Protein AF-A0A8M8VG34-F1 (afdb_monomer_lite)

pLDDT: mean 75.48, std 18.81, range [22.83, 94.88]

InterPro domains:
  IPR022244 Protein of unknown function DUF3769 [PF12600] (361-457)
  IPR044160 Protein TRIGALACTOSYLDIACYLGLYCEROL 4-like [PTHR34954] (37-496)

Secondary structure (DSSP, 8-state):
-----SSHHHHHHHHHHHHHHHHHHH------TTGGG-TTHHHH----SS--EE-SSSTT-EEEEPPPSSS--TT----PPPHHHHHHHHHHHSS-SSEEEESSSEEEEEEEEPPPPTTTTTTEEEEEEEEEEHHHHHHHHHHHHTT--S---HHHHHHHHHT-GGGEEEEEEEEEEEETTEEEEEEEEEESS-SS-EEEEEEEEE-SSEEEEEEEEESEEEE-TTS-EEEESEEEEEEEEEPPPSSEEEEEEEEEEEES--EESS--TTPPPPGGGSSEEEEEEEEEEEEEEEEEE--PPPPTT---SSSGGGS-EEEEEEEEEEEEEEEEEHHHHHTTSS----SEEEE-SSEEEEEEEEEEEEEEEEE--S-SSBS--EEEEEEEEES-HHHHHHHHHHHHHHHHTTPPPPHHHHHHHPPEEEEEEEEEEETTEEEEEEEEEEE-TTSSSSEEEEEEEEEEEEEEGGGSSEEEEEEEETTTTEEEEEEE----

Foldseek 3Di:
DDDDPDPPPVVVVVLLVVVCVVCCLVDPDDDDDPPPPQQCPVVPPPVVAFEWDAFPPFLQRTATAQHDPFFDDHDPDDPFDTSLVFQVCCVPNVVCQWFWWDFPFIKTKHKDWDDDDPVCVSFKTKIKMKMFGPRQLVVVLVVVVVVDPDDDDPVVVSVVSVPDQQRMKMKIKMWGRPDPFKIKIWMWIDHPPDPDIKIKIWIWGDDPFKIKIKIKIAQHWYAYLLGWIKTFGIKIKIKIWTDDDPWFKIKIKMKMFTDDAIDTPDPDPDDDGDLSRDGWIKIKIKMKTKDKDFPDKDPDDDDPPFFALALSLQIWTKMKMKMKMKMKMKIFASSQVCVPPDDDQQFDWDDDPGMIITMFMKMKMKIKGWAARNRDFAFRIKIKMKMWILRGVSLLVVLVVQCVVCVVVVHDRDPSSVLSNWTKMKIKIWTGGGRQKIKIKIWIWGADPPDPDRIDTGFIKIKIWGRDVSLNGKIWIWIATPSSRITGIGIDDDDD

Organism: Sesamum indicum (NCBI:txid4182)

Radius of gyration: 25.12 Å; chains: 1; bounding box: 57×64×82 Å

Sequence (496 aa):
MKKIEENCPVFFFWVTVKLKSFVIREFRTNQSTNQIMKKLRWVMDGGFWDVDVSTPVTLDGVARPVPGEVLPLGLTRGPRLSRPKQIDFFQRFMAMPFVPSFSNSLSLQRVLSLPLPSFARETWFSTLLGQFDVQKFVTSLRRNGLRQESDASSLQSIWRHLSDPNLYALNFSSEWLLTPEDTMLLSLEAHADDKTPRKKAVLHHKFPHHNLTLEATSPALFVDHLGNYWDVPFTWALDLASVASDSGTSCHFCINHTVGSPKQCEEHPMSSEPPSLLPGLCAKCAVSVKKNFDIWRSEAPKIKMVQPYDIFLSNPHISASATLGTVVTASLGDKSLRAHTKDESFGFRAKGANSAILADLFATASLSFQHGHFQKRFLDLTRFYTRLDIPLGLKFLVGASQVAFDLYNSKAPSIEAVQAICPTASLLIQQQIAGPFSFRVDAGVSLNLKKEWYFNVNDPVVAVEYALQVLGSAKALAWYSPKQREFMIELRFVET

Structure (mmCIF, N/CA/C/O backbone):
data_AF-A0A8M8VG34-F1
#
_entry.id   AF-A0A8M8VG34-F1
#
loop_
_atom_site.group_PDB
_atom_site.id
_atom_site.type_symbol
_atom_site.label_atom_id
_atom_site.label_alt_id
_atom_site.label_comp_id
_atom_site.label_asym_id
_atom_site.label_entity_id
_atom_site.label_seq_id
_atom_site.pdbx_PDB_ins_code
_atom_site.Cartn_x
_atom_site.Cartn_y
_atom_site.Cartn_z
_atom_site.occupancy
_atom_site.B_iso_or_equiv
_atom_site.auth_seq_id
_atom_site.auth_comp_id
_atom_site.auth_asym_id
_atom_site.auth_atom_id
_atom_site.pdbx_PDB_model_num
ATOM 1 N N . MET A 1 1 ? -31.210 -21.329 -37.609 1.00 37.00 1 MET A N 1
ATOM 2 C CA . MET A 1 1 ? -30.405 -20.630 -36.579 1.00 37.00 1 MET A CA 1
ATOM 3 C C . MET A 1 1 ? -30.401 -21.427 -35.269 1.00 37.00 1 MET A C 1
ATOM 5 O O . MET A 1 1 ? -30.944 -20.996 -34.265 1.00 37.00 1 MET A O 1
ATOM 9 N N . LYS A 1 2 ? -29.819 -22.630 -35.291 1.00 31.58 2 LYS A N 1
ATOM 10 C CA . LYS A 1 2 ? -29.594 -23.505 -34.128 1.00 31.58 2 LYS A CA 1
ATOM 11 C C . LYS A 1 2 ? -28.143 -23.996 -34.212 1.00 31.58 2 LYS A C 1
ATOM 13 O O . LYS A 1 2 ? -27.694 -24.244 -35.327 1.00 31.58 2 LYS A O 1
ATOM 18 N N . LYS A 1 3 ? -27.501 -24.171 -33.048 1.00 27.22 3 LYS A N 1
ATOM 19 C CA . LYS A 1 3 ? -26.112 -24.611 -32.776 1.00 27.22 3 LYS A CA 1
ATOM 20 C C . LYS A 1 3 ? -25.010 -23.545 -32.845 1.00 27.22 3 LYS A C 1
ATOM 22 O O . LYS A 1 3 ? -24.296 -23.490 -33.834 1.00 27.22 3 LYS A O 1
ATOM 27 N N . ILE A 1 4 ? -24.815 -22.817 -31.737 1.00 28.75 4 ILE A N 1
ATOM 28 C CA . ILE A 1 4 ? -23.491 -22.519 -31.142 1.00 28.75 4 ILE A CA 1
ATOM 29 C C . ILE A 1 4 ? -23.679 -22.432 -29.609 1.00 28.75 4 ILE A C 1
ATOM 31 O O . ILE A 1 4 ? -23.613 -21.366 -29.016 1.00 28.75 4 ILE A O 1
ATOM 35 N N . GLU A 1 5 ? -23.977 -23.552 -28.957 1.00 30.19 5 GLU A N 1
ATOM 36 C CA . GLU A 1 5 ? -23.947 -23.690 -27.490 1.00 30.19 5 GLU A CA 1
ATOM 37 C C . GLU A 1 5 ? -23.391 -25.081 -27.193 1.00 30.19 5 GLU A C 1
ATOM 39 O O . GLU A 1 5 ? -24.157 -26.015 -27.021 1.00 30.19 5 GLU A O 1
ATOM 44 N N . GLU A 1 6 ? -22.065 -25.264 -27.242 1.00 29.78 6 GLU A N 1
ATOM 45 C CA . GLU A 1 6 ? -21.462 -26.523 -26.755 1.00 29.78 6 GLU A CA 1
ATOM 46 C C . GLU A 1 6 ? -19.951 -26.482 -26.436 1.00 29.78 6 GLU A C 1
ATOM 48 O O . GLU A 1 6 ? -19.367 -27.524 -26.178 1.00 29.78 6 GLU A O 1
ATOM 53 N N . ASN A 1 7 ? -19.297 -25.310 -26.351 1.00 27.92 7 ASN A N 1
ATOM 54 C CA . ASN A 1 7 ? -17.849 -25.236 -26.041 1.00 27.92 7 ASN A CA 1
ATOM 55 C C . ASN A 1 7 ? -17.467 -24.454 -24.764 1.00 27.92 7 ASN A C 1
ATOM 57 O O . ASN A 1 7 ? -16.287 -24.222 -24.511 1.00 27.92 7 ASN A O 1
ATOM 61 N N . CYS A 1 8 ? -18.424 -24.085 -23.905 1.00 30.84 8 CYS A N 1
ATOM 62 C CA . CYS A 1 8 ? -18.129 -23.363 -22.657 1.00 30.84 8 CYS A CA 1
ATOM 63 C C . CYS A 1 8 ? -17.626 -24.204 -21.450 1.00 30.84 8 CYS A C 1
ATOM 65 O O . CYS A 1 8 ? -16.902 -23.639 -20.626 1.00 30.84 8 CYS A O 1
ATOM 67 N N . PRO A 1 9 ? -17.906 -25.519 -21.289 1.00 28.25 9 PRO A N 1
ATOM 68 C CA . PRO A 1 9 ? -17.523 -26.211 -20.051 1.00 28.25 9 PRO A CA 1
ATOM 69 C C . PRO A 1 9 ? -16.022 -26.529 -19.966 1.00 28.25 9 PRO A C 1
ATOM 71 O O . PRO A 1 9 ? -15.472 -26.571 -18.869 1.00 28.25 9 PRO A O 1
ATOM 74 N N . VAL A 1 10 ? -15.324 -26.687 -21.097 1.00 30.83 10 VAL A N 1
ATOM 75 C CA . VAL A 1 10 ? -13.894 -27.053 -21.110 1.00 30.83 10 VAL A CA 1
ATOM 76 C C . VAL A 1 10 ? -13.003 -25.872 -20.715 1.00 30.83 10 VAL A C 1
ATOM 78 O O . VAL A 1 10 ? -12.038 -26.060 -19.976 1.00 30.83 10 VAL A O 1
ATOM 81 N N . PHE A 1 11 ? -13.351 -24.651 -21.138 1.00 30.66 11 PHE A N 1
ATOM 82 C CA . PHE A 1 11 ? -12.607 -23.440 -20.781 1.00 30.66 11 PHE A CA 1
ATOM 83 C C . PHE A 1 11 ? -12.755 -23.116 -19.290 1.00 30.66 11 PHE A C 1
ATOM 85 O O . PHE A 1 11 ? -11.757 -22.891 -18.607 1.00 30.66 11 PHE A O 1
ATOM 92 N N . PHE A 1 12 ? -13.980 -23.195 -18.755 1.00 28.50 12 PHE A N 1
ATOM 93 C CA . PHE A 1 12 ? -14.222 -23.042 -17.319 1.00 28.50 12 PHE A CA 1
ATOM 94 C C . PHE A 1 12 ? -13.506 -24.124 -16.506 1.00 28.50 12 PHE A C 1
ATOM 96 O O . PHE A 1 12 ? -12.826 -23.791 -15.542 1.00 28.50 12 PHE A O 1
ATOM 103 N N . PHE A 1 13 ? -13.557 -25.393 -16.925 1.00 29.44 13 PHE A N 1
ATOM 104 C CA . PHE A 1 13 ? -12.879 -26.480 -16.216 1.00 29.44 13 PHE A CA 1
ATOM 105 C C . PHE A 1 13 ? -11.351 -26.312 -16.212 1.00 29.44 13 PHE A C 1
ATOM 107 O O . PHE A 1 13 ? -10.721 -26.452 -15.164 1.00 29.44 13 PHE A O 1
ATOM 114 N N . TRP A 1 14 ? -10.740 -25.933 -17.341 1.00 31.16 14 TRP A N 1
ATOM 115 C CA . TRP A 1 14 ? -9.295 -25.680 -17.418 1.00 31.16 14 TRP A CA 1
ATOM 116 C C . TRP A 1 14 ? -8.854 -24.469 -16.596 1.00 31.16 14 TRP A C 1
ATOM 118 O O . TRP A 1 14 ? -7.826 -24.536 -15.916 1.00 31.16 14 TRP A O 1
ATOM 128 N N . VAL A 1 15 ? -9.632 -23.381 -16.619 1.00 36.28 15 VAL A N 1
ATOM 129 C CA . VAL A 1 15 ? -9.385 -22.209 -15.772 1.00 36.28 15 VAL A CA 1
ATOM 130 C C . VAL A 1 15 ? -9.500 -22.606 -14.305 1.00 36.28 15 VAL A C 1
ATOM 132 O O . VAL A 1 15 ? -8.579 -22.317 -13.553 1.00 36.28 15 VAL A O 1
ATOM 135 N N . THR A 1 16 ? -10.535 -23.350 -13.897 1.00 36.69 16 THR A N 1
ATOM 136 C CA . THR A 1 16 ? -10.713 -23.815 -12.511 1.00 36.69 16 THR A CA 1
ATOM 137 C C . THR A 1 16 ? -9.609 -24.774 -12.056 1.00 36.69 16 THR A C 1
ATOM 139 O O . THR A 1 16 ? -9.161 -24.666 -10.917 1.00 36.69 16 THR A O 1
ATOM 142 N N . VAL A 1 17 ? -9.125 -25.682 -12.911 1.00 39.16 17 VAL A N 1
ATOM 143 C CA . VAL A 1 17 ? -8.029 -26.613 -12.575 1.00 39.16 17 VAL A CA 1
ATOM 144 C C . VAL A 1 17 ? -6.692 -25.876 -12.447 1.00 39.16 17 VAL A C 1
ATOM 146 O O . VAL A 1 17 ? -5.969 -26.101 -11.475 1.00 39.16 17 VAL A O 1
ATOM 149 N N . LYS A 1 18 ? -6.375 -24.944 -13.358 1.00 41.50 18 LYS A N 1
ATOM 150 C CA . LYS A 1 18 ? -5.171 -24.103 -13.233 1.00 41.50 18 LYS A CA 1
ATOM 151 C C . LYS A 1 18 ? -5.256 -23.138 -12.048 1.00 41.50 18 LYS A C 1
ATOM 153 O O . LYS A 1 18 ? -4.245 -22.952 -11.377 1.00 41.50 18 LYS A O 1
ATOM 158 N N . LEU A 1 19 ? -6.432 -22.576 -11.753 1.00 42.28 19 LEU A N 1
ATOM 159 C CA . LEU A 1 19 ? -6.649 -21.742 -10.566 1.00 42.28 19 LEU A CA 1
ATOM 160 C C . LEU A 1 19 ? -6.496 -22.560 -9.286 1.00 42.28 19 LEU A C 1
ATOM 162 O O . LEU A 1 19 ? -5.808 -22.120 -8.378 1.00 42.28 19 LEU A O 1
ATOM 166 N N . LYS A 1 20 ? -7.078 -23.767 -9.222 1.00 34.44 20 LYS A N 1
ATOM 167 C CA . LYS A 1 20 ? -6.882 -24.682 -8.092 1.00 34.44 20 LYS A CA 1
ATOM 168 C C . LYS A 1 20 ? -5.411 -25.022 -7.920 1.00 34.44 20 LYS A C 1
ATOM 170 O O . LYS A 1 20 ? -4.938 -24.971 -6.802 1.00 34.44 20 LYS A O 1
ATOM 175 N N . SER A 1 21 ? -4.673 -25.313 -8.989 1.00 36.56 21 SER A N 1
ATOM 176 C CA . SER A 1 21 ? -3.233 -25.578 -8.891 1.00 36.56 21 SER A CA 1
ATOM 177 C C . SER A 1 21 ? -2.440 -24.350 -8.425 1.00 36.56 21 SER A C 1
ATOM 179 O O . SER A 1 21 ? -1.545 -24.510 -7.603 1.00 36.56 21 SER A O 1
ATOM 181 N N . PHE A 1 22 ? -2.788 -23.138 -8.873 1.00 41.91 22 PHE A N 1
ATOM 182 C CA . PHE A 1 22 ? -2.176 -21.888 -8.401 1.00 41.91 22 PHE A CA 1
ATOM 183 C C . PHE A 1 22 ? -2.480 -21.624 -6.915 1.00 41.91 22 PHE A C 1
ATOM 185 O O . PHE A 1 22 ? -1.569 -21.366 -6.138 1.00 41.91 22 PHE A O 1
ATOM 192 N N . VAL A 1 23 ? -3.740 -21.779 -6.496 1.00 40.59 23 VAL A N 1
ATOM 193 C CA . VAL A 1 23 ? -4.187 -21.590 -5.105 1.00 40.59 23 VAL A CA 1
ATOM 194 C C . VAL A 1 23 ? -3.638 -22.677 -4.177 1.00 40.59 23 VAL A C 1
ATOM 196 O O . VAL A 1 23 ? -3.171 -22.361 -3.094 1.00 40.59 23 VAL A O 1
ATOM 199 N N . ILE A 1 24 ? -3.633 -23.948 -4.593 1.00 38.06 24 ILE A N 1
ATOM 200 C CA . ILE A 1 24 ? -3.073 -25.072 -3.819 1.00 38.06 24 ILE A CA 1
ATOM 201 C C . ILE A 1 24 ? -1.553 -24.929 -3.668 1.00 38.06 24 ILE A C 1
ATOM 203 O O . ILE A 1 24 ? -1.013 -25.305 -2.630 1.00 38.06 24 ILE A O 1
ATOM 207 N N . ARG A 1 25 ? -0.867 -24.375 -4.678 1.00 40.44 25 ARG A N 1
ATOM 208 C CA . ARG A 1 25 ? 0.577 -24.113 -4.628 1.00 40.44 25 ARG A CA 1
ATOM 209 C C . ARG A 1 25 ? 0.938 -22.960 -3.684 1.00 40.44 25 ARG A C 1
ATOM 211 O O . ARG A 1 25 ? 2.017 -23.003 -3.115 1.00 40.44 25 ARG A O 1
ATOM 218 N N . GLU A 1 26 ? 0.052 -21.980 -3.495 1.00 44.56 26 GLU A N 1
ATOM 219 C CA . GLU A 1 26 ? 0.304 -20.798 -2.647 1.00 44.56 26 GLU A CA 1
ATOM 220 C C . GLU A 1 26 ? -0.332 -20.881 -1.237 1.00 44.56 26 GLU A C 1
ATOM 222 O O . GLU A 1 26 ? 0.142 -20.224 -0.317 1.00 44.56 26 GLU A O 1
ATOM 227 N N . PHE A 1 27 ? -1.372 -21.702 -1.016 1.00 37.44 27 PHE A N 1
ATOM 228 C CA . PHE A 1 27 ? -2.17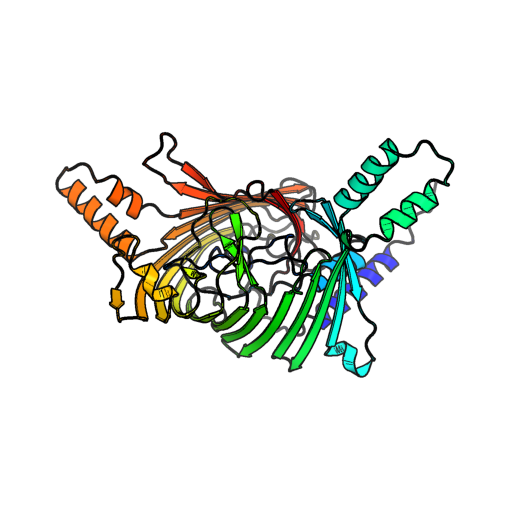7 -21.695 0.223 1.00 37.44 27 PHE A CA 1
ATOM 229 C C . PHE A 1 27 ? -2.413 -23.085 0.841 1.00 37.44 27 PHE A C 1
ATOM 231 O O . PHE A 1 27 ? -3.533 -23.438 1.220 1.00 37.44 27 PHE A O 1
ATOM 238 N N . ARG A 1 28 ? -1.367 -23.906 0.987 1.00 28.09 28 ARG A N 1
ATOM 239 C CA . ARG A 1 28 ? -1.464 -25.147 1.776 1.00 28.09 28 ARG A CA 1
ATOM 240 C C . ARG A 1 28 ? -1.427 -24.839 3.280 1.00 28.09 28 ARG A C 1
ATOM 242 O O . ARG A 1 28 ? -0.417 -25.064 3.933 1.00 28.09 28 ARG A O 1
ATOM 249 N N . THR A 1 29 ? -2.539 -24.373 3.845 1.00 30.69 29 THR A N 1
ATOM 250 C CA . THR A 1 29 ? -2.773 -24.369 5.299 1.00 30.69 29 THR A CA 1
ATOM 251 C C . THR A 1 29 ? -4.097 -25.071 5.613 1.00 30.69 29 THR A C 1
ATOM 253 O O . THR A 1 29 ? -5.130 -24.833 4.991 1.00 30.69 29 THR A O 1
ATOM 256 N N . ASN A 1 30 ? -4.032 -26.045 6.524 1.00 26.91 30 ASN A N 1
ATOM 257 C CA . ASN A 1 30 ? -5.097 -27.007 6.807 1.00 26.91 30 ASN A CA 1
ATOM 258 C C . ASN A 1 30 ? -6.391 -26.338 7.297 1.00 26.91 30 ASN A C 1
ATOM 260 O O . ASN A 1 30 ? -6.393 -25.588 8.272 1.00 26.91 30 ASN A O 1
ATOM 264 N N . GLN A 1 31 ? -7.505 -26.691 6.653 1.00 24.44 31 GLN A N 1
ATOM 265 C CA . GLN A 1 31 ? -8.857 -26.337 7.073 1.00 24.44 31 GLN A CA 1
ATOM 266 C C . GLN A 1 31 ? -9.255 -27.144 8.317 1.00 24.44 31 GLN A C 1
ATOM 268 O O . GLN A 1 31 ? -9.340 -28.370 8.264 1.00 24.44 31 GLN A O 1
ATOM 273 N N . SER A 1 32 ? -9.570 -26.456 9.417 1.00 24.44 32 SER A N 1
ATOM 274 C CA . SER A 1 32 ? -10.449 -26.985 10.462 1.00 24.44 32 SER A CA 1
ATOM 275 C C . SER A 1 32 ? -11.626 -26.030 10.670 1.00 24.44 32 SER A C 1
ATOM 277 O O . SER A 1 32 ? -11.515 -24.803 10.612 1.00 24.44 32 SER A O 1
ATOM 279 N N . THR A 1 33 ? -12.796 -26.627 10.844 1.00 24.73 33 THR A N 1
ATOM 280 C CA . THR A 1 33 ? -14.155 -26.105 10.645 1.00 24.73 33 THR A CA 1
ATOM 281 C C . THR A 1 33 ? -14.623 -25.010 11.619 1.00 24.73 33 THR A C 1
ATOM 283 O O . THR A 1 33 ? -15.804 -24.685 11.635 1.00 24.73 33 THR A O 1
ATOM 286 N N . ASN A 1 34 ? -13.721 -24.363 12.365 1.00 23.58 34 ASN A N 1
ATOM 287 C CA . ASN A 1 34 ? -14.040 -23.267 13.298 1.00 23.58 34 ASN A CA 1
ATOM 288 C C . ASN A 1 34 ? -13.573 -21.866 12.833 1.00 23.58 34 ASN A C 1
ATOM 290 O O . ASN A 1 34 ? -13.677 -20.893 13.576 1.00 23.58 34 ASN A O 1
ATOM 294 N N . GLN A 1 35 ? -13.090 -21.715 11.595 1.00 26.44 35 GLN A N 1
ATOM 295 C CA . GLN A 1 35 ? -12.480 -20.467 11.091 1.00 26.44 35 GLN A CA 1
ATOM 296 C C . GLN A 1 35 ? -13.445 -19.410 10.511 1.00 26.44 35 GLN A C 1
ATOM 298 O O . GLN A 1 35 ? -13.000 -18.395 9.980 1.00 26.44 35 GLN A O 1
ATOM 303 N N . ILE A 1 36 ? -14.769 -19.564 10.634 1.00 25.91 36 ILE A N 1
ATOM 304 C CA . ILE A 1 36 ? -15.722 -18.580 10.073 1.00 25.91 36 ILE A CA 1
ATOM 305 C C . ILE A 1 36 ? -15.641 -17.202 10.776 1.00 25.91 36 ILE A C 1
ATOM 307 O O . ILE A 1 36 ? -16.089 -16.209 10.205 1.00 25.91 36 ILE A O 1
ATOM 311 N N . MET A 1 37 ? -14.997 -17.104 11.947 1.00 22.83 37 MET A N 1
ATOM 312 C CA . MET A 1 37 ? -14.924 -15.871 12.747 1.00 22.83 37 MET A CA 1
ATOM 313 C C . MET A 1 37 ? -13.705 -14.958 12.506 1.00 22.83 37 MET A C 1
ATOM 315 O O . MET A 1 37 ? -13.675 -13.883 13.084 1.00 22.83 37 MET A O 1
ATOM 319 N N . LYS A 1 38 ? -12.752 -15.287 11.621 1.00 29.08 38 LYS A N 1
ATOM 320 C CA . LYS A 1 38 ? -11.544 -14.451 11.376 1.00 29.08 38 LYS A CA 1
ATOM 321 C C . LYS A 1 38 ? -11.690 -13.414 10.240 1.00 29.08 38 LYS A C 1
ATOM 323 O O . LYS A 1 38 ? -10.725 -13.017 9.595 1.00 29.08 38 LYS A O 1
ATOM 328 N N . LYS A 1 39 ? -12.922 -13.014 9.907 1.00 35.09 39 LYS A N 1
ATOM 329 C CA . LYS A 1 39 ? -13.296 -12.539 8.555 1.00 35.09 39 LYS A CA 1
ATOM 330 C C . LYS A 1 39 ? -13.186 -11.035 8.250 1.00 35.09 39 LYS A C 1
ATOM 332 O O . LYS A 1 39 ? -13.766 -10.606 7.258 1.00 35.09 39 LYS A O 1
ATOM 337 N N . LEU A 1 40 ? -12.455 -10.215 9.009 1.00 29.56 40 LEU A N 1
ATOM 338 C CA . LEU A 1 40 ? -12.455 -8.752 8.773 1.00 29.56 40 LEU A CA 1
ATOM 339 C C . LEU A 1 40 ? -11.090 -8.078 8.586 1.00 29.56 40 LEU A C 1
ATOM 341 O O . LEU A 1 40 ? -11.048 -6.859 8.413 1.00 29.56 40 LEU A O 1
ATOM 345 N N . ARG A 1 41 ? -9.987 -8.836 8.510 1.00 33.28 41 ARG A N 1
ATOM 346 C CA . ARG A 1 41 ? -8.628 -8.269 8.385 1.00 33.28 41 ARG A CA 1
ATOM 347 C C . ARG A 1 41 ? -8.482 -7.280 7.208 1.00 33.28 41 ARG A C 1
ATOM 349 O O . ARG A 1 41 ? -7.926 -6.205 7.374 1.00 33.28 41 ARG A O 1
ATOM 356 N N . TRP A 1 42 ? -9.121 -7.535 6.065 1.00 31.25 42 TRP A N 1
ATOM 357 C CA . TRP A 1 42 ? -8.959 -6.715 4.847 1.00 31.25 42 TRP A CA 1
ATOM 358 C C . TRP A 1 42 ? -9.947 -5.557 4.695 1.00 31.25 42 TRP A C 1
ATOM 360 O O . TRP A 1 42 ? -9.851 -4.758 3.762 1.00 31.25 42 TRP A O 1
ATOM 370 N N . VAL A 1 43 ? -10.900 -5.442 5.619 1.00 33.66 43 VAL A N 1
ATOM 371 C CA . VAL A 1 43 ? -11.810 -4.292 5.690 1.00 33.66 43 VAL A CA 1
ATOM 372 C C . VAL A 1 43 ? -11.193 -3.170 6.544 1.00 33.66 43 VAL A C 1
ATOM 374 O O . VAL A 1 43 ? -11.625 -2.025 6.448 1.00 33.66 43 VAL A O 1
ATOM 377 N N . MET A 1 44 ? -10.142 -3.461 7.318 1.00 32.09 44 MET A N 1
ATOM 378 C CA . MET A 1 44 ? -9.551 -2.520 8.278 1.00 32.09 44 MET A CA 1
ATOM 379 C C . MET A 1 44 ? -8.167 -1.991 7.888 1.00 32.09 44 MET A C 1
ATOM 381 O O . MET A 1 44 ? -7.756 -0.951 8.398 1.00 32.09 44 MET A O 1
ATOM 385 N N . ASP A 1 45 ? -7.465 -2.641 6.961 1.00 32.84 45 ASP A N 1
ATOM 386 C CA . ASP A 1 45 ? -6.092 -2.262 6.616 1.00 32.84 45 ASP A CA 1
ATOM 387 C C . ASP A 1 45 ? -6.042 -1.217 5.492 1.00 32.84 45 ASP A C 1
ATOM 389 O O . ASP A 1 45 ? -5.375 -1.366 4.471 1.00 32.84 45 ASP A O 1
ATOM 393 N N . GLY A 1 46 ? -6.690 -0.076 5.738 1.00 31.91 46 GLY A N 1
ATOM 394 C CA . GLY A 1 46 ? -6.139 1.214 5.311 1.00 31.91 46 GLY A CA 1
ATOM 395 C C . GLY A 1 46 ? -4.948 1.567 6.208 1.00 31.91 46 GLY A C 1
ATOM 396 O O . GLY A 1 46 ? -4.994 2.569 6.921 1.00 31.91 46 GLY A O 1
ATOM 397 N N . GLY A 1 47 ? -3.960 0.666 6.293 1.00 34.81 47 GLY A N 1
ATOM 398 C CA . GLY A 1 47 ? -2.803 0.724 7.184 1.00 34.81 47 GLY A CA 1
ATOM 399 C C . GLY A 1 47 ? -1.841 1.811 6.731 1.00 34.81 47 GLY A C 1
ATOM 400 O O . GLY A 1 47 ? -0.957 1.557 5.927 1.00 34.81 47 GLY A O 1
ATOM 401 N N . PHE A 1 48 ? -2.056 3.032 7.210 1.00 36.12 48 PHE A N 1
ATOM 402 C CA . PHE A 1 48 ? -1.389 4.231 6.711 1.00 36.12 48 PHE A CA 1
ATOM 403 C C . PHE A 1 48 ? 0.091 4.373 7.110 1.00 36.12 48 PHE A C 1
ATOM 405 O O . PHE A 1 48 ? 0.699 5.374 6.753 1.00 36.12 48 PHE A O 1
ATOM 412 N N . TRP A 1 49 ? 0.703 3.432 7.836 1.00 46.72 49 TRP A N 1
ATOM 413 C CA . TRP A 1 49 ? 1.992 3.700 8.487 1.00 46.72 49 TRP A CA 1
ATOM 414 C C . TRP A 1 49 ? 3.008 2.573 8.229 1.00 46.72 49 TRP A C 1
ATOM 416 O O . TRP A 1 49 ? 2.730 1.406 8.481 1.00 46.72 49 TRP A O 1
ATOM 426 N N . ASP A 1 50 ? 4.122 2.967 7.594 1.00 48.09 50 ASP A N 1
ATOM 427 C CA . ASP A 1 50 ? 5.260 2.193 7.064 1.00 48.09 50 ASP A CA 1
ATOM 428 C C . ASP A 1 50 ? 4.956 0.880 6.295 1.00 48.09 50 ASP A C 1
ATOM 430 O O . ASP A 1 50 ? 5.762 -0.060 6.278 1.00 48.09 50 ASP A O 1
ATOM 434 N N . VAL A 1 51 ? 3.818 0.830 5.595 1.00 58.69 51 VAL A N 1
ATOM 435 C CA . VAL A 1 51 ? 3.575 -0.151 4.527 1.00 58.69 51 VAL A CA 1
ATOM 436 C C . VAL A 1 51 ? 4.104 0.419 3.213 1.00 58.69 51 VAL A C 1
ATOM 438 O O . VAL A 1 51 ? 3.866 1.578 2.880 1.00 58.69 51 VAL A O 1
ATOM 441 N N . ASP A 1 52 ? 4.826 -0.415 2.472 1.00 67.31 52 ASP A N 1
ATOM 442 C CA . ASP A 1 52 ? 5.308 -0.159 1.118 1.00 67.31 52 ASP A CA 1
ATOM 443 C C . ASP A 1 52 ? 4.224 0.486 0.227 1.00 67.31 52 ASP A C 1
ATOM 445 O O . ASP A 1 52 ? 3.185 -0.116 -0.065 1.00 67.31 52 ASP A O 1
ATOM 449 N N . VAL A 1 53 ? 4.483 1.716 -0.222 1.00 73.56 53 VAL A N 1
ATOM 450 C CA . VAL A 1 53 ? 3.637 2.462 -1.153 1.00 73.56 53 VAL A CA 1
ATOM 451 C C . VAL A 1 53 ? 3.781 1.843 -2.532 1.00 73.56 53 VAL A C 1
ATOM 453 O O . VAL A 1 53 ? 4.877 1.652 -3.056 1.00 73.56 53 VAL A O 1
ATOM 456 N N . SER A 1 54 ? 2.652 1.518 -3.139 1.00 78.75 54 SER A N 1
ATOM 457 C CA . SER A 1 54 ? 2.614 1.103 -4.530 1.00 78.75 54 SER A CA 1
ATOM 458 C C . SER A 1 54 ? 3.048 2.226 -5.461 1.00 78.75 54 SER A C 1
ATOM 460 O O . SER A 1 54 ? 2.437 3.287 -5.443 1.00 78.75 54 SER A O 1
ATOM 462 N N . THR A 1 55 ? 4.022 1.966 -6.326 1.00 83.94 55 THR A N 1
ATOM 463 C CA . THR A 1 55 ? 4.440 2.925 -7.356 1.00 83.94 55 THR A CA 1
ATOM 464 C C . THR A 1 55 ? 4.882 2.195 -8.623 1.00 83.94 55 THR A C 1
ATOM 466 O O . THR A 1 55 ? 5.497 1.138 -8.518 1.00 83.94 55 THR A O 1
ATOM 469 N N . PRO A 1 56 ? 4.605 2.714 -9.829 1.00 87.38 56 PRO A N 1
ATOM 470 C CA . PRO A 1 56 ? 5.142 2.189 -11.076 1.00 87.38 56 PRO A CA 1
ATOM 471 C C . PRO A 1 56 ? 6.560 2.699 -11.394 1.00 87.38 56 PRO A C 1
ATOM 473 O O . PRO A 1 56 ? 7.079 2.366 -12.458 1.00 87.38 56 PRO A O 1
ATOM 476 N N . VAL A 1 57 ? 7.178 3.509 -10.519 1.00 86.31 57 VAL A N 1
ATOM 477 C CA . VAL A 1 57 ? 8.546 4.034 -10.704 1.00 86.31 57 VAL A CA 1
ATOM 478 C C . VAL A 1 57 ? 9.592 2.915 -10.700 1.00 86.31 57 VAL A C 1
ATOM 480 O O . VAL A 1 57 ? 10.537 2.972 -11.481 1.00 86.31 57 VAL A O 1
ATOM 483 N N . THR A 1 58 ? 9.411 1.882 -9.873 1.00 88.00 58 THR A N 1
ATOM 484 C CA . THR A 1 58 ? 10.255 0.674 -9.868 1.00 88.00 58 THR A CA 1
ATOM 485 C C . THR A 1 58 ? 9.542 -0.497 -10.528 1.00 88.00 58 THR A C 1
ATOM 487 O O . THR A 1 58 ? 8.316 -0.629 -10.466 1.00 88.00 58 THR A O 1
ATOM 490 N N . LEU A 1 59 ? 10.308 -1.422 -11.106 1.00 87.94 59 LEU A N 1
ATOM 491 C CA . LEU A 1 59 ? 9.774 -2.670 -11.651 1.00 87.94 59 LEU A CA 1
ATOM 492 C C . LEU A 1 59 ? 9.204 -3.598 -10.579 1.00 87.94 59 LEU A C 1
ATOM 494 O O . LEU A 1 59 ? 8.355 -4.429 -10.899 1.00 87.94 59 LEU A O 1
ATOM 498 N N . ASP A 1 60 ? 9.648 -3.485 -9.325 1.00 85.06 60 ASP A N 1
ATOM 499 C CA . ASP A 1 60 ? 9.038 -4.206 -8.198 1.00 85.06 60 ASP A CA 1
ATOM 500 C C . ASP A 1 60 ? 7.692 -3.594 -7.759 1.00 85.06 60 ASP A C 1
ATOM 502 O O . ASP A 1 60 ? 6.943 -4.203 -6.996 1.00 85.06 60 ASP A O 1
ATOM 506 N N . GLY A 1 61 ? 7.326 -2.421 -8.284 1.00 84.25 61 GLY A N 1
ATOM 507 C CA . GLY A 1 61 ? 6.013 -1.819 -8.071 1.00 84.25 61 GLY A CA 1
ATOM 508 C C . GLY A 1 61 ? 5.835 -1.169 -6.692 1.00 84.25 61 GLY A C 1
ATOM 509 O O . GLY A 1 61 ? 4.699 -1.065 -6.210 1.00 84.25 61 GLY A O 1
ATOM 510 N N . VAL A 1 62 ? 6.939 -0.832 -6.015 1.00 83.25 62 VAL A N 1
ATOM 511 C CA . VAL A 1 62 ? 6.981 -0.514 -4.580 1.00 83.25 62 VAL A CA 1
ATOM 512 C C . VAL A 1 62 ? 8.027 0.566 -4.257 1.00 83.25 62 VAL A C 1
ATOM 514 O O . VAL A 1 62 ? 9.153 0.520 -4.754 1.00 83.25 62 VAL A O 1
ATOM 517 N N . ALA A 1 63 ? 7.663 1.490 -3.364 1.00 82.19 63 ALA A N 1
ATOM 518 C CA . ALA A 1 63 ? 8.528 2.459 -2.696 1.00 82.19 63 ALA A CA 1
ATOM 519 C C . ALA A 1 63 ? 8.235 2.484 -1.193 1.00 82.19 63 ALA A C 1
ATOM 521 O O . ALA A 1 63 ? 7.103 2.271 -0.763 1.00 82.19 63 ALA A O 1
ATOM 522 N N . ARG A 1 64 ? 9.241 2.788 -0.376 1.00 80.69 64 ARG A N 1
ATOM 523 C CA . ARG A 1 64 ? 9.053 2.922 1.071 1.00 80.69 64 ARG A CA 1
ATOM 524 C C . ARG A 1 64 ? 8.590 4.333 1.424 1.00 80.69 64 ARG A C 1
ATOM 526 O O . ARG A 1 64 ? 9.177 5.291 0.932 1.00 80.69 64 ARG A O 1
ATOM 533 N N . PRO A 1 65 ? 7.597 4.529 2.295 1.00 76.19 65 PRO A N 1
ATOM 534 C CA . PRO A 1 65 ? 7.337 5.867 2.806 1.00 76.19 65 PRO A CA 1
ATOM 535 C C . PRO A 1 65 ? 8.538 6.347 3.635 1.00 76.19 65 PRO A C 1
ATOM 537 O O . PRO A 1 65 ? 9.196 5.564 4.326 1.00 76.19 65 PRO A O 1
ATOM 540 N N . VAL A 1 66 ? 8.852 7.639 3.559 1.00 75.62 66 VAL A N 1
ATOM 541 C CA . VAL A 1 66 ? 9.851 8.255 4.438 1.00 75.62 66 VAL A CA 1
ATOM 542 C C . VAL A 1 66 ? 9.378 8.114 5.889 1.00 75.62 66 VAL A C 1
ATOM 544 O O . VAL A 1 66 ? 8.296 8.614 6.208 1.00 75.62 66 VAL A O 1
ATOM 547 N N . PRO A 1 67 ? 10.167 7.489 6.786 1.00 66.75 67 PRO A N 1
ATOM 548 C CA . PRO A 1 67 ? 9.742 7.294 8.165 1.00 66.75 67 PRO A CA 1
ATOM 549 C C . PRO A 1 67 ? 9.440 8.637 8.839 1.00 66.75 67 PRO A C 1
ATOM 551 O O . PRO A 1 67 ? 10.293 9.532 8.854 1.00 66.75 67 PRO A O 1
ATOM 554 N N . GLY A 1 68 ? 8.239 8.773 9.404 1.00 60.22 68 GLY A N 1
ATOM 555 C CA . GLY A 1 68 ? 7.860 9.917 10.237 1.00 60.22 68 GLY A CA 1
ATOM 556 C C . GLY A 1 68 ? 8.535 9.885 11.615 1.00 60.22 68 GLY A C 1
ATOM 557 O O . GLY A 1 68 ? 9.037 8.841 12.045 1.00 60.22 68 GLY A O 1
ATOM 558 N N . GLU A 1 69 ? 8.527 11.024 12.322 1.00 46.62 69 GLU A N 1
ATOM 559 C CA . GLU A 1 69 ? 9.220 11.176 13.614 1.00 46.62 69 GLU A CA 1
ATOM 560 C C . GLU A 1 69 ? 8.658 10.266 14.719 1.00 46.62 69 GLU A C 1
ATOM 562 O O . GLU A 1 69 ? 9.432 9.818 15.562 1.00 46.62 69 GLU A O 1
ATOM 567 N N . VAL A 1 70 ? 7.350 9.966 14.732 1.00 45.69 70 VAL A N 1
ATOM 568 C CA . VAL A 1 70 ? 6.717 9.298 15.893 1.00 45.69 70 VAL A CA 1
ATOM 569 C C . VAL A 1 70 ? 5.539 8.358 15.551 1.00 45.69 70 VAL A C 1
ATOM 571 O O . VAL A 1 70 ? 4.906 7.793 16.430 1.00 45.69 70 VAL A O 1
ATOM 574 N N . LEU A 1 71 ? 5.239 8.110 14.277 1.00 48.75 71 LEU A N 1
ATOM 575 C CA . LEU A 1 71 ? 4.136 7.212 13.890 1.00 48.75 71 LEU A CA 1
ATOM 576 C C . LEU A 1 71 ? 4.588 5.747 13.735 1.00 48.75 71 LEU A C 1
ATOM 578 O O . LEU A 1 71 ? 5.743 5.514 13.357 1.00 48.75 71 LEU A O 1
ATOM 582 N N . PRO A 1 72 ? 3.726 4.756 14.053 1.00 43.66 72 PRO A N 1
ATOM 583 C CA . PRO A 1 72 ? 4.164 3.398 14.337 1.00 43.66 72 PRO A CA 1
ATOM 584 C C . PRO A 1 72 ? 4.532 2.617 13.069 1.00 43.66 72 PRO A C 1
ATOM 586 O O . PRO A 1 72 ? 3.691 2.304 12.237 1.00 43.66 72 PRO A O 1
ATOM 589 N N . LEU A 1 73 ? 5.824 2.295 13.043 1.00 43.06 73 LEU A N 1
ATOM 590 C CA . LEU A 1 73 ? 6.486 1.047 12.666 1.00 43.06 73 LEU A CA 1
ATOM 591 C C . LEU A 1 73 ? 6.366 0.454 11.257 1.00 43.06 73 LEU A C 1
ATOM 593 O O . LEU A 1 73 ? 5.388 -0.180 10.877 1.00 43.06 73 LEU A O 1
ATOM 597 N N . GLY A 1 74 ? 7.530 0.514 10.608 1.00 39.97 74 GLY A N 1
ATOM 598 C CA . GLY A 1 74 ? 8.065 -0.331 9.546 1.00 39.97 74 GLY A CA 1
ATOM 599 C C . GLY A 1 74 ? 7.455 -1.707 9.385 1.00 39.97 74 GLY A C 1
ATOM 600 O O . GLY A 1 74 ? 7.510 -2.499 10.306 1.00 39.97 74 GLY A O 1
ATOM 601 N N . LEU A 1 75 ? 7.097 -2.044 8.145 1.00 41.81 75 LEU A N 1
ATOM 602 C CA . LEU A 1 75 ? 7.310 -3.374 7.560 1.00 41.81 75 LEU A CA 1
ATOM 603 C C . LEU A 1 75 ? 6.413 -4.532 8.012 1.00 41.81 75 LEU A C 1
ATOM 605 O O . LEU A 1 75 ? 6.684 -5.661 7.591 1.00 41.81 75 LEU A O 1
ATOM 609 N N . THR A 1 76 ? 5.286 -4.313 8.702 1.00 37.97 76 THR A N 1
ATOM 610 C CA . THR A 1 76 ? 4.282 -5.392 8.761 1.00 37.97 76 THR A CA 1
ATOM 611 C C . THR A 1 76 ? 3.544 -5.479 7.430 1.00 37.97 76 THR A C 1
ATOM 613 O O . THR A 1 76 ? 2.443 -4.965 7.235 1.00 37.97 76 THR A O 1
ATOM 616 N N . ARG A 1 77 ? 4.206 -6.121 6.468 1.00 50.56 77 ARG A N 1
ATOM 617 C CA . ARG A 1 77 ? 3.681 -6.411 5.144 1.00 50.56 77 ARG A CA 1
ATOM 618 C C . ARG A 1 77 ? 2.472 -7.324 5.307 1.00 50.56 77 ARG A C 1
ATOM 620 O O . ARG A 1 77 ? 2.615 -8.488 5.678 1.00 50.56 77 ARG A O 1
ATOM 627 N N . GLY A 1 78 ? 1.284 -6.827 4.970 1.00 44.03 78 GLY A N 1
ATOM 628 C CA . GLY A 1 78 ? 0.242 -7.736 4.501 1.00 44.03 78 GLY A CA 1
ATOM 629 C C . GLY A 1 78 ? 0.823 -8.569 3.346 1.00 44.03 78 GLY A C 1
ATOM 630 O O . GLY A 1 78 ? 1.670 -8.048 2.611 1.00 44.03 78 GLY A O 1
ATOM 631 N N . PRO A 1 79 ? 0.442 -9.847 3.178 1.00 49.44 79 PRO A N 1
ATOM 632 C CA . PRO A 1 79 ? 0.980 -10.702 2.124 1.00 49.44 79 PRO A CA 1
ATOM 633 C C . PRO A 1 79 ? 0.574 -10.154 0.749 1.00 49.44 79 PRO A C 1
ATOM 635 O O . PRO A 1 79 ? -0.454 -10.507 0.174 1.00 49.44 79 PRO A O 1
ATOM 638 N N . ARG A 1 80 ? 1.378 -9.232 0.222 1.00 62.78 80 ARG A N 1
ATOM 639 C CA . ARG A 1 80 ? 1.285 -8.727 -1.139 1.00 62.78 80 ARG A CA 1
ATOM 640 C C . ARG A 1 80 ? 2.129 -9.648 -2.003 1.00 62.78 80 ARG A C 1
ATOM 642 O O . ARG A 1 80 ? 3.309 -9.845 -1.728 1.00 62.78 80 ARG A O 1
ATOM 649 N N . LEU A 1 81 ? 1.531 -10.210 -3.050 1.00 75.50 81 LEU A N 1
ATOM 650 C CA . LEU A 1 81 ? 2.308 -10.955 -4.036 1.00 75.50 81 LEU A CA 1
ATOM 651 C C . LEU A 1 81 ? 3.382 -10.050 -4.640 1.00 75.50 81 LEU A C 1
ATOM 653 O O . LEU A 1 81 ? 3.121 -8.873 -4.901 1.00 75.50 81 LEU A O 1
ATOM 657 N N . SER A 1 82 ? 4.554 -10.609 -4.929 1.00 82.69 82 SER A N 1
ATOM 658 C CA . SER A 1 82 ? 5.590 -9.899 -5.679 1.00 82.69 82 SER A CA 1
ATOM 659 C C . SER A 1 82 ? 5.049 -9.422 -7.031 1.00 82.69 82 SER A C 1
ATOM 661 O O . SER A 1 82 ? 4.166 -10.052 -7.630 1.00 82.69 82 SER A O 1
ATOM 663 N N . ARG A 1 83 ? 5.560 -8.295 -7.537 1.00 87.62 83 ARG A N 1
ATOM 664 C CA . ARG A 1 83 ? 5.093 -7.726 -8.809 1.00 87.62 83 ARG A CA 1
ATOM 665 C C . ARG A 1 83 ? 5.163 -8.718 -9.979 1.00 87.62 83 ARG A C 1
ATOM 667 O O . ARG A 1 83 ? 4.174 -8.807 -10.713 1.00 87.62 83 ARG A O 1
ATOM 674 N N . PRO A 1 84 ? 6.222 -9.540 -10.126 1.00 89.31 84 PRO A N 1
ATOM 675 C CA . PRO A 1 84 ? 6.250 -10.578 -11.150 1.00 89.31 84 PRO A CA 1
ATOM 676 C C . PRO A 1 84 ? 5.130 -11.618 -11.006 1.00 89.31 84 PRO A C 1
ATOM 678 O O . PRO A 1 84 ? 4.512 -11.982 -12.006 1.00 89.31 84 PRO A O 1
ATOM 681 N N . LYS A 1 85 ? 4.797 -12.054 -9.781 1.00 87.94 85 LYS A N 1
ATOM 682 C CA . LYS A 1 85 ? 3.673 -12.978 -9.539 1.00 87.94 85 LYS A CA 1
ATOM 683 C C . LYS A 1 85 ? 2.323 -12.351 -9.896 1.00 87.94 85 LYS A C 1
ATOM 685 O O . LYS A 1 85 ? 1.478 -13.020 -10.489 1.00 87.94 85 LYS A O 1
ATOM 690 N N . GLN A 1 86 ? 2.122 -11.067 -9.586 1.00 89.12 86 GLN A N 1
ATOM 691 C CA . GLN A 1 86 ? 0.900 -10.352 -9.976 1.00 89.12 86 GLN A CA 1
ATOM 692 C C . GLN A 1 86 ? 0.740 -10.309 -11.505 1.00 89.12 86 GLN A C 1
ATOM 694 O O . GLN A 1 86 ? -0.339 -10.590 -12.023 1.00 89.12 86 GLN A O 1
ATOM 699 N N . ILE A 1 87 ? 1.809 -9.992 -12.242 1.00 91.12 87 ILE A N 1
ATOM 700 C CA . ILE A 1 87 ? 1.771 -9.907 -13.711 1.00 91.12 87 ILE A CA 1
ATOM 701 C C . ILE A 1 87 ? 1.600 -11.290 -14.346 1.00 91.12 87 ILE A C 1
ATOM 703 O O . ILE A 1 87 ? 0.784 -11.431 -15.255 1.00 91.12 87 ILE A O 1
ATOM 707 N N . ASP A 1 88 ? 2.297 -12.317 -13.851 1.00 89.88 88 ASP A N 1
ATOM 708 C CA . ASP A 1 88 ? 2.111 -13.698 -14.318 1.00 89.88 88 ASP A CA 1
ATOM 709 C C . ASP A 1 88 ? 0.647 -14.140 -14.161 1.00 89.88 88 ASP A C 1
ATOM 711 O O . ASP A 1 88 ? 0.069 -14.746 -15.069 1.00 89.88 88 ASP A O 1
ATOM 715 N N . PHE A 1 89 ? -0.001 -13.748 -13.058 1.00 89.00 89 PHE A N 1
ATOM 716 C CA . PHE A 1 89 ? -1.427 -13.987 -12.869 1.00 89.00 89 PHE A CA 1
ATOM 717 C C . PHE A 1 89 ? -2.281 -13.283 -13.934 1.00 89.00 89 PHE A C 1
ATOM 719 O O . PHE A 1 89 ? -3.127 -13.922 -14.564 1.00 89.00 89 PHE A O 1
ATOM 726 N N . PHE A 1 90 ? -2.056 -11.990 -14.181 1.00 91.00 90 PHE A N 1
ATOM 727 C CA . PHE A 1 90 ? -2.802 -11.240 -15.197 1.00 91.00 90 PHE A CA 1
ATOM 728 C C . PHE A 1 90 ? -2.672 -11.853 -16.598 1.00 91.00 90 PHE A C 1
ATOM 730 O O . PHE A 1 90 ? -3.661 -11.990 -17.323 1.00 91.00 90 PHE A O 1
ATOM 737 N N . GLN A 1 91 ? -1.468 -12.291 -16.954 1.00 90.88 91 GLN A N 1
ATOM 738 C CA . GLN A 1 91 ? -1.189 -12.897 -18.251 1.00 90.88 91 GLN A CA 1
ATOM 739 C C . GLN A 1 91 ? -1.863 -14.256 -18.422 1.00 90.88 91 GLN A C 1
ATOM 741 O O . GLN A 1 91 ? -2.399 -14.550 -19.490 1.00 90.88 91 GLN A O 1
ATOM 746 N N . ARG A 1 92 ? -1.848 -15.090 -17.377 1.00 87.81 92 ARG A N 1
ATOM 747 C CA . ARG A 1 92 ? -2.377 -16.459 -17.441 1.00 87.81 92 ARG A CA 1
ATOM 748 C C . ARG A 1 92 ? -3.882 -16.541 -17.238 1.00 87.81 92 ARG A C 1
ATOM 750 O O . ARG A 1 92 ? -4.503 -17.435 -17.809 1.00 87.81 92 ARG A O 1
ATOM 757 N N . PHE A 1 93 ? -4.450 -15.660 -16.417 1.00 86.00 93 PHE A N 1
ATOM 758 C CA . PHE A 1 93 ? -5.822 -15.802 -15.923 1.00 86.00 93 PHE A CA 1
ATOM 759 C C . PHE A 1 93 ? -6.754 -14.653 -16.302 1.00 86.00 93 PHE A C 1
ATOM 761 O O . PHE A 1 93 ? -7.964 -14.856 -16.308 1.00 86.00 93 PHE A O 1
ATOM 768 N N . MET A 1 94 ? -6.224 -13.479 -16.661 1.00 86.06 94 MET A N 1
ATOM 769 C CA . MET A 1 94 ? -7.031 -12.302 -17.024 1.00 86.06 94 MET A CA 1
ATOM 770 C C . MET A 1 94 ? -6.923 -11.937 -18.510 1.00 86.06 94 MET A C 1
ATOM 772 O O . MET A 1 94 ? -7.358 -10.860 -18.904 1.00 86.06 94 MET A O 1
ATOM 776 N N . ALA A 1 95 ? -6.332 -12.815 -19.334 1.00 86.31 95 ALA A N 1
ATOM 777 C CA . ALA A 1 95 ? -6.093 -12.588 -20.764 1.00 86.31 95 ALA A CA 1
ATOM 778 C C . ALA A 1 95 ? -5.421 -11.231 -21.064 1.00 86.31 95 ALA A C 1
ATOM 780 O O . ALA A 1 95 ? -5.647 -10.632 -22.114 1.00 86.31 95 ALA A O 1
ATOM 781 N N . MET A 1 96 ? -4.584 -10.753 -20.137 1.00 89.56 96 MET A N 1
ATOM 782 C CA . MET A 1 96 ? -3.900 -9.468 -20.222 1.00 89.56 96 MET A CA 1
ATOM 783 C C . MET A 1 96 ? -2.402 -9.718 -20.451 1.00 89.56 96 MET A C 1
ATOM 785 O O . MET A 1 96 ? -1.634 -9.769 -19.491 1.00 89.56 96 MET A O 1
ATOM 789 N N . PRO A 1 97 ? -1.964 -9.936 -21.711 1.00 89.06 97 PRO A N 1
ATOM 790 C CA . PRO A 1 97 ? -0.578 -10.301 -22.021 1.00 89.06 97 PRO A CA 1
ATOM 791 C C . PRO A 1 97 ? 0.428 -9.200 -21.658 1.00 89.06 97 PRO A C 1
ATOM 793 O O . PRO A 1 97 ? 1.594 -9.498 -21.389 1.00 89.06 97 PRO A O 1
ATOM 796 N N . PHE A 1 98 ? -0.035 -7.950 -21.640 1.00 92.69 98 PHE A N 1
ATOM 797 C CA . PHE A 1 98 ? 0.723 -6.772 -21.248 1.00 92.69 98 PHE A CA 1
ATOM 798 C C . PHE A 1 98 ? -0.062 -5.995 -20.197 1.00 92.69 98 PHE A C 1
ATOM 800 O O . PHE A 1 98 ? -1.237 -5.693 -20.400 1.00 92.69 98 PHE A O 1
ATOM 807 N N . VAL A 1 99 ? 0.594 -5.675 -19.086 1.00 93.62 99 VAL A N 1
ATOM 808 C CA . VAL A 1 99 ? 0.013 -4.910 -17.981 1.00 93.62 99 VAL A CA 1
ATOM 809 C C . VAL A 1 99 ? 0.479 -3.460 -18.107 1.00 93.62 99 VAL A C 1
ATOM 811 O O . VAL A 1 99 ? 1.684 -3.224 -18.025 1.00 93.62 99 VAL A O 1
ATOM 814 N N . PRO A 1 100 ? -0.417 -2.485 -18.327 1.00 93.62 100 PRO A N 1
ATOM 815 C CA . PRO A 1 100 ? -0.019 -1.087 -18.407 1.00 93.62 100 PRO A CA 1
ATOM 816 C C . PRO A 1 100 ? 0.371 -0.519 -17.036 1.00 93.62 100 PRO A C 1
ATOM 818 O O . PRO A 1 100 ? -0.212 -0.864 -16.004 1.00 93.62 100 PRO A O 1
ATOM 821 N N . SER A 1 101 ? 1.335 0.395 -17.056 1.00 90.75 101 SER A N 1
ATOM 822 C CA . SER A 1 101 ? 1.783 1.207 -15.923 1.00 90.75 101 SER A CA 1
ATOM 823 C C . SER A 1 101 ? 2.187 2.599 -16.409 1.00 90.75 101 SER A C 1
ATOM 825 O O . SER A 1 101 ? 2.624 2.761 -17.549 1.00 90.75 101 SER A O 1
ATOM 827 N N . PHE A 1 102 ? 2.046 3.611 -15.560 1.00 89.75 102 PHE A N 1
ATOM 828 C CA . PHE A 1 102 ? 2.362 4.997 -15.899 1.00 89.75 102 PHE A CA 1
ATOM 829 C C . PHE A 1 102 ? 2.946 5.716 -14.686 1.00 89.75 102 PHE A C 1
ATOM 831 O O . PHE A 1 102 ? 2.323 5.711 -13.632 1.00 89.75 102 PHE A O 1
ATOM 838 N N . SER A 1 103 ? 4.110 6.335 -14.842 1.00 82.12 103 SER A N 1
ATOM 839 C CA . SER A 1 103 ? 4.707 7.251 -13.857 1.00 82.12 103 SER A CA 1
ATOM 840 C C . SER A 1 103 ? 4.942 8.608 -14.514 1.00 82.12 103 SER A C 1
ATOM 842 O O . SER A 1 103 ? 4.169 9.537 -14.338 1.00 82.12 103 SER A O 1
ATOM 844 N N . ASN A 1 104 ? 5.938 8.669 -15.394 1.00 82.62 104 ASN A N 1
ATOM 845 C CA . ASN A 1 104 ? 6.217 9.813 -16.266 1.00 82.62 104 ASN A CA 1
ATOM 846 C C . ASN A 1 104 ? 5.928 9.490 -17.741 1.00 82.62 104 ASN A C 1
ATOM 848 O O . ASN A 1 104 ? 5.683 10.382 -18.557 1.00 82.62 104 ASN A O 1
ATOM 852 N N . SER A 1 105 ? 5.930 8.199 -18.076 1.00 86.06 105 SER A N 1
ATOM 853 C CA . SER A 1 105 ? 5.655 7.671 -19.404 1.00 86.06 105 SER A CA 1
ATOM 854 C C . SER A 1 105 ? 4.752 6.441 -19.347 1.00 86.06 105 SER A C 1
ATOM 856 O O . SER A 1 105 ? 4.755 5.673 -18.380 1.00 86.06 105 SER A O 1
ATOM 858 N N . LEU A 1 106 ? 3.957 6.242 -20.403 1.00 91.31 106 LEU A N 1
ATOM 859 C CA . LEU A 1 106 ? 3.160 5.025 -20.551 1.00 91.31 106 LEU A CA 1
ATOM 860 C C . LEU A 1 106 ? 4.065 3.838 -20.884 1.00 91.31 106 LEU A C 1
ATOM 862 O O . LEU A 1 106 ? 4.743 3.826 -21.913 1.00 91.31 106 LEU A O 1
ATOM 866 N N . SER A 1 107 ? 3.995 2.805 -20.053 1.00 92.19 107 SER A N 1
ATOM 867 C CA . SER A 1 107 ? 4.791 1.592 -20.187 1.00 92.19 107 SER A CA 1
ATOM 868 C C . SER A 1 107 ? 3.938 0.326 -20.122 1.00 92.19 107 SER A C 1
ATOM 870 O O . SER A 1 107 ? 2.859 0.301 -19.529 1.00 92.19 107 SER A O 1
ATOM 872 N N . LEU A 1 108 ? 4.423 -0.734 -20.764 1.00 93.81 108 LEU A N 1
ATOM 873 C CA . LEU A 1 108 ? 3.793 -2.050 -20.803 1.00 93.81 108 LEU A CA 1
ATOM 874 C C . LEU A 1 108 ? 4.714 -3.082 -20.165 1.00 93.81 108 LEU A C 1
ATOM 876 O O . LEU A 1 108 ? 5.848 -3.261 -20.600 1.00 93.81 108 LEU A O 1
ATOM 880 N N . GLN A 1 109 ? 4.210 -3.783 -19.157 1.00 94.12 109 GLN A N 1
ATOM 881 C CA . GLN A 1 109 ? 4.941 -4.801 -18.417 1.00 94.12 109 GLN A CA 1
ATOM 882 C C . GLN A 1 109 ? 4.539 -6.212 -18.853 1.00 94.12 109 GLN A C 1
ATOM 884 O O . GLN A 1 109 ? 3.364 -6.498 -19.104 1.00 94.12 109 GLN A O 1
ATOM 889 N N . ARG A 1 110 ? 5.519 -7.114 -18.918 1.00 93.56 110 ARG A N 1
ATOM 890 C CA . ARG A 1 110 ? 5.339 -8.522 -19.279 1.00 93.56 110 ARG A CA 1
ATOM 891 C C . ARG A 1 110 ? 6.315 -9.409 -18.520 1.00 93.56 110 ARG A C 1
ATOM 893 O O . ARG A 1 110 ? 7.513 -9.162 -18.528 1.00 93.56 110 ARG A O 1
ATOM 900 N N . VAL A 1 111 ? 5.804 -10.485 -17.927 1.00 93.50 111 VAL A N 1
ATOM 901 C CA . VAL A 1 111 ? 6.621 -11.514 -17.276 1.00 93.50 111 VAL A CA 1
ATOM 902 C C . VAL A 1 111 ? 6.867 -12.697 -18.205 1.00 93.50 111 VAL A C 1
ATOM 904 O O . VAL A 1 111 ? 6.024 -13.076 -19.019 1.00 93.50 111 VAL A O 1
ATOM 907 N N . LEU A 1 112 ? 8.052 -13.280 -18.065 1.00 90.12 112 LEU A N 1
ATOM 908 C CA . LEU A 1 112 ? 8.433 -14.586 -18.571 1.00 90.12 112 LEU A CA 1
ATOM 909 C C . LEU A 1 112 ? 8.838 -15.446 -17.374 1.00 90.12 112 LEU A C 1
ATOM 911 O O . LEU A 1 112 ? 9.809 -15.147 -16.680 1.00 90.12 112 LEU A O 1
ATOM 915 N N . SER A 1 113 ? 8.091 -16.515 -17.108 1.00 85.56 113 SER A N 1
ATOM 916 C CA . SER A 1 113 ? 8.513 -17.513 -16.122 1.00 85.56 113 SER A CA 1
ATOM 917 C C . SER A 1 113 ? 9.580 -18.412 -16.729 1.00 85.56 113 SER A C 1
ATOM 919 O O . SER A 1 113 ? 9.372 -18.981 -17.802 1.00 85.56 113 SER A O 1
ATOM 921 N N . LEU A 1 114 ? 10.708 -18.556 -16.040 1.00 84.94 114 LEU A N 1
ATOM 922 C CA . LEU A 1 114 ? 11.801 -19.389 -16.520 1.00 84.94 114 LEU A CA 1
ATOM 923 C C . LEU A 1 114 ? 11.499 -20.870 -16.239 1.00 84.94 114 LEU A C 1
ATOM 925 O O . LEU A 1 114 ? 10.987 -21.204 -15.165 1.00 84.94 114 LEU A O 1
ATOM 929 N N . PRO A 1 115 ? 11.771 -21.775 -17.196 1.00 77.19 115 PRO A N 1
ATOM 930 C CA . PRO A 1 115 ? 11.531 -23.195 -17.004 1.00 77.19 115 PRO A CA 1
ATOM 931 C C . PRO A 1 115 ? 12.520 -23.748 -15.975 1.00 77.19 115 PRO A C 1
ATOM 933 O O . PRO A 1 115 ? 13.730 -23.722 -16.183 1.00 77.19 115 PRO A O 1
ATOM 936 N N . LEU A 1 116 ? 11.990 -24.269 -14.869 1.00 77.12 116 LEU A N 1
ATOM 937 C CA . LEU A 1 116 ? 12.777 -24.916 -13.822 1.00 77.12 116 LEU A CA 1
ATOM 938 C C . LEU A 1 116 ? 12.675 -26.448 -13.911 1.00 77.12 116 LEU A C 1
ATOM 940 O O . LEU A 1 116 ? 11.610 -26.967 -14.293 1.00 77.12 116 LEU A O 1
ATOM 944 N N . PRO A 1 117 ? 13.749 -27.178 -13.539 1.00 76.00 117 PRO A N 1
ATOM 945 C CA . PRO A 1 117 ? 13.732 -28.634 -13.444 1.00 76.00 117 PRO A CA 1
ATOM 946 C C . PRO A 1 117 ? 12.589 -29.130 -12.555 1.00 76.00 117 PRO A C 1
ATOM 948 O O . PRO A 1 117 ? 12.239 -28.492 -11.562 1.00 76.00 117 PRO A O 1
ATOM 951 N N . SER A 1 118 ? 12.019 -30.291 -12.885 1.00 70.31 118 SER A N 1
ATOM 952 C CA . SER A 1 118 ? 10.832 -30.831 -12.204 1.00 70.31 118 SER A CA 1
ATOM 953 C C . SER A 1 118 ? 11.000 -30.954 -10.685 1.00 70.31 118 SER A C 1
ATOM 955 O O . SER A 1 118 ? 10.045 -30.698 -9.962 1.00 70.31 118 SER A O 1
ATOM 957 N N . PHE A 1 119 ? 12.208 -31.268 -10.202 1.00 71.56 119 PHE A N 1
ATOM 958 C CA . PHE A 1 119 ? 12.509 -31.412 -8.771 1.00 71.56 119 PHE A CA 1
ATOM 959 C C . PHE A 1 119 ? 12.556 -30.081 -8.000 1.00 71.56 119 PHE A C 1
ATOM 961 O O . PHE A 1 119 ? 12.364 -30.076 -6.792 1.00 71.56 119 PHE A O 1
ATOM 968 N N . ALA A 1 120 ? 12.807 -28.957 -8.678 1.00 71.12 120 ALA A N 1
ATOM 969 C CA . ALA A 1 120 ? 12.918 -27.633 -8.058 1.00 71.12 120 ALA A CA 1
ATOM 970 C C . ALA A 1 120 ? 11.660 -26.777 -8.265 1.00 71.12 120 ALA A C 1
ATOM 972 O O . ALA A 1 120 ? 11.549 -25.679 -7.730 1.00 71.12 120 ALA A O 1
ATOM 973 N N . ARG A 1 121 ? 10.691 -27.259 -9.052 1.00 69.25 121 ARG A N 1
ATOM 974 C CA . ARG A 1 121 ? 9.505 -26.484 -9.434 1.00 69.25 121 ARG A CA 1
ATOM 975 C C . ARG A 1 121 ? 8.609 -26.140 -8.244 1.00 69.25 121 ARG A C 1
ATOM 977 O O . ARG A 1 121 ? 7.891 -25.149 -8.302 1.00 69.25 121 ARG A O 1
ATOM 984 N N . GLU A 1 122 ? 8.610 -26.943 -7.189 1.00 71.06 122 GLU A N 1
ATOM 985 C CA . GLU A 1 122 ? 7.753 -26.708 -6.021 1.00 71.06 122 GLU A CA 1
ATOM 986 C C . GLU A 1 122 ? 8.371 -25.727 -5.018 1.00 71.06 122 GLU A C 1
ATOM 988 O O . GLU A 1 122 ? 7.632 -25.013 -4.350 1.00 71.06 122 GLU A O 1
ATOM 993 N N . THR A 1 123 ? 9.702 -25.631 -4.969 1.00 80.25 123 THR A N 1
ATOM 994 C CA . THR A 1 123 ? 10.445 -24.832 -3.980 1.00 80.25 123 THR A CA 1
ATOM 995 C C . THR A 1 123 ? 11.105 -23.588 -4.561 1.00 80.25 123 THR A C 1
ATOM 997 O O . THR A 1 123 ? 11.504 -22.705 -3.812 1.00 80.25 123 THR A O 1
ATOM 1000 N N . TRP A 1 124 ? 11.218 -23.482 -5.883 1.00 85.12 124 TRP A N 1
ATOM 1001 C CA . TRP A 1 124 ? 11.860 -22.357 -6.549 1.00 85.12 124 TRP A CA 1
ATOM 1002 C C . TRP A 1 124 ? 10.949 -21.785 -7.636 1.00 85.12 124 TRP A C 1
ATOM 1004 O O . TRP A 1 124 ? 10.361 -22.503 -8.451 1.00 85.12 124 TRP A O 1
ATOM 1014 N N . PHE A 1 125 ? 10.822 -20.462 -7.644 1.00 84.94 125 PHE A N 1
ATOM 1015 C CA . PHE A 1 125 ? 10.121 -19.701 -8.663 1.00 84.94 125 PHE A CA 1
ATOM 1016 C C . PHE A 1 125 ? 11.043 -18.613 -9.209 1.00 84.94 125 PHE A C 1
ATOM 1018 O O . PHE A 1 125 ? 11.540 -17.781 -8.457 1.00 84.94 125 PHE A O 1
ATOM 1025 N N . SER A 1 126 ? 11.280 -18.615 -10.521 1.00 90.69 126 SER A N 1
ATOM 1026 C CA . SER A 1 126 ? 12.131 -17.622 -11.174 1.00 90.69 126 SER A CA 1
ATOM 1027 C C . SER A 1 126 ? 11.422 -16.983 -12.361 1.00 90.69 126 SER A C 1
ATOM 1029 O O . SER A 1 126 ? 10.779 -17.657 -13.175 1.00 90.69 126 SER A O 1
ATOM 1031 N N . THR A 1 127 ? 11.529 -15.663 -12.448 1.00 92.25 127 THR A N 1
ATOM 1032 C CA . THR A 1 127 ? 10.834 -14.837 -13.432 1.00 92.25 127 THR A CA 1
ATOM 1033 C C . THR A 1 127 ? 11.725 -13.728 -13.954 1.00 92.25 127 THR A C 1
ATOM 1035 O O . THR A 1 127 ? 12.468 -13.111 -13.193 1.00 92.25 127 THR A O 1
ATOM 1038 N N . LEU A 1 128 ? 11.572 -13.429 -15.239 1.00 94.06 128 LEU A N 1
ATOM 1039 C CA . LEU A 1 128 ? 12.098 -12.236 -15.877 1.00 94.06 128 LEU A CA 1
ATOM 1040 C C . LEU A 1 128 ? 10.926 -11.315 -16.226 1.00 94.06 128 LEU A C 1
ATOM 1042 O O . LEU A 1 128 ? 10.086 -11.653 -17.059 1.00 94.06 128 LEU A O 1
ATOM 1046 N N . LEU A 1 129 ? 10.853 -10.167 -15.569 1.00 93.69 129 LEU A N 1
ATOM 1047 C CA . LEU A 1 129 ? 9.906 -9.099 -15.851 1.00 93.69 129 LEU A CA 1
ATOM 1048 C C . LEU A 1 129 ? 10.562 -8.095 -16.801 1.00 93.69 129 LEU A C 1
ATOM 1050 O O . LEU A 1 129 ? 11.604 -7.538 -16.480 1.00 93.69 129 LEU A O 1
ATOM 1054 N N . GLY A 1 130 ? 9.949 -7.860 -17.956 1.00 93.25 130 GLY A N 1
ATOM 1055 C CA . GLY A 1 130 ? 10.316 -6.784 -18.868 1.00 93.25 130 GLY A CA 1
ATOM 1056 C C . GLY A 1 130 ? 9.274 -5.672 -18.870 1.00 93.25 130 GLY A C 1
ATOM 1057 O O . GLY A 1 130 ? 8.074 -5.935 -18.787 1.00 93.25 130 GLY A O 1
ATOM 1058 N N . GLN A 1 131 ? 9.734 -4.436 -19.002 1.00 93.69 131 GLN A N 1
ATOM 1059 C CA . GLN A 1 131 ? 8.911 -3.253 -19.225 1.00 93.69 131 GLN A CA 1
ATOM 1060 C C . GLN A 1 131 ? 9.346 -2.580 -20.521 1.00 93.69 131 GLN A C 1
ATOM 1062 O O . GLN A 1 131 ? 10.539 -2.462 -20.788 1.00 93.69 131 GLN A O 1
ATOM 1067 N N . PHE A 1 132 ? 8.369 -2.147 -21.310 1.00 93.12 132 PHE A N 1
ATOM 1068 C CA . PHE A 1 132 ? 8.567 -1.424 -22.558 1.00 93.12 132 PHE A CA 1
ATOM 1069 C C . PHE A 1 132 ? 7.921 -0.042 -22.478 1.00 93.12 132 PHE A C 1
ATOM 1071 O O . PHE A 1 132 ? 6.719 0.056 -22.220 1.00 93.12 132 PHE A O 1
ATOM 1078 N N . ASP A 1 133 ? 8.694 1.017 -22.706 1.00 91.94 133 ASP A N 1
ATOM 1079 C CA . ASP A 1 133 ? 8.205 2.397 -22.715 1.00 91.94 133 ASP A CA 1
ATOM 1080 C C . ASP A 1 133 ? 7.605 2.765 -24.083 1.00 91.94 133 ASP A C 1
ATOM 1082 O O . ASP A 1 133 ? 8.302 3.074 -25.057 1.00 91.94 133 ASP A O 1
ATOM 1086 N N . VAL A 1 134 ? 6.272 2.746 -24.151 1.00 91.69 134 VAL A N 1
ATOM 1087 C CA . VAL A 1 134 ? 5.511 3.030 -25.373 1.00 91.69 134 VAL A CA 1
ATOM 1088 C C . VAL A 1 134 ? 5.647 4.499 -25.763 1.00 91.69 134 VAL A C 1
ATOM 1090 O O . VAL A 1 134 ? 5.713 4.825 -26.949 1.00 91.69 134 VAL A O 1
ATOM 1093 N N . GLN A 1 135 ? 5.703 5.404 -24.788 1.00 89.94 135 GLN A N 1
ATOM 1094 C CA . GLN A 1 135 ? 5.769 6.835 -25.057 1.00 89.94 135 GLN A CA 1
ATOM 1095 C C . GLN A 1 135 ? 7.145 7.245 -25.589 1.00 89.94 135 GLN A C 1
ATOM 1097 O O . GLN A 1 135 ? 7.211 7.979 -26.581 1.00 89.94 135 GLN A O 1
ATOM 1102 N N . LYS A 1 136 ? 8.241 6.737 -25.011 1.00 88.75 136 LYS A N 1
ATOM 1103 C CA . LYS A 1 136 ? 9.598 6.927 -25.556 1.00 88.75 136 LYS A CA 1
ATOM 1104 C C . LYS A 1 136 ? 9.705 6.355 -26.971 1.00 88.75 136 LYS A C 1
ATOM 1106 O O . LYS A 1 136 ? 10.244 7.012 -27.859 1.00 88.75 136 LYS A O 1
ATOM 1111 N N . PHE A 1 137 ? 9.102 5.195 -27.230 1.00 90.50 137 PHE A N 1
ATOM 1112 C CA . PHE A 1 137 ? 9.071 4.621 -28.575 1.00 90.50 137 PHE A CA 1
ATOM 1113 C C . PHE A 1 137 ? 8.320 5.512 -29.582 1.00 90.50 137 PHE A C 1
ATOM 1115 O O . PHE A 1 137 ? 8.861 5.856 -30.634 1.00 90.50 137 PHE A O 1
ATOM 1122 N N . VAL A 1 138 ? 7.101 5.957 -29.251 1.00 89.38 138 VAL A N 1
ATOM 1123 C CA . VAL A 1 138 ? 6.287 6.815 -30.134 1.00 89.38 138 VAL A CA 1
ATOM 1124 C C . VAL A 1 138 ? 6.949 8.176 -30.369 1.00 89.38 138 VAL A C 1
ATOM 1126 O O . VAL A 1 138 ? 6.920 8.694 -31.487 1.00 89.38 138 VAL A O 1
ATOM 1129 N N . THR A 1 139 ? 7.564 8.764 -29.343 1.00 87.56 139 THR A N 1
ATOM 1130 C CA . THR A 1 139 ? 8.293 10.038 -29.469 1.00 87.56 139 THR A CA 1
ATOM 1131 C C . THR A 1 139 ? 9.552 9.894 -30.324 1.00 87.56 139 THR A C 1
ATOM 1133 O O . THR A 1 139 ? 9.791 10.745 -31.184 1.00 87.56 139 THR A O 1
ATOM 1136 N N . SER A 1 140 ? 10.300 8.796 -30.172 1.00 86.50 140 SER A N 1
ATOM 1137 C CA . SER A 1 140 ? 11.446 8.444 -31.022 1.00 86.50 140 SER A CA 1
ATOM 1138 C C . SER A 1 140 ? 11.032 8.296 -32.493 1.00 86.50 140 SER A C 1
ATOM 1140 O O . SER A 1 140 ? 11.660 8.883 -33.379 1.00 86.50 140 SER A O 1
ATOM 1142 N N . LEU A 1 141 ? 9.906 7.620 -32.754 1.00 85.44 141 LEU A N 1
ATOM 1143 C CA . LEU A 1 141 ? 9.354 7.452 -34.101 1.00 85.44 141 LEU A CA 1
ATOM 1144 C C . LEU A 1 141 ? 8.921 8.794 -34.721 1.00 85.44 141 LEU A C 1
ATOM 1146 O O . LEU A 1 141 ? 9.266 9.089 -35.864 1.00 85.44 141 LEU A O 1
ATOM 1150 N N . ARG A 1 142 ? 8.212 9.647 -33.964 1.00 84.12 142 ARG A N 1
ATOM 1151 C CA . ARG A 1 142 ? 7.763 10.973 -34.438 1.00 84.12 142 ARG A CA 1
ATOM 1152 C C . ARG A 1 142 ? 8.927 11.912 -34.753 1.00 84.12 142 ARG A C 1
ATOM 1154 O O . ARG A 1 142 ? 8.883 12.616 -35.758 1.00 84.12 142 ARG A O 1
ATOM 1161 N N . ARG A 1 143 ? 9.969 11.924 -33.916 1.00 79.81 143 ARG A N 1
ATOM 1162 C CA . ARG A 1 143 ? 11.141 12.798 -34.097 1.00 79.81 143 ARG A CA 1
ATOM 1163 C C . ARG A 1 143 ? 11.913 12.474 -35.380 1.00 79.81 143 ARG A C 1
ATOM 1165 O O . ARG A 1 143 ? 12.462 13.385 -35.995 1.00 79.81 143 ARG A O 1
ATOM 1172 N N . ASN A 1 144 ? 11.916 11.206 -35.792 1.00 65.12 144 ASN A N 1
ATOM 1173 C CA . ASN A 1 144 ? 12.565 10.763 -37.025 1.00 65.12 144 ASN A CA 1
ATOM 1174 C C . ASN A 1 144 ? 11.641 10.822 -38.248 1.00 65.12 144 ASN A C 1
ATOM 1176 O O . ASN A 1 144 ? 12.124 11.139 -39.330 1.00 65.12 144 ASN A O 1
ATOM 1180 N N . GLY A 1 145 ? 10.327 10.631 -38.083 1.00 59.00 145 GLY A N 1
ATOM 1181 C CA . GLY A 1 145 ? 9.343 10.859 -39.150 1.00 59.00 145 GLY A CA 1
ATOM 1182 C C . GLY A 1 145 ? 9.319 12.309 -39.651 1.00 59.00 145 GLY A C 1
ATOM 1183 O O . GLY A 1 145 ? 9.056 12.544 -40.821 1.00 59.00 145 GLY A O 1
ATOM 1184 N N . LEU A 1 146 ? 9.685 13.276 -38.799 1.00 53.78 146 LEU A N 1
ATOM 1185 C CA . LEU A 1 146 ? 9.874 14.679 -39.196 1.00 53.78 146 LEU A CA 1
ATOM 1186 C C . LEU A 1 146 ? 11.207 14.950 -39.927 1.00 53.78 146 LEU A C 1
ATOM 1188 O O . LEU A 1 146 ? 11.410 16.050 -40.430 1.00 53.78 146 LEU A O 1
ATOM 1192 N N . ARG A 1 147 ? 12.145 13.993 -39.924 1.00 52.72 147 ARG A N 1
ATOM 1193 C CA . ARG A 1 147 ? 13.508 14.141 -40.469 1.00 52.72 147 ARG A CA 1
ATOM 1194 C C . ARG A 1 147 ? 13.769 13.298 -41.719 1.00 52.72 147 ARG A C 1
ATOM 1196 O O . ARG A 1 147 ? 14.854 13.411 -42.281 1.00 52.72 147 ARG A O 1
ATOM 1203 N N . GLN A 1 148 ? 12.834 12.444 -42.134 1.00 49.84 148 GLN A N 1
ATOM 1204 C CA . GLN A 1 148 ? 13.095 11.414 -43.137 1.00 49.84 148 GLN A CA 1
ATOM 1205 C C . GLN A 1 148 ? 12.051 11.435 -44.266 1.00 49.84 148 GLN A C 1
ATOM 1207 O O . GLN A 1 148 ? 11.071 10.701 -44.230 1.00 49.84 148 GLN A O 1
ATOM 1212 N N . GLU A 1 149 ? 12.307 12.242 -45.300 1.00 48.09 149 GLU A N 1
ATOM 1213 C CA . GLU A 1 149 ? 11.701 12.119 -46.642 1.00 48.09 149 GLU A CA 1
ATOM 1214 C C . GLU A 1 149 ? 12.455 11.076 -47.501 1.00 48.09 149 GLU A C 1
ATOM 1216 O O . GLU A 1 149 ? 12.847 11.355 -48.628 1.00 48.09 149 GLU A O 1
ATOM 1221 N N . SER A 1 150 ? 12.754 9.875 -46.987 1.00 52.12 150 SER A N 1
ATOM 1222 C CA . SER A 1 150 ? 13.552 8.903 -47.761 1.00 52.12 150 SER A CA 1
ATOM 1223 C C . SER A 1 150 ? 13.123 7.443 -47.584 1.00 52.12 150 SER A C 1
ATOM 1225 O O . SER A 1 150 ? 13.139 6.919 -46.470 1.00 52.12 150 SER A O 1
ATOM 1227 N N . ASP A 1 151 ? 12.791 6.849 -48.741 1.00 53.41 151 ASP A N 1
ATOM 1228 C CA . ASP A 1 151 ? 12.561 5.480 -49.264 1.00 53.41 151 ASP A CA 1
ATOM 1229 C C . ASP A 1 151 ? 12.914 4.199 -48.467 1.00 53.41 151 ASP A C 1
ATOM 1231 O O . ASP A 1 151 ? 12.812 3.094 -49.007 1.00 53.41 151 ASP A O 1
ATOM 1235 N N . ALA A 1 152 ? 13.287 4.257 -47.190 1.00 56.09 152 ALA A N 1
ATOM 1236 C CA . ALA A 1 152 ? 13.402 3.046 -46.378 1.00 56.09 152 ALA A CA 1
ATOM 1237 C C . ALA A 1 152 ? 12.005 2.481 -46.060 1.00 56.09 152 ALA A C 1
ATOM 1239 O O . ALA A 1 152 ? 11.116 3.213 -45.621 1.00 56.09 152 ALA A O 1
ATOM 1240 N N . SER A 1 153 ? 11.811 1.164 -46.229 1.00 64.31 153 SER A N 1
ATOM 1241 C CA . SER A 1 153 ? 10.555 0.512 -45.837 1.00 64.31 153 SER A CA 1
ATOM 1242 C C . SER A 1 153 ? 10.232 0.841 -44.374 1.00 64.31 153 SER A C 1
ATOM 1244 O O . SER A 1 153 ? 11.071 0.680 -43.483 1.00 64.31 153 SER A O 1
ATOM 1246 N N . SER A 1 154 ? 9.014 1.319 -44.116 1.00 68.94 154 SER A N 1
ATOM 1247 C CA . SER A 1 154 ? 8.566 1.791 -42.795 1.00 68.94 154 SER A CA 1
ATOM 1248 C C . SER A 1 154 ? 8.770 0.770 -41.667 1.00 68.94 154 SER A C 1
ATOM 1250 O O . SER A 1 154 ? 8.908 1.139 -40.506 1.00 68.94 154 SER A O 1
ATOM 1252 N N . LEU A 1 155 ? 8.841 -0.522 -41.994 1.00 77.88 155 LEU A N 1
ATOM 1253 C CA . LEU A 1 155 ? 9.126 -1.591 -41.039 1.00 77.88 155 LEU A CA 1
ATOM 1254 C C . LEU A 1 155 ? 10.587 -1.609 -40.580 1.00 77.88 155 LEU A C 1
ATOM 1256 O O . LEU A 1 155 ? 10.853 -1.860 -39.407 1.00 77.88 155 LEU A O 1
ATOM 1260 N N . GLN A 1 156 ? 11.541 -1.334 -41.468 1.00 79.38 156 GLN A N 1
ATOM 1261 C CA . GLN A 1 156 ? 12.961 -1.349 -41.118 1.00 79.38 156 GLN A CA 1
ATOM 1262 C C . GLN A 1 156 ? 13.321 -0.189 -40.183 1.00 79.38 156 GLN A C 1
ATOM 1264 O O . GLN A 1 156 ? 14.127 -0.361 -39.266 1.00 79.38 156 GLN A O 1
ATOM 1269 N N . SER A 1 157 ? 12.688 0.975 -40.363 1.00 77.50 157 SER A N 1
ATOM 1270 C CA . SER A 1 157 ? 12.835 2.093 -39.428 1.00 77.50 157 SER A CA 1
ATOM 1271 C C . SER A 1 157 ? 12.248 1.741 -38.056 1.00 77.50 157 SER A C 1
ATOM 1273 O O . SER A 1 157 ? 12.928 1.930 -37.048 1.00 77.50 157 SER A O 1
ATOM 1275 N N . ILE A 1 158 ? 11.059 1.127 -38.005 1.00 83.50 158 ILE A N 1
ATOM 1276 C CA . ILE A 1 158 ? 10.439 0.639 -36.760 1.00 83.50 158 ILE A CA 1
ATOM 1277 C C . ILE A 1 158 ? 11.345 -0.361 -36.026 1.00 83.50 158 ILE A C 1
ATOM 1279 O O . ILE A 1 158 ? 11.572 -0.200 -34.827 1.00 83.50 158 ILE A O 1
ATOM 1283 N N . TRP A 1 159 ? 11.909 -1.354 -36.719 1.00 84.38 159 TRP A N 1
ATOM 1284 C CA . TRP A 1 159 ? 12.830 -2.326 -36.112 1.00 84.38 159 TRP A CA 1
ATOM 1285 C C . TRP A 1 159 ? 14.082 -1.667 -35.529 1.00 84.38 159 TRP A C 1
ATOM 1287 O O . TRP A 1 159 ? 14.521 -2.036 -34.437 1.00 84.38 159 TRP A O 1
ATOM 1297 N N . ARG A 1 160 ? 14.628 -0.651 -36.210 1.00 84.56 160 ARG A N 1
ATOM 1298 C CA . ARG A 1 160 ? 15.773 0.114 -35.700 1.00 84.56 160 ARG A CA 1
ATOM 1299 C C . ARG A 1 160 ? 15.429 0.827 -34.394 1.00 84.56 160 ARG A C 1
ATOM 1301 O O . ARG A 1 160 ? 16.237 0.827 -33.475 1.00 84.56 160 ARG A O 1
ATOM 1308 N N . HIS A 1 161 ? 14.228 1.394 -34.305 1.00 84.38 161 HIS A N 1
ATOM 1309 C CA . HIS A 1 161 ? 13.734 2.048 -33.095 1.00 84.38 161 HIS A CA 1
ATOM 1310 C C . HIS A 1 161 ? 13.471 1.061 -31.955 1.00 84.38 161 HIS A C 1
ATOM 1312 O O . HIS A 1 161 ? 13.849 1.336 -30.823 1.00 84.38 161 HIS A O 1
ATOM 1318 N N . LEU A 1 162 ? 12.887 -0.105 -32.243 1.00 86.56 162 LEU A N 1
ATOM 1319 C CA . LEU A 1 162 ? 12.681 -1.162 -31.247 1.00 86.56 162 LEU A CA 1
ATOM 1320 C C . LEU A 1 162 ? 13.989 -1.759 -30.712 1.00 86.56 162 LEU A C 1
ATOM 1322 O O . LEU A 1 162 ? 13.959 -2.412 -29.675 1.00 86.56 162 LEU A O 1
ATOM 1326 N N . SER A 1 163 ? 15.116 -1.552 -31.393 1.00 85.44 163 SER A N 1
ATOM 1327 C CA . SER A 1 163 ? 16.431 -2.025 -30.944 1.00 85.44 163 SER A CA 1
ATOM 1328 C C . SER A 1 163 ? 17.101 -1.088 -29.932 1.00 85.44 163 SER A C 1
ATOM 1330 O O . SER A 1 163 ? 18.182 -1.405 -29.444 1.00 85.44 163 SER A O 1
ATOM 1332 N N . ASP A 1 164 ? 16.495 0.063 -29.626 1.00 86.25 164 ASP A N 1
ATOM 1333 C CA . ASP A 1 164 ? 17.039 1.006 -28.652 1.00 86.25 164 ASP A CA 1
ATOM 1334 C C . ASP A 1 164 ? 16.917 0.432 -27.225 1.00 86.25 164 ASP A C 1
ATOM 1336 O O . ASP A 1 164 ? 15.795 0.200 -26.755 1.00 86.25 164 ASP A O 1
ATOM 1340 N N . PRO A 1 165 ? 18.038 0.198 -26.512 1.00 85.69 165 PRO A N 1
ATOM 1341 C CA . PRO A 1 165 ? 18.006 -0.344 -25.157 1.00 85.69 165 PRO A CA 1
ATOM 1342 C C . PRO A 1 165 ? 17.284 0.582 -24.171 1.00 85.69 165 PRO A C 1
ATOM 1344 O O . PRO A 1 165 ? 16.708 0.090 -23.205 1.00 85.69 165 PRO A O 1
ATOM 1347 N N . ASN A 1 166 ? 17.230 1.894 -24.435 1.00 86.25 166 ASN A N 1
ATOM 1348 C CA . ASN A 1 166 ? 16.600 2.881 -23.550 1.00 86.25 166 ASN A CA 1
ATOM 1349 C C . ASN A 1 166 ? 15.075 2.734 -23.432 1.00 86.25 166 ASN A C 1
ATOM 1351 O O . ASN A 1 166 ? 14.447 3.379 -22.589 1.00 86.25 166 ASN A O 1
ATOM 1355 N N . LEU A 1 167 ? 14.470 1.900 -24.283 1.00 87.88 167 LEU A N 1
ATOM 1356 C CA . LEU A 1 167 ? 13.045 1.583 -24.246 1.00 87.88 167 LEU A CA 1
ATOM 1357 C C . LEU A 1 167 ? 12.702 0.479 -23.245 1.00 87.88 167 LEU A C 1
ATOM 1359 O O . LEU A 1 167 ? 11.519 0.288 -22.953 1.00 87.88 167 LEU A O 1
ATOM 1363 N N . TYR A 1 168 ? 13.703 -0.252 -22.748 1.00 90.25 168 TYR A N 1
ATOM 1364 C CA . TYR A 1 168 ? 13.495 -1.455 -21.957 1.00 90.25 168 TYR A CA 1
ATOM 1365 C C . TYR A 1 168 ? 14.037 -1.316 -20.538 1.00 90.25 168 TYR A C 1
ATOM 1367 O O . TYR A 1 168 ? 15.124 -0.794 -20.301 1.00 90.25 168 TYR A O 1
ATOM 1375 N N . ALA A 1 169 ? 13.283 -1.873 -19.597 1.00 91.12 169 ALA A N 1
ATOM 1376 C CA . ALA A 1 169 ? 13.747 -2.147 -18.246 1.00 91.12 169 ALA A CA 1
ATOM 1377 C C . ALA A 1 169 ? 13.512 -3.628 -17.934 1.00 91.12 169 ALA A C 1
ATOM 1379 O O . ALA A 1 169 ? 12.503 -4.203 -18.357 1.00 91.12 169 ALA A O 1
ATOM 1380 N N . LEU A 1 170 ? 14.447 -4.256 -17.224 1.00 93.25 170 LEU A N 1
ATOM 1381 C CA . LEU A 1 170 ? 14.412 -5.683 -16.913 1.00 93.25 170 LEU A CA 1
ATOM 1382 C C . LEU A 1 170 ? 14.552 -5.906 -15.408 1.00 93.25 170 LEU A C 1
ATOM 1384 O O . LEU A 1 170 ? 15.419 -5.322 -14.770 1.00 93.25 170 LEU A O 1
ATOM 1388 N N . ASN A 1 171 ? 13.734 -6.792 -14.850 1.00 92.88 171 ASN A N 1
ATOM 1389 C CA . ASN A 1 171 ? 13.832 -7.250 -13.470 1.00 92.88 171 ASN A CA 1
ATOM 1390 C C . ASN A 1 171 ? 13.870 -8.778 -13.438 1.00 92.88 171 ASN A C 1
ATOM 1392 O O . ASN A 1 171 ? 12.921 -9.452 -13.841 1.00 92.88 171 ASN A O 1
ATOM 1396 N N . PHE A 1 172 ? 14.977 -9.328 -12.957 1.00 93.88 172 PHE A N 1
ATOM 1397 C CA . PHE A 1 172 ? 15.104 -10.742 -12.653 1.00 93.88 172 PHE A CA 1
ATOM 1398 C C . PHE A 1 172 ? 14.723 -10.978 -11.194 1.00 93.88 172 PHE A C 1
ATOM 1400 O O . PHE A 1 172 ? 15.345 -10.424 -10.293 1.00 93.88 172 PHE A O 1
ATOM 1407 N N . SER A 1 173 ? 13.736 -11.837 -10.958 1.00 91.00 173 SER A N 1
ATOM 1408 C CA . SER A 1 173 ? 13.281 -12.200 -9.619 1.00 91.00 173 SER A CA 1
ATOM 1409 C C . SER A 1 173 ? 13.343 -13.710 -9.415 1.00 91.00 173 SER A C 1
ATOM 1411 O O . SER A 1 173 ? 12.982 -14.491 -10.297 1.00 91.00 173 SER A O 1
ATOM 1413 N N . SER A 1 174 ? 13.830 -14.116 -8.248 1.00 91.75 174 SER A N 1
ATOM 1414 C CA . SER A 1 174 ? 13.998 -15.499 -7.834 1.00 91.75 174 SER A CA 1
ATOM 1415 C C . SER A 1 174 ? 13.525 -15.664 -6.396 1.00 91.75 174 SER A C 1
ATOM 1417 O O . SER A 1 174 ? 14.121 -15.116 -5.474 1.00 91.75 174 SER A O 1
ATOM 1419 N N . GLU A 1 175 ? 12.485 -16.458 -6.202 1.00 89.81 175 GLU A N 1
ATOM 1420 C CA . GLU A 1 175 ? 11.867 -16.743 -4.914 1.00 89.81 175 GLU A CA 1
ATOM 1421 C C . GLU A 1 175 ? 12.079 -18.214 -4.547 1.00 89.81 175 GLU A C 1
ATOM 1423 O O . GLU A 1 175 ? 11.809 -19.108 -5.350 1.00 89.81 175 GLU A O 1
ATOM 1428 N N . TRP A 1 176 ? 12.585 -18.454 -3.344 1.00 88.50 176 TRP A N 1
ATOM 1429 C CA . TRP A 1 176 ? 12.958 -19.757 -2.813 1.00 88.50 176 TRP A CA 1
ATOM 1430 C C . TRP A 1 176 ? 12.149 -20.032 -1.551 1.00 88.50 176 TRP A C 1
ATOM 1432 O O . TRP A 1 176 ? 12.193 -19.255 -0.601 1.00 88.50 176 TRP A O 1
ATOM 1442 N N . LEU A 1 177 ? 11.444 -21.153 -1.521 1.00 87.31 177 LEU A N 1
ATOM 1443 C CA . LEU A 1 177 ? 10.840 -21.721 -0.326 1.00 87.31 177 LEU A CA 1
ATOM 1444 C C . LEU A 1 177 ? 11.873 -22.665 0.301 1.00 87.31 177 LEU A C 1
ATOM 1446 O O . LEU A 1 177 ? 12.051 -23.791 -0.165 1.00 87.31 177 LEU A O 1
ATOM 1450 N N . LEU A 1 178 ? 12.608 -22.171 1.301 1.00 84.94 178 LEU A N 1
ATOM 1451 C CA . LEU A 1 178 ? 13.684 -22.923 1.961 1.00 84.94 178 LEU A CA 1
ATOM 1452 C C . LEU A 1 178 ? 13.100 -23.978 2.906 1.00 84.94 178 LEU A C 1
ATOM 1454 O O . LEU A 1 178 ? 13.533 -25.129 2.923 1.00 84.94 178 LEU A O 1
ATOM 1458 N N . THR A 1 179 ? 12.079 -23.578 3.660 1.00 83.94 179 THR A N 1
ATOM 1459 C CA . THR A 1 179 ? 11.261 -24.425 4.530 1.00 83.94 179 THR A CA 1
ATOM 1460 C C . THR A 1 179 ? 9.796 -23.995 4.371 1.00 83.94 179 THR A C 1
ATOM 1462 O O . THR A 1 179 ? 9.540 -22.942 3.787 1.00 83.94 179 THR A O 1
ATOM 1465 N N . PRO A 1 180 ? 8.805 -24.754 4.875 1.00 81.69 180 PRO A N 1
ATOM 1466 C CA . PRO A 1 180 ? 7.403 -24.322 4.839 1.00 81.69 180 PRO A CA 1
ATOM 1467 C C . PRO A 1 180 ? 7.144 -22.948 5.482 1.00 81.69 180 PRO A C 1
ATOM 1469 O O . PRO A 1 180 ? 6.171 -22.289 5.124 1.00 81.69 180 PRO A O 1
ATOM 1472 N N . GLU A 1 181 ? 8.022 -22.517 6.392 1.00 85.06 181 GLU A N 1
ATOM 1473 C CA . GLU A 1 181 ? 7.918 -21.244 7.111 1.00 85.06 181 GLU A CA 1
ATOM 1474 C C . GLU A 1 181 ? 8.904 -20.177 6.603 1.00 85.06 181 GLU A C 1
ATOM 1476 O O . GLU A 1 181 ? 8.746 -19.006 6.947 1.00 85.06 181 GLU A O 1
ATOM 1481 N N . ASP A 1 182 ? 9.887 -20.562 5.776 1.00 86.88 182 ASP A N 1
ATOM 1482 C CA . ASP A 1 182 ? 10.961 -19.701 5.271 1.00 86.88 182 ASP A CA 1
ATOM 1483 C C . ASP A 1 182 ? 10.840 -19.432 3.773 1.00 86.88 182 ASP A C 1
ATOM 1485 O O . ASP A 1 182 ? 10.997 -20.335 2.944 1.00 86.88 182 ASP A O 1
ATOM 1489 N N . THR A 1 183 ? 10.686 -18.161 3.408 1.00 87.62 183 THR A N 1
ATOM 1490 C CA . THR A 1 183 ? 10.734 -17.718 2.008 1.00 87.62 183 THR A CA 1
ATOM 1491 C C . THR A 1 183 ? 11.828 -16.685 1.799 1.00 87.62 183 THR A C 1
ATOM 1493 O O . THR A 1 183 ? 11.908 -15.705 2.538 1.00 87.62 183 THR A O 1
ATOM 1496 N N . MET A 1 184 ? 12.631 -16.861 0.756 1.00 90.75 184 MET A N 1
ATOM 1497 C CA . MET A 1 184 ? 13.695 -15.948 0.359 1.00 90.75 184 MET A CA 1
ATOM 1498 C C . MET A 1 184 ? 13.443 -15.424 -1.055 1.00 90.75 184 MET A C 1
ATOM 1500 O O . MET A 1 184 ? 13.410 -16.191 -2.011 1.00 90.75 184 MET A O 1
ATOM 1504 N N . LEU A 1 185 ? 13.305 -14.112 -1.207 1.00 90.50 185 LEU A N 1
ATOM 1505 C CA . LEU A 1 185 ? 13.146 -13.425 -2.484 1.00 90.50 185 LEU A CA 1
ATOM 1506 C C . LEU A 1 185 ? 14.419 -12.644 -2.808 1.00 90.50 185 LEU A C 1
ATOM 1508 O O . LEU A 1 185 ? 14.863 -11.803 -2.030 1.00 90.50 185 LEU A O 1
ATOM 1512 N N . LEU A 1 186 ? 14.971 -12.888 -3.988 1.00 92.62 186 LEU A N 1
ATOM 1513 C CA . LEU A 1 186 ? 16.048 -12.114 -4.587 1.00 92.62 186 LEU A CA 1
ATOM 1514 C C . LEU A 1 186 ? 15.521 -11.433 -5.844 1.00 92.62 186 LEU A C 1
ATOM 1516 O O . LEU A 1 186 ? 14.841 -12.055 -6.655 1.00 92.62 186 LEU A O 1
ATOM 1520 N N . SER A 1 187 ? 15.841 -10.159 -6.016 1.00 91.56 187 SER A N 1
ATOM 1521 C CA . SER A 1 187 ? 15.450 -9.375 -7.184 1.00 91.56 187 SER A CA 1
ATOM 1522 C C . SER A 1 187 ? 16.583 -8.461 -7.631 1.00 91.56 187 SER A C 1
ATOM 1524 O O . SER A 1 187 ? 17.311 -7.899 -6.807 1.00 91.56 187 SER A O 1
ATOM 1526 N N . LEU A 1 188 ? 16.746 -8.368 -8.947 1.00 93.62 188 LEU A N 1
ATOM 1527 C CA . LEU A 1 188 ? 17.742 -7.559 -9.629 1.00 93.62 188 LEU A CA 1
ATOM 1528 C C . LEU A 1 188 ? 17.058 -6.823 -10.778 1.00 93.62 188 LEU A C 1
ATOM 1530 O O . LEU A 1 188 ? 16.710 -7.425 -11.791 1.00 93.62 188 LEU A O 1
ATOM 1534 N N . GLU A 1 189 ? 16.910 -5.521 -10.617 1.00 91.81 189 GLU A N 1
ATOM 1535 C CA . GLU A 1 189 ? 16.312 -4.601 -11.569 1.00 91.81 189 GLU A CA 1
ATOM 1536 C C . GLU A 1 189 ? 17.398 -3.756 -12.244 1.00 91.81 189 GLU A C 1
ATOM 1538 O O . GLU A 1 189 ? 18.302 -3.226 -11.598 1.00 91.81 189 GLU A O 1
ATOM 1543 N N . ALA A 1 190 ? 17.310 -3.641 -13.565 1.00 90.00 190 ALA A N 1
ATOM 1544 C CA . ALA A 1 190 ? 18.199 -2.851 -14.394 1.00 90.00 190 ALA A CA 1
ATOM 1545 C C . ALA A 1 190 ? 17.375 -2.000 -15.366 1.00 90.00 190 ALA A C 1
ATOM 1547 O O . ALA A 1 190 ? 16.558 -2.519 -16.135 1.00 90.00 190 ALA A O 1
ATOM 1548 N N . HIS A 1 191 ? 17.625 -0.694 -15.336 1.00 83.69 191 HIS A N 1
ATOM 1549 C CA . HIS A 1 191 ? 17.122 0.269 -16.306 1.00 83.69 191 HIS A CA 1
ATOM 1550 C C . HIS A 1 191 ? 18.284 0.720 -17.196 1.00 83.69 191 HIS A C 1
ATOM 1552 O O . HIS A 1 191 ? 19.406 0.853 -16.716 1.00 83.69 191 HIS A O 1
ATOM 1558 N N . ALA A 1 192 ? 18.037 0.945 -18.485 1.00 74.12 192 ALA A N 1
ATOM 1559 C CA . ALA A 1 192 ? 19.095 1.330 -19.421 1.00 74.12 192 ALA A CA 1
ATOM 1560 C C . ALA A 1 192 ? 19.734 2.701 -19.109 1.00 74.12 192 ALA A C 1
ATOM 1562 O O . ALA A 1 192 ? 20.916 2.890 -19.381 1.00 74.12 192 ALA A O 1
ATOM 1563 N N . ASP A 1 193 ? 18.971 3.622 -18.509 1.00 68.44 193 ASP A N 1
ATOM 1564 C CA . ASP A 1 193 ? 19.441 4.958 -18.092 1.00 68.44 193 ASP A CA 1
ATOM 1565 C C . ASP A 1 193 ? 20.193 4.932 -16.740 1.00 68.44 193 ASP A C 1
ATOM 1567 O O . ASP A 1 193 ? 21.015 5.801 -16.441 1.00 68.44 193 ASP A O 1
ATOM 1571 N N . ASP A 1 194 ? 19.961 3.901 -15.915 1.00 71.00 194 ASP A N 1
ATOM 1572 C CA . ASP A 1 194 ? 20.500 3.839 -14.557 1.00 71.00 194 ASP A CA 1
ATOM 1573 C C . ASP A 1 194 ? 21.908 3.239 -14.530 1.00 71.00 194 ASP A C 1
ATOM 1575 O O . ASP A 1 194 ? 22.149 2.087 -14.892 1.00 71.00 194 ASP A O 1
ATOM 1579 N N . LYS A 1 195 ? 22.858 4.002 -13.980 1.00 70.00 195 LYS A N 1
ATOM 1580 C CA . LYS A 1 195 ? 24.252 3.556 -13.803 1.00 70.00 195 LYS A CA 1
ATOM 1581 C C . LYS A 1 195 ? 24.403 2.406 -12.804 1.00 70.00 195 LYS A C 1
ATOM 1583 O O . LYS A 1 195 ? 25.419 1.713 -12.826 1.00 70.00 195 LYS A O 1
ATOM 1588 N N . THR A 1 196 ? 23.444 2.223 -11.897 1.00 81.44 196 THR A N 1
ATOM 1589 C CA . THR A 1 196 ? 23.512 1.218 -10.830 1.00 81.44 196 THR A CA 1
ATOM 1590 C C . THR A 1 196 ? 22.237 0.384 -10.793 1.00 81.44 196 THR A C 1
ATOM 1592 O O . THR A 1 196 ? 21.176 0.946 -10.522 1.00 81.44 196 THR A O 1
ATOM 1595 N N . PRO A 1 197 ? 22.316 -0.943 -10.999 1.00 89.19 197 PRO A N 1
ATOM 1596 C CA . PRO A 1 197 ? 21.142 -1.798 -10.924 1.00 89.19 197 PRO A CA 1
ATOM 1597 C C . PRO A 1 197 ? 20.620 -1.886 -9.486 1.00 89.19 197 PRO A C 1
ATOM 1599 O O . PRO A 1 197 ? 21.404 -1.962 -8.532 1.00 89.19 197 PRO A O 1
ATOM 1602 N N . ARG A 1 198 ? 19.295 -1.928 -9.347 1.00 90.62 198 ARG A N 1
ATOM 1603 C CA . ARG A 1 198 ? 18.592 -2.091 -8.075 1.00 90.62 198 ARG A CA 1
ATOM 1604 C C . ARG A 1 198 ? 18.587 -3.551 -7.656 1.00 90.62 198 ARG A C 1
ATOM 1606 O O . ARG A 1 198 ? 18.200 -4.437 -8.407 1.00 90.62 198 ARG A O 1
ATOM 1613 N N . LYS A 1 199 ? 19.029 -3.811 -6.434 1.00 94.00 199 LYS A N 1
ATOM 1614 C CA . LYS A 1 199 ? 19.119 -5.136 -5.819 1.00 94.00 199 LYS A CA 1
ATOM 1615 C C . LYS A 1 199 ? 18.224 -5.151 -4.599 1.00 94.00 199 LYS A C 1
ATOM 1617 O O . LYS A 1 199 ? 18.348 -4.269 -3.750 1.00 94.00 199 LYS A O 1
ATOM 1622 N N . LYS A 1 200 ? 17.375 -6.164 -4.471 1.00 92.44 200 LYS A N 1
ATOM 1623 C CA . LYS A 1 200 ? 16.548 -6.367 -3.281 1.00 92.44 200 LYS A CA 1
ATOM 1624 C C . LYS A 1 200 ? 16.561 -7.831 -2.874 1.00 92.44 200 LYS A C 1
ATOM 1626 O O . LYS A 1 200 ? 16.325 -8.719 -3.690 1.00 92.44 200 LYS A O 1
ATOM 1631 N N . ALA A 1 201 ? 16.854 -8.055 -1.601 1.00 93.25 201 ALA A N 1
ATOM 1632 C CA . ALA A 1 201 ? 16.839 -9.352 -0.954 1.00 93.25 201 ALA A CA 1
ATOM 1633 C C . ALA A 1 201 ? 15.879 -9.291 0.231 1.00 93.25 201 ALA A C 1
ATOM 1635 O O . ALA A 1 201 ? 15.954 -8.374 1.046 1.00 93.25 201 ALA A O 1
ATOM 1636 N N . VAL A 1 202 ? 14.978 -10.259 0.319 1.00 90.81 202 VAL A N 1
ATOM 1637 C CA . VAL A 1 202 ? 13.998 -10.369 1.392 1.00 90.81 202 VAL A CA 1
ATOM 1638 C C . VAL A 1 202 ? 14.004 -11.798 1.906 1.00 90.81 202 VAL A C 1
ATOM 1640 O O . VAL A 1 202 ? 13.875 -12.731 1.124 1.00 90.81 202 VAL A O 1
ATOM 1643 N N . LEU A 1 203 ? 14.101 -11.964 3.216 1.00 90.75 203 LEU A N 1
ATOM 1644 C CA . LEU A 1 203 ? 13.888 -13.223 3.909 1.00 90.75 203 LEU A CA 1
ATOM 1645 C C . LEU A 1 203 ? 12.683 -13.054 4.832 1.00 90.75 203 LEU A C 1
ATOM 1647 O O . LEU A 1 203 ? 12.643 -12.126 5.636 1.00 90.75 203 LEU A O 1
ATOM 1651 N N . HIS A 1 204 ? 11.714 -13.950 4.723 1.00 87.94 204 HIS A N 1
ATOM 1652 C CA . HIS A 1 204 ? 10.589 -14.041 5.640 1.00 87.94 204 HIS A CA 1
ATOM 1653 C C . HIS A 1 204 ? 10.635 -15.374 6.363 1.00 87.94 204 HIS A C 1
ATOM 1655 O O . HIS A 1 204 ? 10.780 -16.405 5.712 1.00 87.94 204 HIS A O 1
ATOM 1661 N N . HIS A 1 205 ? 10.452 -15.327 7.677 1.00 87.75 205 HIS A N 1
ATOM 1662 C CA . HIS A 1 205 ? 10.287 -16.488 8.535 1.00 87.75 205 HIS A CA 1
ATOM 1663 C C . HIS A 1 205 ? 9.001 -16.336 9.350 1.00 87.75 205 HIS A C 1
ATOM 1665 O O . HIS A 1 205 ? 8.785 -15.313 10.010 1.00 87.75 205 HIS A O 1
ATOM 1671 N N . LYS A 1 206 ? 8.143 -17.352 9.320 1.00 85.06 206 LYS A N 1
ATOM 1672 C CA . LYS A 1 206 ? 6.896 -17.390 10.087 1.00 85.06 206 LYS A CA 1
ATOM 1673 C C . LYS A 1 206 ? 7.098 -18.158 11.394 1.00 85.06 206 LYS A C 1
ATOM 1675 O O . LYS A 1 206 ? 7.267 -19.372 11.404 1.00 85.06 206 LYS A O 1
ATOM 1680 N N . PHE A 1 207 ? 7.029 -17.452 12.518 1.00 84.94 207 PHE A N 1
ATOM 1681 C CA . PHE A 1 207 ? 6.901 -18.069 13.838 1.00 84.94 207 PHE A CA 1
ATOM 1682 C C . PHE A 1 207 ? 5.414 -18.290 14.183 1.00 84.94 207 PHE A C 1
ATOM 1684 O O . PHE A 1 207 ? 4.546 -17.601 13.645 1.00 84.94 207 PHE A O 1
ATOM 1691 N N . PRO A 1 208 ? 5.076 -19.161 15.156 1.00 82.81 208 PRO A N 1
ATOM 1692 C CA . PRO A 1 208 ? 3.680 -19.454 15.516 1.00 82.81 208 PRO A CA 1
ATOM 1693 C C . PRO A 1 208 ? 2.811 -18.232 15.863 1.00 82.81 208 PRO A C 1
ATOM 1695 O O . PRO A 1 208 ? 1.601 -18.234 15.635 1.00 82.81 208 PRO A O 1
ATOM 1698 N N . HIS A 1 209 ? 3.421 -17.185 16.427 1.00 80.81 209 HIS A N 1
ATOM 1699 C CA . HIS A 1 209 ? 2.733 -15.962 16.857 1.00 80.81 209 HIS A CA 1
ATOM 1700 C C . HIS A 1 209 ? 3.395 -14.675 16.358 1.00 80.81 209 HIS A C 1
ATOM 1702 O O . HIS A 1 209 ? 2.922 -13.588 16.686 1.00 80.81 209 HIS A O 1
ATOM 1708 N N . HIS A 1 210 ? 4.469 -14.777 15.570 1.00 82.19 210 HIS A N 1
ATOM 1709 C CA . HIS A 1 210 ? 5.223 -13.624 15.082 1.00 82.19 210 HIS A CA 1
ATOM 1710 C C . HIS A 1 210 ? 5.690 -13.856 13.646 1.00 82.19 210 HIS A C 1
ATOM 1712 O O . HIS A 1 210 ? 6.005 -14.974 13.267 1.00 82.19 210 HIS A O 1
ATOM 1718 N N . ASN A 1 211 ? 5.795 -12.794 12.863 1.00 82.62 211 ASN A N 1
ATOM 1719 C CA . ASN A 1 211 ? 6.391 -12.824 11.538 1.00 82.62 211 ASN A CA 1
ATOM 1720 C C . ASN A 1 211 ? 7.698 -12.044 11.584 1.00 82.62 211 ASN A C 1
ATOM 1722 O O . ASN A 1 211 ? 7.706 -10.886 12.000 1.00 82.62 211 ASN A O 1
ATOM 1726 N N . LEU A 1 212 ? 8.784 -12.686 11.163 1.00 86.25 212 LEU A N 1
ATOM 1727 C CA . LEU A 1 212 ? 10.089 -12.066 11.009 1.00 86.25 212 LEU A CA 1
ATOM 1728 C C . LEU A 1 212 ? 10.341 -11.780 9.532 1.00 86.25 212 LEU A C 1
ATOM 1730 O O . LEU A 1 212 ? 10.201 -12.659 8.684 1.00 86.25 212 LEU A O 1
ATOM 1734 N N . THR A 1 213 ? 10.748 -10.556 9.233 1.00 87.12 213 THR A N 1
ATOM 1735 C CA . THR A 1 213 ? 11.105 -10.105 7.894 1.00 87.12 213 THR A CA 1
ATOM 1736 C C . THR A 1 213 ? 12.462 -9.426 7.947 1.00 87.12 213 THR A C 1
ATOM 1738 O O . THR A 1 213 ? 12.646 -8.448 8.659 1.00 87.12 213 THR A O 1
ATOM 1741 N N . LEU A 1 214 ? 13.415 -9.916 7.170 1.00 91.12 214 LEU A N 1
ATOM 1742 C CA . LEU A 1 214 ? 14.688 -9.256 6.924 1.00 91.12 214 LEU A CA 1
ATOM 1743 C C . LEU A 1 214 ? 14.696 -8.770 5.478 1.00 91.12 214 LEU A C 1
ATOM 1745 O O . LEU A 1 214 ? 14.423 -9.534 4.557 1.00 91.12 214 LEU A O 1
ATOM 1749 N N . GLU A 1 215 ? 15.013 -7.503 5.261 1.00 90.94 215 GLU A N 1
ATOM 1750 C CA . GLU A 1 215 ? 15.087 -6.903 3.935 1.00 90.94 215 GLU A CA 1
ATOM 1751 C C . GLU A 1 215 ? 16.380 -6.116 3.773 1.00 90.94 215 GLU A C 1
ATOM 1753 O O . GLU A 1 215 ? 16.752 -5.333 4.640 1.00 90.94 215 GLU A O 1
ATOM 1758 N N . ALA A 1 216 ? 17.037 -6.280 2.631 1.00 93.12 216 ALA A N 1
ATOM 1759 C CA . ALA A 1 216 ? 18.163 -5.466 2.205 1.00 93.12 216 ALA A CA 1
ATOM 1760 C C . ALA A 1 216 ? 17.910 -4.952 0.786 1.00 93.12 216 ALA A C 1
ATOM 1762 O O . ALA A 1 216 ? 17.475 -5.704 -0.090 1.00 93.12 216 ALA A O 1
ATOM 1763 N N . THR A 1 217 ? 18.166 -3.668 0.542 1.00 91.06 217 THR A N 1
ATOM 1764 C CA . THR A 1 217 ? 17.882 -3.025 -0.749 1.00 91.06 217 THR A CA 1
ATOM 1765 C C . THR A 1 217 ? 18.943 -1.993 -1.112 1.00 91.06 217 THR A C 1
ATOM 1767 O O . THR A 1 217 ? 19.382 -1.222 -0.257 1.00 91.06 217 THR A O 1
ATOM 1770 N N . SER A 1 218 ? 19.352 -1.977 -2.384 1.00 91.31 218 SER A N 1
ATOM 1771 C CA . SER A 1 218 ? 20.393 -1.091 -2.914 1.00 91.31 218 SER A CA 1
ATOM 1772 C C . SER A 1 218 ? 20.210 -0.781 -4.406 1.00 91.31 218 SER A C 1
ATOM 1774 O O . SER A 1 218 ? 20.333 -1.708 -5.205 1.00 91.31 218 SER A O 1
ATOM 1776 N N . PRO A 1 219 ? 19.998 0.484 -4.809 1.00 91.88 219 PRO A N 1
ATOM 1777 C CA . PRO A 1 219 ? 19.452 1.570 -3.993 1.00 91.88 219 PRO A CA 1
ATOM 1778 C C . PRO A 1 219 ? 17.982 1.322 -3.617 1.00 91.88 219 PRO A C 1
ATOM 1780 O O . PRO A 1 219 ? 17.224 0.702 -4.365 1.00 91.88 219 PRO A O 1
ATOM 1783 N N . ALA A 1 220 ? 17.586 1.803 -2.440 1.00 88.69 220 ALA A N 1
ATOM 1784 C CA . ALA A 1 220 ? 16.222 1.728 -1.928 1.00 88.69 220 ALA A CA 1
ATOM 1785 C C . ALA A 1 220 ? 15.457 3.015 -2.244 1.00 88.69 220 ALA A C 1
ATOM 1787 O O . ALA A 1 220 ? 15.935 4.101 -1.922 1.00 88.69 220 ALA A O 1
ATOM 1788 N N . LEU A 1 221 ? 14.270 2.873 -2.835 1.00 89.06 221 LEU A N 1
ATOM 1789 C CA . LEU A 1 221 ? 13.408 3.995 -3.188 1.00 89.06 221 LEU A CA 1
ATOM 1790 C C . LEU A 1 221 ? 12.503 4.369 -2.012 1.00 89.06 221 LEU A C 1
ATOM 1792 O O . LEU A 1 221 ? 11.778 3.517 -1.491 1.00 89.06 221 LEU A O 1
ATOM 1796 N N . PHE A 1 222 ? 12.518 5.645 -1.637 1.00 86.81 222 PHE A N 1
ATOM 1797 C CA . PHE A 1 222 ? 11.631 6.236 -0.646 1.00 86.81 222 PHE A CA 1
ATOM 1798 C C . PHE A 1 222 ? 10.737 7.316 -1.259 1.00 86.81 222 PHE A C 1
ATOM 1800 O O . PHE A 1 222 ? 11.153 7.999 -2.188 1.00 86.81 222 PHE A O 1
ATOM 1807 N N . VAL A 1 223 ? 9.535 7.502 -0.716 1.00 81.44 223 VAL A N 1
ATOM 1808 C CA . VAL A 1 223 ? 8.590 8.558 -1.100 1.00 81.44 223 VAL A CA 1
ATOM 1809 C C . VAL A 1 223 ? 8.237 9.418 0.108 1.00 81.44 223 VAL A C 1
ATOM 1811 O O . VAL A 1 223 ? 7.892 8.905 1.175 1.00 81.44 223 VAL A O 1
ATOM 1814 N N . ASP A 1 224 ? 8.371 10.734 -0.030 1.00 79.00 224 ASP A N 1
ATOM 1815 C CA . ASP A 1 224 ? 8.034 11.675 1.036 1.00 79.00 224 ASP A CA 1
ATOM 1816 C C . ASP A 1 224 ? 6.547 12.086 1.021 1.00 79.00 224 ASP A C 1
ATOM 1818 O O . ASP A 1 224 ? 5.790 11.807 0.091 1.00 79.00 224 ASP A O 1
ATOM 1822 N N . HIS A 1 225 ? 6.120 12.797 2.067 1.00 71.69 225 HIS A N 1
ATOM 1823 C CA . HIS A 1 225 ? 4.759 13.333 2.190 1.00 71.69 225 HIS A CA 1
ATOM 1824 C C . HIS A 1 225 ? 4.419 14.411 1.145 1.00 71.69 225 HIS A C 1
ATOM 1826 O O . HIS A 1 225 ? 3.257 14.790 1.011 1.00 71.69 225 HIS A O 1
ATOM 1832 N N . LEU A 1 226 ? 5.404 14.938 0.414 1.00 73.69 226 LEU A N 1
ATOM 1833 C CA . LEU A 1 226 ? 5.208 15.879 -0.689 1.00 73.69 226 LEU A CA 1
ATOM 1834 C C . LEU A 1 226 ? 5.070 15.149 -2.035 1.00 73.69 226 LEU A C 1
ATOM 1836 O O . LEU A 1 226 ? 4.617 15.760 -2.998 1.00 73.69 226 LEU A O 1
ATOM 1840 N N . GLY A 1 227 ? 5.339 13.842 -2.075 1.00 73.06 227 GLY A N 1
ATOM 1841 C CA . GLY A 1 227 ? 5.311 13.014 -3.275 1.00 73.06 227 GLY A CA 1
ATOM 1842 C C . GLY A 1 227 ? 6.649 12.945 -4.015 1.00 73.06 227 GLY A C 1
ATOM 1843 O O . GLY A 1 227 ? 6.672 12.415 -5.119 1.00 73.06 227 GLY A O 1
ATOM 1844 N N . ASN A 1 228 ? 7.746 13.452 -3.442 1.00 84.19 228 ASN A N 1
ATOM 1845 C CA . ASN A 1 228 ? 9.069 13.341 -4.052 1.00 84.19 228 ASN A CA 1
ATOM 1846 C C . ASN A 1 228 ? 9.714 11.991 -3.737 1.00 84.19 228 ASN A C 1
ATOM 1848 O O . ASN A 1 228 ? 9.604 11.462 -2.624 1.00 84.19 228 ASN A O 1
ATOM 1852 N N . TYR A 1 229 ? 10.465 11.497 -4.716 1.00 87.25 229 TYR A N 1
ATOM 1853 C CA . TYR A 1 229 ? 11.205 10.248 -4.636 1.00 87.25 229 TYR A CA 1
ATOM 1854 C C . TYR A 1 229 ? 12.670 10.455 -4.255 1.00 87.25 229 TYR A C 1
ATOM 1856 O O . TYR A 1 229 ? 13.362 11.319 -4.801 1.00 87.25 229 TYR A O 1
ATOM 1864 N N . TRP A 1 230 ? 13.145 9.610 -3.345 1.00 88.00 230 TRP A N 1
ATOM 1865 C CA . TRP A 1 230 ? 14.486 9.643 -2.777 1.00 88.00 230 TRP A CA 1
ATOM 1866 C C . TRP A 1 230 ? 15.146 8.271 -2.883 1.00 88.00 230 TRP A C 1
ATOM 1868 O O . TRP A 1 230 ? 14.638 7.287 -2.353 1.00 88.00 230 TRP A O 1
ATOM 1878 N N . ASP A 1 231 ? 16.312 8.216 -3.510 1.00 90.06 231 ASP A N 1
ATOM 1879 C CA . ASP A 1 231 ? 17.146 7.028 -3.581 1.00 90.06 231 ASP A CA 1
ATOM 1880 C C . ASP A 1 231 ? 18.173 7.015 -2.460 1.00 90.06 231 ASP A C 1
ATOM 1882 O O . ASP A 1 231 ? 19.071 7.857 -2.390 1.00 90.06 231 ASP A O 1
ATOM 1886 N N . VAL A 1 232 ? 18.070 6.010 -1.595 1.00 90.56 232 VAL A N 1
ATOM 1887 C CA . VAL A 1 232 ? 19.058 5.744 -0.551 1.00 90.56 232 VAL A CA 1
ATOM 1888 C C . VAL A 1 232 ? 20.007 4.646 -1.041 1.00 90.56 232 VAL A C 1
ATOM 1890 O O . VAL A 1 232 ? 19.535 3.561 -1.389 1.00 90.56 232 VAL A O 1
ATOM 1893 N N . PRO A 1 233 ? 21.337 4.865 -1.055 1.00 91.56 233 PRO A N 1
ATOM 1894 C CA . PRO A 1 233 ? 22.293 3.924 -1.648 1.00 91.56 233 PRO A CA 1
ATOM 1895 C C . PRO A 1 233 ? 22.201 2.496 -1.106 1.00 91.56 233 PRO A C 1
ATOM 1897 O O . PRO A 1 233 ? 22.280 1.528 -1.868 1.00 91.56 233 PRO A O 1
ATOM 1900 N N . PHE A 1 234 ? 22.019 2.350 0.205 1.00 91.25 234 PHE A N 1
ATOM 1901 C CA . PHE A 1 234 ? 21.830 1.050 0.829 1.00 91.25 234 PHE A CA 1
ATOM 1902 C C . PHE A 1 234 ? 20.975 1.164 2.085 1.00 91.25 234 PHE A C 1
ATOM 1904 O O . PHE A 1 234 ? 21.205 2.022 2.941 1.00 91.25 234 PHE A O 1
ATOM 1911 N N . THR A 1 235 ? 20.013 0.256 2.214 1.00 90.88 235 THR A N 1
ATOM 1912 C CA . THR A 1 235 ? 19.235 0.091 3.441 1.00 90.88 235 THR A CA 1
ATOM 1913 C C . THR A 1 235 ? 19.098 -1.375 3.781 1.00 90.88 235 THR A C 1
ATOM 1915 O O . THR A 1 235 ? 18.931 -2.212 2.891 1.00 90.88 235 THR A O 1
ATOM 1918 N N . TRP A 1 236 ? 19.120 -1.676 5.071 1.00 91.56 236 TRP A N 1
ATOM 1919 C CA . TRP A 1 236 ? 18.641 -2.954 5.563 1.00 91.56 236 TRP A CA 1
ATOM 1920 C C . TRP A 1 236 ? 17.698 -2.737 6.735 1.00 91.56 236 TRP A C 1
ATOM 1922 O O . TRP A 1 236 ? 17.851 -1.787 7.507 1.00 91.56 236 TRP A O 1
ATOM 1932 N N . ALA A 1 237 ? 16.704 -3.606 6.832 1.00 89.25 237 ALA A N 1
ATOM 1933 C CA . ALA A 1 237 ? 15.707 -3.555 7.871 1.00 89.25 237 ALA A CA 1
ATOM 1934 C C . ALA A 1 237 ? 15.356 -4.959 8.359 1.00 89.25 237 ALA A C 1
ATOM 1936 O O . ALA A 1 237 ? 15.234 -5.895 7.571 1.00 89.25 237 ALA A O 1
ATOM 1937 N N . LEU A 1 238 ? 15.209 -5.085 9.669 1.00 89.81 238 LEU A N 1
ATOM 1938 C CA . LEU A 1 238 ? 14.737 -6.270 10.362 1.00 89.81 238 LEU A CA 1
ATOM 1939 C C . LEU A 1 238 ? 13.420 -5.910 11.029 1.00 89.81 238 LEU A C 1
ATOM 1941 O O . LEU A 1 238 ? 13.364 -4.939 11.779 1.00 89.81 238 LEU A O 1
ATOM 1945 N N . ASP A 1 239 ? 12.392 -6.700 10.779 1.00 85.25 239 ASP A N 1
ATOM 1946 C CA . ASP A 1 239 ? 11.063 -6.469 11.304 1.00 85.25 239 ASP A CA 1
ATOM 1947 C C . ASP A 1 239 ? 10.486 -7.721 11.948 1.00 85.25 239 ASP A C 1
ATOM 1949 O O . ASP A 1 239 ? 10.458 -8.783 11.331 1.00 85.25 239 ASP A O 1
ATOM 1953 N N . LEU A 1 240 ? 10.033 -7.598 13.189 1.00 84.88 240 LEU A N 1
ATOM 1954 C CA . LEU A 1 240 ? 9.403 -8.661 13.955 1.00 84.88 240 LEU A CA 1
ATOM 1955 C C . LEU A 1 240 ? 8.045 -8.172 14.448 1.00 84.88 240 LEU A C 1
ATOM 1957 O O . LEU A 1 240 ? 7.960 -7.385 15.390 1.00 84.88 240 LEU A O 1
ATOM 1961 N N . ALA A 1 241 ? 6.980 -8.670 13.832 1.00 81.38 241 ALA A N 1
ATOM 1962 C CA . ALA A 1 241 ? 5.616 -8.266 14.139 1.00 81.38 241 ALA A CA 1
ATOM 1963 C C . ALA A 1 241 ? 4.813 -9.435 14.708 1.00 81.38 241 ALA A C 1
ATOM 1965 O O . ALA A 1 241 ? 4.827 -10.537 14.163 1.00 81.38 241 ALA A O 1
ATOM 1966 N N . SER A 1 242 ? 4.074 -9.205 15.792 1.00 76.56 242 SER A N 1
ATOM 1967 C CA . SER A 1 242 ? 3.088 -10.174 16.280 1.00 76.56 242 SER A CA 1
ATOM 1968 C C . SER A 1 242 ? 1.996 -10.410 15.234 1.00 76.56 242 SER A C 1
ATOM 1970 O O . SER A 1 242 ? 1.552 -9.478 14.559 1.00 76.56 242 SER A O 1
ATOM 1972 N N . VAL A 1 243 ? 1.528 -11.650 15.118 1.00 70.88 243 VAL A N 1
ATOM 1973 C CA . VAL A 1 243 ? 0.411 -11.990 14.234 1.00 70.88 243 VAL A CA 1
ATOM 1974 C C . VAL A 1 243 ? -0.847 -11.299 14.761 1.00 70.88 243 VAL A C 1
ATOM 1976 O O . VAL A 1 243 ? -1.307 -11.582 15.865 1.00 70.88 243 VAL A O 1
ATOM 1979 N N . ALA A 1 244 ? -1.400 -10.378 13.970 1.00 62.25 244 ALA A N 1
ATOM 1980 C CA . ALA A 1 244 ? -2.508 -9.532 14.398 1.00 62.25 244 ALA A CA 1
ATOM 1981 C C . ALA A 1 244 ? -3.745 -10.350 14.821 1.00 62.25 244 ALA A C 1
ATOM 1983 O O . ALA A 1 244 ? -4.275 -11.142 14.037 1.00 62.25 244 ALA A O 1
ATOM 1984 N N . SER A 1 245 ? -4.221 -10.117 16.046 1.00 59.72 245 SER A N 1
ATOM 1985 C CA . SER A 1 245 ? -5.512 -10.601 16.551 1.00 59.72 245 SER A CA 1
ATOM 1986 C C . SER A 1 245 ? -6.624 -9.596 16.223 1.00 59.72 245 SER A C 1
ATOM 1988 O O . SER A 1 245 ? -6.371 -8.391 16.177 1.00 59.72 245 SER A O 1
ATOM 1990 N N . ASP A 1 246 ? -7.863 -10.066 16.035 1.00 59.16 246 ASP A N 1
ATOM 1991 C CA . ASP A 1 246 ? -9.029 -9.195 15.800 1.00 59.16 246 ASP A CA 1
ATOM 1992 C C . ASP A 1 246 ? -9.253 -8.227 16.972 1.00 59.16 246 ASP A C 1
ATOM 1994 O O . ASP A 1 246 ? -9.561 -7.053 16.788 1.00 59.16 246 ASP A O 1
ATOM 1998 N N . SER A 1 247 ? -9.030 -8.698 18.194 1.00 62.78 247 SER A N 1
ATOM 1999 C CA . SER A 1 247 ? -8.919 -7.845 19.370 1.00 62.78 247 SER A CA 1
ATOM 2000 C C . SER A 1 247 ? -7.826 -8.390 20.267 1.00 62.78 247 SER A C 1
ATOM 2002 O O . SER A 1 247 ? -7.826 -9.584 20.578 1.00 62.78 247 SER A O 1
ATOM 2004 N N . GLY A 1 248 ? -6.896 -7.540 20.678 1.00 75.88 248 GLY A N 1
ATOM 2005 C CA . GLY A 1 248 ? -5.788 -7.975 21.510 1.00 75.88 248 GLY A CA 1
ATOM 2006 C C . GLY A 1 248 ? -4.611 -7.021 21.496 1.00 75.88 248 GLY A C 1
ATOM 2007 O O . GLY A 1 248 ? -4.643 -5.955 20.879 1.00 75.88 248 GLY A O 1
ATOM 2008 N N . THR A 1 249 ? -3.580 -7.441 22.213 1.00 79.38 249 THR A N 1
ATOM 2009 C CA . THR A 1 249 ? -2.276 -6.798 22.233 1.00 79.38 249 THR A CA 1
ATOM 2010 C C . THR A 1 249 ? -1.485 -7.209 20.998 1.00 79.38 249 THR A C 1
ATOM 2012 O O . THR A 1 249 ? -1.420 -8.390 20.657 1.00 79.38 249 THR A O 1
ATOM 2015 N N . SER A 1 250 ? -0.863 -6.242 20.339 1.00 80.44 250 SER A N 1
ATOM 2016 C CA . SER A 1 250 ? 0.156 -6.480 19.326 1.00 80.44 250 SER A CA 1
ATOM 2017 C C . SER A 1 250 ? 1.463 -5.830 19.756 1.00 80.44 250 SER A C 1
ATOM 2019 O O . SER A 1 250 ? 1.478 -4.762 20.372 1.00 80.44 250 SER A O 1
ATOM 2021 N N . CYS A 1 251 ? 2.560 -6.512 19.459 1.00 81.38 251 CYS A N 1
ATOM 2022 C CA . CYS A 1 251 ? 3.911 -6.019 19.658 1.00 81.38 251 CYS A CA 1
ATOM 2023 C C . CYS A 1 251 ? 4.627 -6.055 18.319 1.00 81.38 251 CYS A C 1
ATOM 2025 O O . CYS A 1 251 ? 4.459 -6.995 17.535 1.00 81.38 251 CYS A O 1
ATOM 2027 N N . HIS A 1 252 ? 5.406 -5.023 18.052 1.00 81.94 252 HIS A N 1
ATOM 2028 C CA . HIS A 1 252 ? 6.096 -4.883 16.793 1.00 81.94 252 HIS A CA 1
ATOM 2029 C C . HIS A 1 252 ? 7.429 -4.181 17.021 1.00 81.94 252 HIS A C 1
ATOM 2031 O O . HIS A 1 252 ? 7.521 -3.173 17.722 1.00 81.94 252 HIS A O 1
ATOM 2037 N N . PHE A 1 253 ? 8.482 -4.788 16.491 1.00 85.00 253 PHE A N 1
ATOM 2038 C CA . PHE A 1 253 ? 9.860 -4.387 16.690 1.00 85.00 253 PHE A CA 1
ATOM 2039 C C . PHE A 1 253 ? 10.562 -4.285 15.342 1.00 85.00 253 PHE A C 1
ATOM 2041 O O . PHE A 1 253 ? 10.650 -5.270 14.616 1.00 85.00 253 PHE A O 1
ATOM 2048 N N . CYS A 1 254 ? 11.096 -3.107 15.039 1.00 84.94 254 CYS A N 1
ATOM 2049 C CA . CYS A 1 254 ? 11.748 -2.809 13.775 1.00 84.94 254 CYS A CA 1
ATOM 2050 C C . CYS A 1 254 ? 13.145 -2.230 14.021 1.00 84.94 254 CYS A C 1
ATOM 2052 O O . CYS A 1 254 ? 13.318 -1.311 14.821 1.00 84.94 254 CYS A O 1
ATOM 2054 N N . ILE A 1 255 ? 14.145 -2.726 13.302 1.00 88.50 255 ILE A N 1
ATOM 2055 C CA . ILE A 1 255 ? 15.479 -2.132 13.211 1.00 88.50 255 ILE A CA 1
ATOM 2056 C C . ILE A 1 255 ? 15.705 -1.743 11.757 1.00 88.50 255 ILE A C 1
ATOM 2058 O O . ILE A 1 255 ? 15.555 -2.569 10.868 1.00 88.50 255 ILE A O 1
ATOM 2062 N N . ASN A 1 256 ? 16.105 -0.502 11.511 1.00 88.69 256 ASN A N 1
ATOM 2063 C CA . ASN A 1 256 ? 16.443 0.021 10.195 1.00 88.69 256 ASN A CA 1
ATOM 2064 C C . ASN A 1 256 ? 17.815 0.690 10.245 1.00 88.69 256 ASN A C 1
ATOM 2066 O O . ASN A 1 256 ? 18.077 1.556 11.083 1.00 88.69 256 ASN A O 1
ATOM 2070 N N . HIS A 1 257 ? 18.666 0.346 9.293 1.00 89.81 257 HIS A N 1
ATOM 2071 C CA . HIS A 1 257 ? 19.941 0.995 9.077 1.00 89.81 257 HIS A CA 1
ATOM 2072 C C . HIS A 1 257 ? 20.044 1.509 7.641 1.00 89.81 257 HIS A C 1
ATOM 2074 O O . HIS A 1 257 ? 19.853 0.768 6.673 1.00 89.81 257 HIS A O 1
ATOM 2080 N N . THR A 1 258 ? 20.393 2.785 7.513 1.00 88.88 258 THR A N 1
ATOM 2081 C CA . THR A 1 258 ? 20.573 3.478 6.232 1.00 88.88 258 THR A CA 1
ATOM 2082 C C . THR A 1 258 ? 22.033 3.882 6.076 1.00 88.88 258 THR A C 1
ATOM 2084 O O . THR A 1 258 ? 22.667 4.338 7.031 1.00 88.88 258 THR A O 1
ATOM 2087 N N . VAL A 1 259 ? 22.571 3.714 4.868 1.00 89.12 259 VAL A N 1
ATOM 2088 C CA . VAL A 1 259 ? 23.955 4.058 4.526 1.00 89.12 259 VAL A CA 1
ATOM 2089 C C . VAL A 1 259 ? 23.979 4.924 3.273 1.00 89.12 259 VAL A C 1
ATOM 2091 O O . VAL A 1 259 ? 23.343 4.600 2.269 1.00 89.12 259 VAL A O 1
ATOM 2094 N N . GLY A 1 260 ? 24.784 5.987 3.330 1.00 86.56 260 GLY A N 1
ATOM 2095 C CA . GLY A 1 260 ? 24.943 6.962 2.253 1.00 86.56 260 GLY A CA 1
ATOM 2096 C C . GLY A 1 260 ? 23.897 8.077 2.294 1.00 86.56 260 GLY A C 1
ATOM 2097 O O . GLY A 1 260 ? 22.873 7.963 2.965 1.00 86.56 260 GLY A O 1
ATOM 2098 N N . SER A 1 261 ? 24.182 9.177 1.596 1.00 85.06 261 SER A N 1
ATOM 2099 C CA . SER A 1 261 ? 23.263 10.310 1.502 1.00 85.06 261 SER A CA 1
ATOM 2100 C C . SER A 1 261 ? 22.124 10.020 0.515 1.00 85.06 261 SER A C 1
ATOM 2102 O O . SER A 1 261 ? 22.378 9.442 -0.552 1.00 85.06 261 SER A O 1
ATOM 2104 N N . PRO A 1 262 ? 20.877 10.393 0.855 1.00 86.62 262 PRO A N 1
ATOM 2105 C CA . PRO A 1 262 ? 19.745 10.250 -0.050 1.00 86.62 262 PRO A CA 1
ATOM 2106 C C . PRO A 1 262 ? 19.923 11.164 -1.268 1.00 86.62 262 PRO A C 1
ATOM 2108 O O . PRO A 1 262 ? 20.358 12.305 -1.142 1.00 86.62 262 PRO A O 1
ATOM 2111 N N . LYS A 1 263 ? 19.570 10.671 -2.455 1.00 87.50 263 LYS A N 1
ATOM 2112 C CA . LYS A 1 263 ? 19.563 11.453 -3.698 1.00 87.50 263 LYS A CA 1
ATOM 2113 C C . LYS A 1 263 ? 18.138 11.603 -4.197 1.00 87.50 263 LYS A C 1
ATOM 2115 O O . LYS A 1 263 ? 17.414 10.617 -4.272 1.00 87.50 263 LYS A O 1
ATOM 2120 N N . GLN A 1 264 ? 17.724 12.813 -4.545 1.00 84.81 264 GLN A N 1
ATOM 2121 C CA . GLN A 1 264 ? 16.406 13.023 -5.138 1.00 84.81 264 GLN A CA 1
ATOM 2122 C C . GLN A 1 264 ? 16.387 12.461 -6.568 1.00 84.81 264 GLN A C 1
ATOM 2124 O O . GLN A 1 264 ? 17.326 12.696 -7.327 1.00 84.81 264 GLN A O 1
ATOM 2129 N N . CYS A 1 265 ? 15.345 11.703 -6.924 1.00 74.12 265 CYS A N 1
ATOM 2130 C CA . CYS A 1 265 ? 15.218 11.101 -8.261 1.00 74.12 265 CYS A CA 1
ATOM 2131 C C . CYS A 1 265 ? 14.870 12.136 -9.344 1.00 74.12 265 CYS A C 1
ATOM 2133 O O . CYS A 1 265 ? 15.207 11.941 -10.507 1.00 74.12 265 CYS A O 1
ATOM 2135 N N . GLU A 1 266 ? 14.212 13.238 -8.970 1.00 64.94 266 GLU A N 1
ATOM 2136 C CA . GLU A 1 266 ? 13.885 14.342 -9.876 1.00 64.94 266 GLU A CA 1
ATOM 2137 C C . GLU A 1 266 ? 14.673 15.601 -9.495 1.00 64.94 266 GLU A C 1
ATOM 2139 O O . GLU A 1 266 ? 14.697 16.005 -8.331 1.00 64.94 266 GLU A O 1
ATOM 2144 N N . GLU A 1 267 ? 15.307 16.242 -10.481 1.00 49.44 267 GLU A N 1
ATOM 2145 C CA . GLU A 1 267 ? 16.047 17.498 -10.319 1.00 49.44 267 GLU A CA 1
ATOM 2146 C C . GLU A 1 267 ? 15.075 18.679 -10.119 1.00 49.44 267 GLU A C 1
ATOM 2148 O O . GLU A 1 267 ? 14.883 19.519 -10.999 1.00 49.44 267 GLU A O 1
ATOM 2153 N N . HIS A 1 268 ? 14.414 18.749 -8.960 1.00 47.03 268 HIS A N 1
ATOM 2154 C CA . HIS A 1 268 ? 13.719 19.956 -8.508 1.00 47.03 268 HIS A CA 1
ATOM 2155 C C . HIS A 1 268 ? 14.474 20.580 -7.322 1.00 47.03 268 HIS A C 1
ATOM 2157 O O . HIS A 1 268 ? 14.515 19.969 -6.255 1.00 47.03 268 HIS A O 1
ATOM 2163 N N . PRO A 1 269 ? 15.058 21.794 -7.443 1.00 47.34 269 PRO A N 1
ATOM 2164 C CA . PRO A 1 269 ? 16.125 22.256 -6.537 1.00 47.34 269 PRO A CA 1
ATOM 2165 C C . PRO A 1 269 ? 15.732 22.636 -5.096 1.00 47.34 269 PRO A C 1
ATOM 2167 O O . PRO A 1 269 ? 16.531 23.268 -4.412 1.00 47.34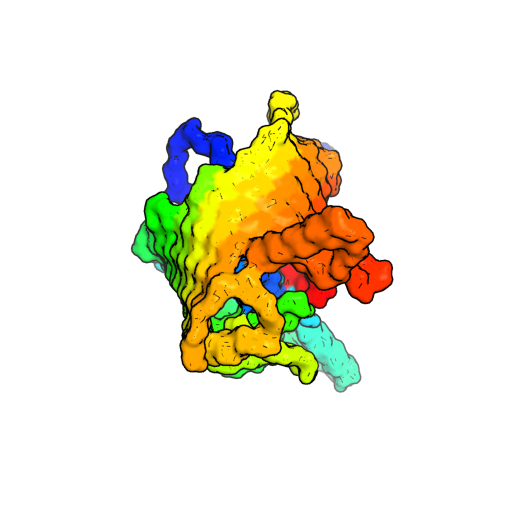 269 PRO A O 1
ATOM 2170 N N . MET A 1 270 ? 14.512 22.357 -4.626 1.00 48.72 270 MET A N 1
ATOM 2171 C CA . MET A 1 270 ? 13.934 23.099 -3.488 1.00 48.72 270 MET A CA 1
ATOM 2172 C C . MET A 1 270 ? 13.527 22.259 -2.270 1.00 48.72 270 MET A C 1
ATOM 2174 O O . MET A 1 270 ? 13.077 22.837 -1.279 1.00 48.72 270 MET A O 1
ATOM 2178 N N . SER A 1 271 ? 13.679 20.930 -2.286 1.00 56.75 271 SER A N 1
ATOM 2179 C CA . SER A 1 271 ? 13.339 20.115 -1.112 1.00 56.75 271 SER A CA 1
ATOM 2180 C C . SER A 1 271 ? 14.567 19.843 -0.250 1.00 56.75 271 SER A C 1
ATOM 2182 O O . SER A 1 271 ? 15.550 19.270 -0.711 1.00 56.75 271 SER A O 1
ATOM 2184 N N . SER A 1 272 ? 14.505 20.220 1.029 1.00 68.62 272 SER A N 1
ATOM 2185 C CA . SER A 1 272 ? 15.523 19.791 1.990 1.00 68.62 272 SER A CA 1
ATOM 2186 C C . SER A 1 272 ? 15.419 18.282 2.219 1.00 68.62 272 SER A C 1
ATOM 2188 O O . SER A 1 272 ? 14.318 17.745 2.346 1.00 68.62 272 SER A O 1
ATOM 2190 N N . GLU A 1 273 ? 16.567 17.602 2.255 1.00 74.38 273 GLU A N 1
ATOM 2191 C CA . GLU A 1 273 ? 16.634 16.155 2.480 1.00 74.38 273 GLU A CA 1
ATOM 2192 C C . GLU A 1 273 ? 15.897 15.761 3.773 1.00 74.38 273 GLU A C 1
ATOM 2194 O O . GLU A 1 273 ? 16.175 16.350 4.834 1.00 74.38 273 GLU A O 1
ATOM 2199 N N . PRO A 1 274 ? 14.993 14.760 3.725 1.00 75.69 274 PRO A N 1
ATOM 2200 C CA . PRO A 1 274 ? 14.289 14.307 4.910 1.00 75.69 274 PRO A CA 1
ATOM 2201 C C . PRO A 1 274 ? 15.277 13.779 5.961 1.00 75.69 274 PRO A C 1
ATOM 2203 O O . PRO A 1 274 ? 16.062 12.872 5.672 1.00 75.69 274 PRO A O 1
ATOM 2206 N N . PRO A 1 275 ? 15.239 14.290 7.205 1.00 75.06 275 PRO A N 1
ATOM 2207 C CA . PRO A 1 275 ? 16.217 13.928 8.231 1.00 75.06 275 PRO A CA 1
ATOM 2208 C C . PRO A 1 275 ? 16.180 12.438 8.603 1.00 75.06 275 PRO A C 1
ATOM 2210 O O . PRO A 1 275 ? 17.198 11.883 9.011 1.00 75.06 275 PRO A O 1
ATOM 2213 N N . SER A 1 276 ? 15.039 11.765 8.428 1.00 73.88 276 SER A N 1
ATOM 2214 C CA . SER A 1 276 ? 14.886 10.333 8.706 1.00 73.88 276 SER A CA 1
ATOM 2215 C C . SER A 1 276 ? 15.574 9.415 7.689 1.00 73.88 276 SER A C 1
ATOM 2217 O O . SER A 1 276 ? 15.771 8.235 7.989 1.00 73.88 276 SER A O 1
ATOM 2219 N N . LEU A 1 277 ? 15.979 9.936 6.524 1.00 78.75 277 LEU A N 1
ATOM 2220 C CA . LEU A 1 277 ? 16.720 9.190 5.501 1.00 78.75 277 LEU A CA 1
ATOM 2221 C C . LEU A 1 277 ? 18.242 9.302 5.639 1.00 78.75 277 LEU A C 1
ATOM 2223 O O . LEU A 1 277 ? 18.964 8.576 4.956 1.00 78.75 277 LEU A O 1
ATOM 2227 N N . LEU A 1 278 ? 18.735 10.178 6.520 1.00 83.88 278 LEU A N 1
ATOM 2228 C CA . LEU A 1 278 ? 20.168 10.349 6.746 1.00 83.88 278 LEU A CA 1
ATOM 2229 C C . LEU A 1 278 ? 20.824 9.048 7.235 1.00 83.88 278 LEU A C 1
ATOM 2231 O O . LEU A 1 278 ? 20.133 8.177 7.773 1.00 83.88 278 LEU A O 1
ATOM 2235 N N . PRO A 1 279 ? 22.147 8.885 7.071 1.00 85.88 279 PRO A N 1
ATOM 2236 C CA . PRO A 1 279 ? 22.856 7.706 7.547 1.00 85.88 279 PRO A CA 1
ATOM 2237 C C . PRO A 1 279 ? 22.658 7.468 9.048 1.00 85.88 279 PRO A C 1
ATOM 2239 O O . PRO A 1 279 ? 22.760 8.383 9.869 1.00 85.88 279 PRO A O 1
ATOM 2242 N N . GLY A 1 280 ? 22.381 6.221 9.424 1.00 87.38 280 GLY A N 1
ATOM 2243 C CA . GLY A 1 280 ? 22.291 5.851 10.831 1.00 87.38 280 GLY A CA 1
ATOM 2244 C C . GLY A 1 280 ? 21.402 4.655 11.124 1.00 87.38 280 GLY A C 1
ATOM 2245 O O . GLY A 1 280 ? 20.618 4.182 10.292 1.00 87.38 280 GLY A O 1
ATOM 2246 N N . LEU A 1 281 ? 21.504 4.199 12.367 1.00 87.31 281 LEU A N 1
ATOM 2247 C CA . LEU A 1 281 ? 20.715 3.109 12.918 1.00 87.31 281 LEU A CA 1
ATOM 2248 C C . LEU A 1 281 ? 19.490 3.677 13.637 1.00 87.31 281 LEU A C 1
ATOM 2250 O O . LEU A 1 281 ? 19.591 4.622 14.415 1.00 87.31 281 LEU A O 1
ATOM 2254 N N . CYS A 1 282 ? 18.328 3.090 13.390 1.00 85.56 282 CYS A N 1
ATOM 2255 C CA . CYS A 1 282 ? 17.094 3.393 14.092 1.00 85.56 282 CYS A CA 1
ATOM 2256 C C . CYS A 1 282 ? 16.443 2.083 14.526 1.00 85.56 282 CYS A C 1
ATOM 2258 O O . CYS A 1 282 ? 16.235 1.199 13.703 1.00 85.56 282 CYS A O 1
ATOM 2260 N N . ALA A 1 283 ? 16.133 1.961 15.809 1.00 87.38 283 ALA A N 1
ATOM 2261 C CA . ALA A 1 283 ? 15.336 0.877 16.352 1.00 87.38 283 ALA A CA 1
ATOM 2262 C C . ALA A 1 283 ? 14.020 1.460 16.856 1.00 87.38 283 ALA A C 1
ATOM 2264 O O . ALA A 1 283 ? 14.015 2.473 17.552 1.00 87.38 283 ALA A O 1
ATOM 2265 N N . LYS A 1 284 ? 12.906 0.832 16.513 1.00 84.81 284 LYS A N 1
ATOM 2266 C CA . LYS A 1 284 ? 11.582 1.217 16.972 1.00 84.81 284 LYS A CA 1
ATOM 2267 C C . LYS A 1 284 ? 10.883 0.002 17.568 1.00 84.81 284 LYS A C 1
ATOM 2269 O O . LYS A 1 284 ? 10.955 -1.095 17.024 1.00 84.81 284 LYS A O 1
ATOM 2274 N N . CYS A 1 285 ? 10.201 0.202 18.680 1.00 85.50 285 CYS A N 1
ATOM 2275 C CA . CYS A 1 285 ? 9.374 -0.802 19.331 1.00 85.50 285 CYS A CA 1
ATOM 2276 C C . CYS A 1 285 ? 8.021 -0.171 19.618 1.00 85.50 285 CYS A C 1
ATOM 2278 O O . CYS A 1 285 ? 7.974 0.929 20.164 1.00 85.50 285 CYS A O 1
ATOM 2280 N N . ALA A 1 286 ? 6.931 -0.836 19.264 1.00 83.31 286 ALA A N 1
ATOM 2281 C CA . ALA A 1 286 ? 5.594 -0.382 19.593 1.00 83.31 286 ALA A CA 1
ATOM 2282 C C . ALA A 1 286 ? 4.763 -1.526 20.135 1.00 83.31 286 ALA A C 1
ATOM 2284 O O . ALA A 1 286 ? 4.822 -2.669 19.678 1.00 83.31 286 ALA A O 1
ATOM 2285 N N . VAL A 1 287 ? 3.956 -1.160 21.117 1.00 85.88 287 VAL A N 1
ATOM 2286 C CA . VAL A 1 287 ? 2.985 -2.036 21.746 1.00 85.88 287 VAL A CA 1
ATOM 2287 C C . VAL A 1 287 ? 1.643 -1.355 21.605 1.00 85.88 287 VAL A C 1
ATOM 2289 O O . VAL A 1 287 ? 1.502 -0.176 21.935 1.00 85.88 287 VAL A O 1
ATOM 2292 N N . SER A 1 288 ? 0.660 -2.084 21.095 1.00 84.81 288 SER A N 1
ATOM 2293 C CA . SER A 1 288 ? -0.675 -1.550 20.873 1.00 84.81 288 SER A CA 1
ATOM 2294 C C . SER A 1 288 ? -1.745 -2.511 21.353 1.00 84.81 288 SER A C 1
ATOM 2296 O O . SER A 1 288 ? -1.545 -3.723 21.389 1.00 84.81 288 SER A O 1
ATOM 2298 N N . VAL A 1 289 ? -2.890 -1.961 21.732 1.00 84.31 289 VAL A N 1
ATOM 2299 C CA . VAL A 1 289 ? -4.096 -2.701 22.075 1.00 84.31 289 VAL A CA 1
ATOM 2300 C C . VAL A 1 289 ? -5.172 -2.277 21.097 1.00 84.31 289 VAL A C 1
ATOM 2302 O O . VAL A 1 289 ? -5.557 -1.108 21.058 1.00 84.31 289 VAL A O 1
ATOM 2305 N N . LYS A 1 290 ? -5.664 -3.239 20.318 1.00 83.19 290 LYS A N 1
ATOM 2306 C CA . LYS A 1 290 ? -6.760 -3.037 19.374 1.00 83.19 290 LYS A CA 1
ATOM 2307 C C . LYS A 1 290 ? -8.050 -3.621 19.928 1.00 83.19 290 LYS A C 1
ATOM 2309 O O . LYS A 1 290 ? -8.090 -4.773 20.371 1.00 83.19 290 LYS A O 1
ATOM 2314 N N . LYS A 1 291 ? -9.125 -2.842 19.842 1.00 85.12 291 LYS A N 1
ATOM 2315 C CA . LYS A 1 291 ? -10.485 -3.273 20.148 1.00 85.12 291 LYS A CA 1
ATOM 2316 C C . LYS A 1 291 ? -11.394 -3.002 18.957 1.00 85.12 291 LYS A C 1
ATOM 2318 O O . LYS A 1 291 ? -11.564 -1.856 18.551 1.00 85.12 291 LYS A O 1
ATOM 2323 N N . ASN A 1 292 ? -11.998 -4.064 18.436 1.00 82.62 292 ASN A N 1
ATOM 2324 C CA . ASN A 1 292 ? -13.051 -3.979 17.433 1.00 82.62 292 ASN A CA 1
ATOM 2325 C C . ASN A 1 292 ? -14.421 -4.074 18.105 1.00 82.62 292 ASN A C 1
ATOM 2327 O O . ASN A 1 292 ? -14.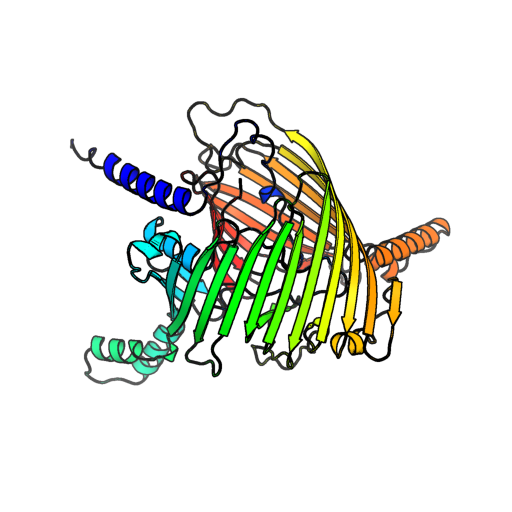613 -4.840 19.053 1.00 82.62 292 ASN A O 1
ATOM 2331 N N . PHE A 1 293 ? -15.366 -3.317 17.571 1.00 86.38 293 PHE A N 1
ATOM 2332 C CA . PHE A 1 293 ? -16.761 -3.274 17.965 1.00 86.38 293 PHE A CA 1
ATOM 2333 C C . PHE A 1 293 ? -17.606 -3.504 16.712 1.00 86.38 293 PHE A C 1
ATOM 2335 O O . PHE A 1 293 ? -17.631 -2.665 15.813 1.00 86.38 293 PHE A O 1
ATOM 2342 N N . ASP A 1 294 ? -18.301 -4.634 16.642 1.00 87.00 294 ASP A N 1
ATOM 2343 C CA . ASP A 1 294 ? -19.332 -4.850 15.629 1.00 87.00 294 ASP A CA 1
ATOM 2344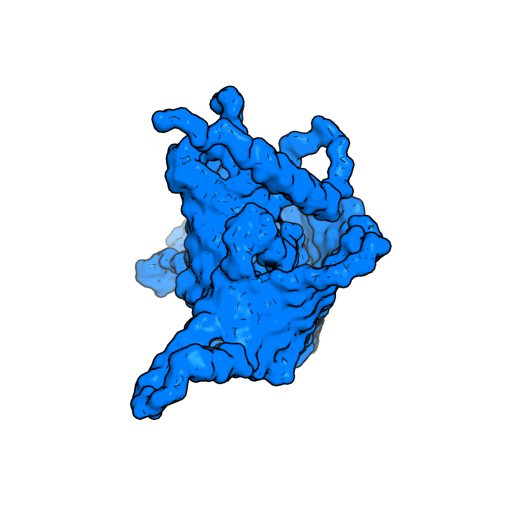 C C . ASP A 1 294 ? -20.619 -4.174 16.125 1.00 87.00 294 ASP A C 1
ATOM 2346 O O . ASP A 1 294 ? -21.272 -4.665 17.043 1.00 87.00 294 ASP A O 1
ATOM 2350 N N . ILE A 1 295 ? -20.952 -3.013 15.555 1.00 89.88 295 ILE A N 1
ATOM 2351 C CA . ILE A 1 295 ? -22.130 -2.218 15.943 1.00 89.88 295 ILE A CA 1
ATOM 2352 C C . ILE A 1 295 ? -23.397 -2.865 15.386 1.00 89.88 295 ILE A C 1
ATOM 2354 O O . ILE A 1 295 ? -24.417 -2.952 16.064 1.00 89.88 295 ILE A O 1
ATOM 2358 N N . TRP A 1 296 ? -23.337 -3.312 14.132 1.00 90.12 296 TRP A N 1
ATOM 2359 C CA . TRP A 1 296 ? -24.458 -3.956 13.466 1.00 90.12 296 TRP A CA 1
ATOM 2360 C C . TRP A 1 296 ? -23.970 -4.893 12.368 1.00 90.12 296 TRP A C 1
ATOM 2362 O O . TRP A 1 296 ? -23.002 -4.603 11.666 1.00 90.12 296 TRP A O 1
ATOM 2372 N N . ARG A 1 297 ? -24.675 -6.003 12.166 1.00 86.88 297 ARG A N 1
ATOM 2373 C CA . ARG A 1 297 ? -24.477 -6.889 11.021 1.00 86.88 297 ARG A CA 1
ATOM 2374 C C . ARG A 1 297 ? -25.834 -7.359 10.531 1.00 86.88 297 ARG A C 1
ATOM 2376 O O . ARG A 1 297 ? -26.703 -7.690 11.331 1.00 86.88 297 ARG A O 1
ATOM 2383 N N . SER A 1 298 ? -26.017 -7.377 9.216 1.00 83.25 298 SER A N 1
ATOM 2384 C CA . SER A 1 298 ? -27.251 -7.896 8.641 1.00 83.25 298 SER A CA 1
ATOM 2385 C C . SER A 1 298 ? -27.292 -9.416 8.752 1.00 83.25 298 SER A C 1
ATOM 2387 O O . SER A 1 298 ? -26.382 -10.104 8.289 1.00 83.25 298 SER A O 1
ATOM 2389 N N . GLU A 1 299 ? -28.380 -9.929 9.319 1.00 78.19 299 GLU A N 1
ATOM 2390 C CA . GLU A 1 299 ? -28.734 -11.354 9.303 1.00 78.19 299 GLU A CA 1
ATOM 2391 C C . GLU A 1 299 ? -29.724 -11.691 8.178 1.00 78.19 299 GLU A C 1
ATOM 2393 O O . GLU A 1 299 ? -30.241 -12.806 8.101 1.00 78.19 299 GLU A O 1
ATOM 2398 N N . ALA A 1 300 ? -30.018 -10.726 7.297 1.00 75.88 300 ALA A N 1
ATOM 2399 C CA . ALA A 1 300 ? -30.984 -10.917 6.229 1.00 75.88 300 ALA A CA 1
ATOM 2400 C C . ALA A 1 300 ? -30.567 -12.082 5.310 1.00 75.88 300 ALA A C 1
ATOM 2402 O O . ALA A 1 300 ? -29.384 -12.238 4.982 1.00 75.88 300 ALA A O 1
ATOM 2403 N N . PRO A 1 301 ? -31.528 -12.910 4.860 1.00 69.75 301 PRO A N 1
ATOM 2404 C CA . PRO A 1 301 ? -31.220 -14.030 3.992 1.00 69.75 301 PRO A CA 1
ATOM 2405 C C . PRO A 1 301 ? -30.677 -13.522 2.654 1.00 69.75 301 PRO A C 1
ATOM 2407 O O . PRO A 1 301 ? -31.323 -12.746 1.947 1.00 69.75 301 PRO A O 1
ATOM 2410 N N . LYS A 1 302 ? -29.485 -14.000 2.292 1.00 78.75 302 LYS A N 1
ATOM 2411 C CA . LYS A 1 302 ? -28.873 -13.755 0.981 1.00 78.75 302 LYS A CA 1
ATOM 2412 C C . LYS A 1 302 ? -29.744 -14.329 -0.130 1.00 78.75 302 LYS A C 1
ATOM 2414 O O . LYS A 1 302 ? -30.458 -15.315 0.075 1.00 78.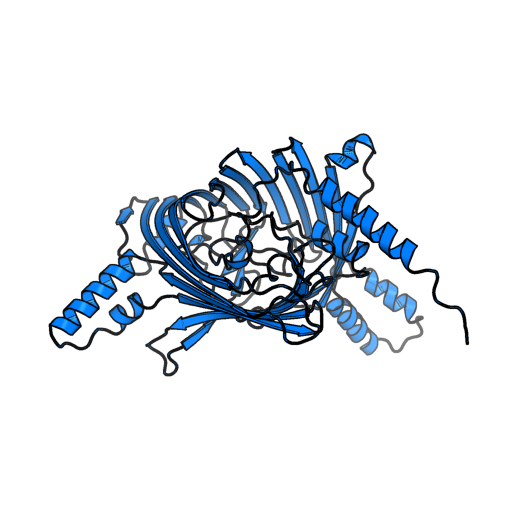75 302 LYS A O 1
ATOM 2419 N N . ILE A 1 303 ? -29.636 -13.760 -1.330 1.00 77.31 303 ILE A N 1
ATOM 2420 C CA . ILE A 1 303 ? -30.341 -14.287 -2.501 1.00 77.31 303 ILE A CA 1
ATOM 2421 C C . ILE A 1 303 ? -29.875 -15.732 -2.725 1.00 77.31 303 ILE A C 1
ATOM 2423 O O . ILE A 1 303 ? -28.689 -15.992 -2.951 1.00 77.31 303 ILE A O 1
ATOM 2427 N N . LYS A 1 304 ? -30.812 -16.682 -2.615 1.00 70.81 304 LYS A N 1
ATOM 2428 C CA . LYS A 1 304 ? -30.528 -18.111 -2.786 1.00 70.81 304 LYS A CA 1
ATOM 2429 C C . LYS A 1 304 ? -29.955 -18.351 -4.188 1.00 70.81 304 LYS A C 1
ATOM 2431 O O . LYS A 1 304 ? -30.453 -17.801 -5.163 1.00 70.81 304 LYS A O 1
ATOM 2436 N N . MET A 1 305 ? -28.928 -19.199 -4.273 1.00 73.25 305 MET A N 1
ATOM 2437 C CA . MET A 1 305 ? -28.269 -19.633 -5.519 1.00 73.25 305 MET A CA 1
ATOM 2438 C C . MET A 1 305 ? -27.430 -18.575 -6.268 1.00 73.25 305 MET A C 1
ATOM 2440 O O . MET A 1 305 ? -26.922 -18.882 -7.343 1.00 73.25 305 MET A O 1
ATOM 2444 N N . VAL A 1 306 ? -27.208 -17.375 -5.713 1.00 79.06 306 VAL A N 1
ATOM 2445 C CA . VAL A 1 306 ? -26.290 -16.373 -6.295 1.00 79.06 306 VAL A CA 1
ATOM 2446 C C . VAL A 1 306 ? -25.075 -16.185 -5.389 1.00 79.06 306 VAL A C 1
ATOM 2448 O O . VAL A 1 306 ? -25.189 -15.707 -4.258 1.00 79.06 306 VAL A O 1
ATOM 2451 N N . GLN A 1 307 ? -23.891 -16.550 -5.881 1.00 80.75 307 GLN A N 1
ATOM 2452 C CA . GLN A 1 307 ? -22.645 -16.302 -5.159 1.00 80.75 307 GLN A CA 1
ATOM 2453 C C . GLN A 1 307 ? -22.309 -14.798 -5.210 1.00 80.75 307 GLN A C 1
ATOM 2455 O O . GLN A 1 307 ? -22.391 -14.199 -6.284 1.00 80.75 307 GLN A O 1
ATOM 2460 N N . PRO A 1 308 ? -21.949 -14.166 -4.077 1.00 84.12 308 PRO A N 1
ATOM 2461 C CA . PRO A 1 308 ? -21.481 -12.782 -4.081 1.00 84.12 308 PRO A CA 1
ATOM 2462 C C . PRO A 1 308 ? -20.212 -12.636 -4.926 1.00 84.12 308 PRO A C 1
ATOM 2464 O O . PRO A 1 308 ? -19.414 -13.570 -5.021 1.00 84.12 308 PRO A O 1
ATOM 2467 N N . TYR A 1 309 ? -20.015 -11.458 -5.525 1.00 84.50 309 TYR A N 1
ATOM 2468 C CA . TYR A 1 309 ? -18.800 -11.147 -6.285 1.00 84.50 309 TYR A CA 1
ATOM 2469 C C . TYR A 1 309 ? -17.535 -11.238 -5.419 1.00 84.50 309 TYR A C 1
ATOM 2471 O O . TYR A 1 309 ? -16.485 -11.649 -5.904 1.00 84.50 309 TYR A O 1
ATOM 2479 N N . ASP A 1 310 ? -17.673 -10.930 -4.129 1.00 82.69 310 ASP A N 1
ATOM 2480 C CA . ASP A 1 310 ? -16.661 -11.116 -3.092 1.00 82.69 310 ASP A CA 1
ATOM 2481 C C . ASP A 1 310 ? -17.333 -11.652 -1.818 1.00 82.69 310 ASP A C 1
ATOM 2483 O O . ASP A 1 310 ? -18.291 -11.070 -1.299 1.00 82.69 310 ASP A O 1
ATOM 2487 N N . ILE A 1 311 ? -16.829 -12.776 -1.303 1.00 78.62 311 ILE A N 1
ATOM 2488 C CA . ILE A 1 311 ? -17.379 -13.450 -0.121 1.00 78.62 311 ILE A CA 1
ATOM 2489 C C . ILE A 1 311 ? -17.243 -12.579 1.139 1.00 78.62 311 ILE A C 1
ATOM 2491 O O . ILE A 1 311 ? -18.117 -12.633 2.009 1.00 78.62 311 ILE A O 1
ATOM 2495 N N . PHE A 1 312 ? -16.202 -11.754 1.246 1.00 76.62 312 PHE A N 1
ATOM 2496 C CA . PHE A 1 312 ? -15.958 -10.904 2.416 1.00 76.62 312 PHE A CA 1
ATOM 2497 C C . PHE A 1 312 ? -16.851 -9.665 2.428 1.00 76.62 312 PHE A C 1
ATOM 2499 O O . PHE A 1 312 ? -17.247 -9.207 3.495 1.00 76.62 312 PHE A O 1
ATOM 2506 N N . LEU A 1 313 ? -17.257 -9.187 1.253 1.00 80.00 313 LEU A N 1
ATOM 2507 C CA . LEU A 1 313 ? -18.203 -8.078 1.110 1.00 80.00 313 LEU A CA 1
ATOM 2508 C C . LEU A 1 313 ? -19.663 -8.545 1.065 1.00 80.00 313 LEU A C 1
ATOM 2510 O O . LEU A 1 313 ? -20.564 -7.758 0.800 1.00 80.00 313 LEU A O 1
ATOM 2514 N N . SER A 1 314 ? -19.922 -9.820 1.354 1.00 82.62 314 SER A N 1
ATOM 2515 C CA . SER A 1 314 ? -21.268 -10.384 1.241 1.00 82.62 314 SER A CA 1
ATOM 2516 C C . SER A 1 314 ? -22.200 -10.074 2.410 1.00 82.62 314 SER A C 1
ATOM 2518 O O . SER A 1 314 ? -23.395 -10.341 2.309 1.00 82.62 314 SER A O 1
ATOM 2520 N N . ASN A 1 315 ? -21.667 -9.556 3.519 1.00 84.94 315 ASN A N 1
ATOM 2521 C CA . ASN A 1 315 ? -22.428 -9.250 4.727 1.00 84.94 315 ASN A CA 1
ATOM 2522 C C . ASN A 1 315 ? -22.390 -7.737 4.998 1.00 84.94 315 ASN A C 1
ATOM 2524 O O . ASN A 1 315 ? -21.336 -7.235 5.411 1.00 84.94 315 ASN A O 1
ATOM 2528 N N . PRO A 1 316 ? -23.516 -7.021 4.822 1.00 88.94 316 PRO A N 1
ATOM 2529 C CA . PRO A 1 316 ? -23.640 -5.646 5.285 1.00 88.94 316 PRO A CA 1
ATOM 2530 C C . PRO A 1 316 ? -23.337 -5.565 6.782 1.00 88.94 316 PRO A C 1
ATOM 2532 O O . PRO A 1 316 ? -23.831 -6.382 7.568 1.00 88.94 316 PRO A O 1
ATOM 2535 N N . HIS A 1 317 ? -22.520 -4.595 7.175 1.00 87.81 317 HIS A N 1
ATOM 2536 C CA . HIS A 1 317 ? -22.116 -4.421 8.563 1.00 87.81 317 HIS A CA 1
ATOM 2537 C C . HIS A 1 317 ? -21.716 -2.978 8.854 1.00 87.81 317 HIS A C 1
ATOM 2539 O O . HIS A 1 317 ? -21.326 -2.220 7.968 1.00 87.81 317 HIS A O 1
ATOM 2545 N N . ILE A 1 318 ? -21.801 -2.628 10.129 1.00 90.56 318 ILE A N 1
ATOM 2546 C CA . ILE A 1 318 ? -21.249 -1.414 10.704 1.00 90.56 318 ILE A CA 1
ATOM 2547 C C . ILE A 1 318 ? -20.302 -1.869 11.802 1.00 90.56 318 ILE A C 1
ATOM 2549 O O . ILE A 1 318 ? -20.715 -2.574 12.725 1.00 90.56 318 ILE A O 1
ATOM 2553 N N . SER A 1 319 ? -19.038 -1.485 11.698 1.00 89.38 319 SER A N 1
ATOM 2554 C CA . SER A 1 319 ? -18.034 -1.790 12.708 1.00 89.38 319 SER A CA 1
ATOM 2555 C C . SER A 1 319 ? -17.204 -0.560 13.021 1.00 89.38 319 SER A C 1
ATOM 2557 O O . SER A 1 319 ? -16.925 0.268 12.158 1.00 89.38 319 SER A O 1
ATOM 2559 N N . ALA A 1 320 ? -16.814 -0.434 14.278 1.00 89.81 320 ALA A N 1
ATOM 2560 C CA . ALA A 1 320 ? -15.848 0.546 14.728 1.00 89.81 320 ALA A CA 1
ATOM 2561 C C . ALA A 1 320 ? -14.629 -0.189 15.278 1.00 89.81 320 ALA A C 1
ATOM 2563 O O . ALA A 1 320 ? -14.749 -1.276 15.841 1.00 89.81 320 ALA A O 1
ATOM 2564 N N . SER A 1 321 ? -13.445 0.391 15.143 1.00 84.56 321 SER A N 1
ATOM 2565 C CA . SER A 1 321 ? -12.276 -0.098 15.863 1.00 84.56 321 SER A CA 1
ATOM 2566 C C . SER A 1 321 ? -11.479 1.046 16.450 1.00 84.56 321 SER A C 1
ATOM 2568 O O . SER A 1 321 ? -11.412 2.131 15.879 1.00 84.56 321 SER A O 1
ATOM 2570 N N . ALA A 1 322 ? -10.892 0.793 17.610 1.00 86.56 322 ALA A N 1
ATOM 2571 C CA . ALA A 1 322 ? -9.992 1.711 18.274 1.00 86.56 322 ALA A CA 1
ATOM 2572 C C . ALA A 1 322 ? -8.701 0.972 18.619 1.00 86.56 322 ALA A C 1
ATOM 2574 O O . ALA A 1 322 ? -8.734 -0.130 19.172 1.00 86.56 322 ALA A O 1
ATOM 2575 N N . THR A 1 323 ? -7.574 1.590 18.299 1.00 83.19 323 THR A N 1
ATOM 2576 C CA . THR A 1 323 ? -6.239 1.127 18.655 1.00 83.19 323 THR A CA 1
ATOM 2577 C C . THR A 1 323 ? -5.563 2.215 19.467 1.00 83.19 323 THR A C 1
ATOM 2579 O O . THR A 1 323 ? -5.486 3.358 19.025 1.00 83.19 323 THR A O 1
ATOM 2582 N N . LEU A 1 324 ? -5.057 1.856 20.639 1.00 87.00 324 LEU A N 1
ATOM 2583 C CA . LEU A 1 324 ? -4.209 2.715 21.457 1.00 87.00 324 LEU A CA 1
ATOM 2584 C C . LEU A 1 324 ? -2.860 2.027 21.613 1.00 87.00 324 LEU A C 1
ATOM 2586 O O . LEU A 1 324 ? -2.813 0.826 21.876 1.00 87.00 324 LEU A O 1
ATOM 2590 N N . GLY A 1 325 ? -1.768 2.765 21.474 1.00 84.75 325 GLY A N 1
ATOM 2591 C CA . GLY A 1 325 ? -0.445 2.198 21.663 1.00 84.75 325 GLY A CA 1
ATOM 2592 C C . GLY A 1 325 ? 0.593 3.211 22.092 1.00 84.75 325 GLY A C 1
ATOM 2593 O O . GLY A 1 325 ? 0.344 4.412 22.177 1.00 84.75 325 GLY A O 1
ATOM 2594 N N . THR A 1 326 ? 1.775 2.687 22.373 1.00 84.69 326 THR A N 1
ATOM 2595 C CA . THR A 1 326 ? 2.980 3.466 22.623 1.00 84.69 326 THR A CA 1
ATOM 2596 C C . THR A 1 326 ? 4.066 3.016 21.668 1.00 84.69 326 THR A C 1
ATOM 2598 O O . THR A 1 326 ? 4.117 1.844 21.289 1.00 84.69 326 THR A O 1
ATOM 2601 N N . VAL A 1 327 ? 4.923 3.948 21.277 1.00 82.94 327 VAL A N 1
ATOM 2602 C CA . VAL A 1 327 ? 6.094 3.691 20.451 1.00 82.94 327 VAL A CA 1
ATOM 2603 C C . VAL A 1 327 ? 7.317 4.283 21.128 1.00 82.94 327 VAL A C 1
ATOM 2605 O O . VAL A 1 327 ? 7.307 5.418 21.602 1.00 82.94 327 VAL A O 1
ATOM 2608 N N . VAL A 1 328 ? 8.385 3.499 21.154 1.00 84.94 328 VAL A N 1
ATOM 2609 C CA . VAL A 1 328 ? 9.713 3.909 21.587 1.00 84.94 328 VAL A CA 1
ATOM 2610 C C . VAL A 1 328 ? 10.629 3.820 20.380 1.00 84.94 328 VAL A C 1
ATOM 2612 O O . VAL A 1 328 ? 10.741 2.772 19.750 1.00 84.94 328 VAL A O 1
ATOM 2615 N N . THR A 1 329 ? 11.286 4.923 20.059 1.00 82.25 329 THR A N 1
ATOM 2616 C CA . THR A 1 329 ? 12.251 5.042 18.972 1.00 82.25 329 THR A CA 1
ATOM 2617 C C . THR A 1 329 ? 13.613 5.373 19.554 1.00 82.25 329 THR A C 1
ATOM 2619 O O . THR A 1 329 ? 13.777 6.380 20.231 1.00 82.25 329 THR A O 1
ATOM 2622 N N . ALA A 1 330 ? 14.610 4.552 19.260 1.00 87.38 330 ALA A N 1
ATOM 2623 C CA . ALA A 1 330 ? 16.013 4.844 19.482 1.00 87.38 330 ALA A CA 1
ATOM 2624 C C . ALA A 1 330 ? 16.684 5.115 18.133 1.00 87.38 330 ALA A C 1
ATOM 2626 O O . ALA A 1 330 ? 16.460 4.408 17.152 1.00 87.38 330 ALA A O 1
ATOM 2627 N N . SER A 1 331 ? 17.517 6.144 18.070 1.00 84.56 331 SER A N 1
ATOM 2628 C CA . SER A 1 331 ? 18.272 6.524 16.878 1.00 84.56 331 SER A CA 1
ATOM 2629 C C . SER A 1 331 ? 19.729 6.787 17.235 1.00 84.56 331 SER A C 1
ATOM 2631 O O . SER A 1 331 ? 20.029 7.297 18.315 1.00 84.56 331 SER A O 1
ATOM 2633 N N . LEU A 1 332 ? 20.630 6.417 16.328 1.00 85.62 332 LEU A N 1
ATOM 2634 C CA . LEU A 1 332 ? 22.078 6.538 16.456 1.00 85.62 332 LEU A CA 1
ATOM 2635 C C . LEU A 1 332 ? 22.668 6.998 15.113 1.00 85.62 332 LEU A C 1
ATOM 2637 O O . LEU A 1 332 ? 22.365 6.408 14.073 1.00 85.62 332 LEU A O 1
ATOM 2641 N N . GLY A 1 333 ? 23.524 8.022 15.141 1.00 82.31 333 GLY A N 1
ATOM 2642 C CA . GLY A 1 333 ? 24.174 8.603 13.955 1.00 82.31 333 GLY A CA 1
ATOM 2643 C C . GLY A 1 333 ? 23.543 9.920 13.501 1.00 82.31 333 GLY A C 1
ATOM 2644 O O . GLY A 1 333 ? 22.892 10.600 14.296 1.00 82.31 333 GLY A O 1
ATOM 2645 N N . ASP A 1 334 ? 23.691 10.268 12.222 1.00 74.94 334 ASP A N 1
ATOM 2646 C CA . ASP A 1 334 ? 23.246 11.558 11.661 1.00 74.94 334 ASP A CA 1
ATOM 2647 C C . ASP A 1 334 ? 21.725 11.742 11.748 1.00 74.94 334 ASP A C 1
ATOM 2649 O O . ASP A 1 334 ? 21.235 12.861 11.922 1.00 74.94 334 ASP A O 1
ATOM 2653 N N . LYS A 1 335 ? 20.977 10.628 11.761 1.00 64.19 335 LYS A N 1
ATOM 2654 C CA . LYS A 1 335 ? 19.544 10.598 12.110 1.00 64.19 335 LYS A CA 1
ATOM 2655 C C . LYS A 1 335 ? 19.234 11.284 13.446 1.00 64.19 335 LYS A C 1
ATOM 2657 O O . LYS A 1 335 ? 18.207 11.947 13.567 1.00 64.19 335 LYS A O 1
ATOM 2662 N N . SER A 1 336 ? 20.102 11.137 14.448 1.00 55.44 336 SER A N 1
ATOM 2663 C CA . SER A 1 336 ? 19.914 11.745 15.772 1.00 55.44 336 SER A CA 1
ATOM 2664 C C . SER A 1 336 ? 20.277 13.233 15.800 1.00 55.44 336 SER A C 1
ATOM 2666 O O . SER A 1 336 ? 19.647 14.004 16.524 1.00 55.44 336 SER A O 1
ATOM 2668 N N . LEU A 1 337 ? 21.251 13.652 14.980 1.00 51.81 337 LEU A N 1
ATOM 2669 C CA . LEU A 1 337 ? 21.817 15.003 14.998 1.00 51.81 337 LEU A CA 1
ATOM 2670 C C . LEU A 1 337 ? 20.827 16.044 14.472 1.00 51.81 337 LEU A C 1
ATOM 2672 O O . LEU A 1 337 ? 20.824 17.171 14.955 1.00 51.81 337 LEU A O 1
ATOM 2676 N N . ARG A 1 338 ? 19.947 15.682 13.526 1.00 52.25 338 ARG A N 1
ATOM 2677 C CA . ARG A 1 338 ? 18.948 16.607 12.952 1.00 52.25 338 ARG A CA 1
ATOM 2678 C C . ARG A 1 338 ? 17.564 16.545 13.604 1.00 52.25 338 ARG A C 1
ATOM 2680 O O . ARG A 1 338 ? 16.789 17.483 13.445 1.00 52.25 338 ARG A O 1
ATOM 2687 N N . ALA A 1 339 ? 17.300 15.536 14.441 1.00 48.38 339 ALA A N 1
ATOM 2688 C CA . ALA A 1 339 ? 16.195 15.574 15.410 1.00 48.38 339 ALA A CA 1
ATOM 2689 C C . ALA A 1 339 ? 16.366 16.710 16.452 1.00 48.38 339 ALA A C 1
ATOM 2691 O O . ALA A 1 339 ? 15.467 16.977 17.253 1.00 48.38 339 ALA A O 1
ATOM 2692 N N . HIS A 1 340 ? 17.524 17.389 16.458 1.00 46.00 340 HIS A N 1
ATOM 2693 C CA . HIS A 1 340 ? 17.796 18.592 17.242 1.00 46.00 340 HIS A CA 1
ATOM 2694 C C . HIS A 1 340 ? 17.000 19.836 16.816 1.00 46.00 340 HIS A C 1
ATOM 2696 O O . HIS A 1 340 ? 16.899 20.740 17.641 1.00 46.00 340 HIS A O 1
ATOM 2702 N N . THR A 1 341 ? 16.518 19.943 15.568 1.00 41.47 341 THR A N 1
ATOM 2703 C CA . THR A 1 341 ? 16.333 21.276 14.946 1.00 41.47 341 THR A CA 1
ATOM 2704 C C . THR A 1 341 ? 14.908 21.647 14.526 1.00 41.47 341 THR A C 1
ATOM 2706 O O . THR A 1 341 ? 14.720 22.734 13.986 1.00 41.47 341 THR A O 1
ATOM 2709 N N . LYS A 1 342 ? 13.892 20.813 14.775 1.00 40.75 342 LYS A N 1
ATOM 2710 C CA . LYS A 1 342 ? 12.487 21.188 14.541 1.00 40.75 342 LYS A CA 1
ATOM 2711 C C . LYS A 1 342 ? 11.603 20.818 15.729 1.00 40.75 342 LYS A C 1
ATOM 2713 O O . LYS A 1 342 ? 11.408 19.643 16.006 1.00 40.75 342 LYS A O 1
ATOM 2718 N N . ASP A 1 343 ? 11.090 21.868 16.363 1.00 42.84 343 ASP A N 1
ATOM 2719 C CA . ASP A 1 343 ? 10.027 21.934 17.365 1.00 42.84 343 ASP A CA 1
ATOM 2720 C C . ASP A 1 343 ? 10.166 21.120 18.655 1.00 42.84 343 ASP A C 1
ATOM 2722 O O . ASP A 1 343 ? 10.595 19.968 18.706 1.00 42.84 343 ASP A O 1
ATOM 2726 N N . GLU A 1 344 ? 9.719 21.766 19.728 1.00 43.34 344 GLU A N 1
ATOM 2727 C CA . GLU A 1 344 ? 9.507 21.238 21.069 1.00 43.34 344 GLU A CA 1
ATOM 2728 C C . GLU A 1 344 ? 8.574 20.016 21.019 1.00 43.34 344 GLU A C 1
ATOM 2730 O O . GLU A 1 344 ? 7.355 20.090 21.177 1.00 43.34 344 GLU A O 1
ATOM 2735 N N . SER A 1 345 ? 9.126 18.841 20.712 1.00 46.66 345 SER A N 1
ATOM 2736 C CA . SER A 1 345 ? 8.361 17.603 20.751 1.00 46.66 345 SER A CA 1
ATOM 2737 C C . SER A 1 345 ? 8.177 17.191 22.211 1.00 46.66 345 SER A C 1
ATOM 2739 O O . SER A 1 345 ? 9.142 16.773 22.850 1.00 46.66 345 SER A O 1
ATOM 2741 N N . PHE A 1 346 ? 6.947 17.259 22.715 1.00 49.34 346 PHE A N 1
ATOM 2742 C CA . PHE A 1 346 ? 6.536 16.898 24.080 1.00 49.34 346 PHE A CA 1
ATOM 2743 C C . PHE A 1 346 ? 6.649 15.389 24.434 1.00 49.34 346 PHE A C 1
ATOM 2745 O O . PHE A 1 346 ? 5.944 14.906 25.315 1.00 49.34 346 PHE A O 1
ATOM 2752 N N . GLY A 1 347 ? 7.516 14.631 23.753 1.00 54.53 347 GLY A N 1
ATOM 2753 C CA . GLY A 1 347 ? 7.798 13.219 24.034 1.00 54.53 347 GLY A CA 1
ATOM 2754 C C . GLY A 1 347 ? 8.873 13.030 25.106 1.00 54.53 347 GLY A C 1
ATOM 2755 O O . GLY A 1 347 ? 9.709 13.914 25.310 1.00 54.53 347 GLY A O 1
ATOM 2756 N N . PHE A 1 348 ? 8.908 11.865 25.766 1.00 55.44 348 PHE A N 1
ATOM 2757 C CA . PHE A 1 348 ? 10.029 11.542 26.656 1.00 55.44 348 PHE A CA 1
ATOM 2758 C C . PHE A 1 348 ? 11.288 11.389 25.803 1.00 55.44 348 PHE A C 1
ATOM 2760 O O . PHE A 1 348 ? 11.402 10.438 25.026 1.00 55.44 348 PHE A O 1
ATOM 2767 N N . ARG A 1 349 ? 12.207 12.354 25.911 1.00 64.81 349 ARG A N 1
ATOM 2768 C CA . ARG A 1 349 ? 13.408 12.426 25.082 1.00 64.81 349 ARG A CA 1
ATOM 2769 C C . ARG A 1 349 ? 14.657 12.336 25.951 1.00 64.81 349 ARG A C 1
ATOM 2771 O O . ARG A 1 349 ? 14.924 13.230 26.746 1.00 64.81 349 ARG A O 1
ATOM 2778 N N . ALA A 1 350 ? 15.448 11.287 25.750 1.00 60.53 350 ALA A N 1
ATOM 2779 C CA . ALA A 1 350 ? 16.796 11.183 26.301 1.00 60.53 350 ALA A CA 1
ATOM 2780 C C . ALA A 1 350 ? 17.809 11.340 25.166 1.00 60.53 350 ALA A C 1
ATOM 2782 O O . ALA A 1 350 ? 17.626 10.792 24.076 1.00 60.53 350 ALA A O 1
ATOM 2783 N N . LYS A 1 351 ? 18.860 12.124 25.403 1.00 64.94 351 LYS A N 1
ATOM 2784 C CA . LYS A 1 351 ? 19.740 12.616 24.344 1.00 64.94 351 LYS A CA 1
ATOM 2785 C C . LYS A 1 351 ? 21.208 12.490 24.729 1.00 64.94 351 LYS A C 1
ATOM 2787 O O . LYS A 1 351 ? 21.605 12.958 25.792 1.00 64.94 351 LYS A O 1
ATOM 2792 N N . GLY A 1 352 ? 21.991 11.885 23.842 1.00 65.88 352 GLY A N 1
ATOM 2793 C CA . GLY A 1 352 ? 23.452 11.871 23.865 1.00 65.88 352 GLY A CA 1
ATOM 2794 C C . GLY A 1 352 ? 24.037 12.663 22.693 1.00 65.88 352 GLY A C 1
ATOM 2795 O O . GLY A 1 352 ? 23.302 13.249 21.903 1.00 65.88 352 GLY A O 1
ATOM 2796 N N . ALA A 1 353 ? 25.367 12.668 22.561 1.00 68.50 353 ALA A N 1
ATOM 2797 C CA . ALA A 1 353 ? 26.059 13.402 21.495 1.00 68.50 353 ALA A CA 1
ATOM 2798 C C . ALA A 1 353 ? 25.656 12.943 20.077 1.00 68.50 353 ALA A C 1
ATOM 2800 O O . ALA A 1 353 ? 25.494 13.782 19.204 1.00 68.50 353 ALA A O 1
ATOM 2801 N N . ASN A 1 354 ? 25.441 11.633 19.882 1.00 77.94 354 ASN A N 1
ATOM 2802 C CA . ASN A 1 354 ? 25.078 11.014 18.595 1.00 77.94 354 ASN A CA 1
ATOM 2803 C C . ASN A 1 354 ? 23.910 10.018 18.722 1.00 77.94 354 ASN A C 1
ATOM 2805 O O . ASN A 1 354 ? 23.760 9.124 17.886 1.00 77.94 354 ASN A O 1
ATOM 2809 N N . SER A 1 355 ? 23.121 10.111 19.795 1.00 80.12 355 SER A N 1
ATOM 2810 C CA . SER A 1 355 ? 22.003 9.204 20.056 1.00 80.12 355 SER A CA 1
ATOM 2811 C C . SER A 1 355 ? 20.792 9.946 20.605 1.00 80.12 355 SER A C 1
ATOM 2813 O O . SER A 1 355 ? 20.918 10.895 21.381 1.00 80.12 355 SER A O 1
ATOM 2815 N N . ALA A 1 356 ? 19.602 9.501 20.217 1.00 82.38 356 ALA A N 1
ATOM 2816 C CA . ALA A 1 356 ? 18.349 10.015 20.750 1.00 82.38 356 ALA A CA 1
ATOM 2817 C C . ALA A 1 356 ? 17.360 8.873 20.967 1.00 82.38 356 ALA A C 1
ATOM 2819 O O . ALA A 1 356 ? 17.161 8.040 20.082 1.00 82.38 356 ALA A O 1
ATOM 2820 N N . ILE A 1 357 ? 16.738 8.857 22.142 1.00 82.44 357 ILE A N 1
ATOM 2821 C CA . ILE A 1 357 ? 15.610 7.991 22.480 1.00 82.44 357 ILE A CA 1
ATOM 2822 C C . ILE A 1 357 ? 14.383 8.886 22.607 1.00 82.44 357 ILE A C 1
ATOM 2824 O O . ILE A 1 357 ? 14.443 9.906 23.290 1.00 82.44 357 ILE A O 1
ATOM 2828 N N . LEU A 1 358 ? 13.295 8.505 21.951 1.00 80.50 358 LEU A N 1
ATOM 2829 C CA . LEU A 1 358 ? 12.003 9.171 21.975 1.00 80.50 358 LEU A CA 1
ATOM 2830 C C . LEU A 1 358 ? 10.925 8.146 22.322 1.00 80.50 358 LEU A C 1
ATOM 2832 O O . LEU A 1 358 ? 10.912 7.061 21.748 1.00 80.50 358 LEU A O 1
ATOM 2836 N N . ALA A 1 359 ? 10.015 8.491 23.225 1.00 83.19 359 ALA A N 1
ATOM 2837 C CA . ALA A 1 359 ? 8.809 7.712 23.477 1.00 83.19 359 ALA A CA 1
ATOM 2838 C C . ALA A 1 359 ? 7.560 8.590 23.359 1.00 83.19 359 ALA A C 1
ATOM 2840 O O . ALA A 1 359 ? 7.555 9.729 23.836 1.00 83.19 359 ALA A O 1
ATOM 2841 N N . ASP A 1 360 ? 6.512 8.049 22.739 1.00 82.50 360 ASP A N 1
ATOM 2842 C CA . ASP A 1 360 ? 5.213 8.710 22.597 1.00 82.50 360 ASP A CA 1
ATOM 2843 C C . ASP A 1 360 ? 4.066 7.688 22.566 1.00 82.50 360 ASP A C 1
ATOM 2845 O O . ASP A 1 360 ? 4.262 6.470 22.495 1.00 82.50 360 ASP A O 1
ATOM 2849 N N . LEU A 1 361 ? 2.850 8.207 22.650 1.00 83.75 361 LEU A N 1
ATOM 2850 C CA . LEU A 1 361 ? 1.593 7.498 22.507 1.00 83.75 361 LEU A CA 1
ATOM 2851 C C . LEU A 1 361 ? 1.037 7.731 21.101 1.00 83.75 361 LEU A C 1
ATOM 2853 O O . LEU A 1 361 ? 1.246 8.781 20.506 1.00 83.75 361 LEU A O 1
ATOM 2857 N N . PHE A 1 362 ? 0.274 6.781 20.585 1.00 83.56 362 PHE A N 1
ATOM 2858 C CA . PHE A 1 362 ? -0.515 6.974 19.375 1.00 83.56 362 PHE A CA 1
ATOM 2859 C C . PHE A 1 362 ? -1.904 6.387 19.574 1.00 83.56 362 PHE A C 1
ATOM 2861 O O . PHE A 1 362 ? -2.089 5.415 20.312 1.00 83.56 362 PHE A O 1
ATOM 2868 N N . ALA A 1 363 ? -2.884 6.969 18.896 1.00 83.75 363 ALA A N 1
ATOM 2869 C CA . ALA A 1 363 ? -4.240 6.453 18.888 1.00 83.75 363 ALA A CA 1
ATOM 2870 C C . ALA A 1 363 ? -4.813 6.488 17.475 1.00 83.75 363 ALA A C 1
ATOM 2872 O O . ALA A 1 363 ? -4.617 7.444 16.731 1.00 83.75 363 ALA A O 1
ATOM 2873 N N . THR A 1 364 ? -5.556 5.449 17.126 1.00 83.69 364 THR A N 1
ATOM 2874 C CA . THR A 1 364 ? -6.283 5.346 15.866 1.00 83.69 364 THR A CA 1
ATOM 2875 C C . THR A 1 364 ? -7.710 4.936 16.169 1.00 83.69 364 THR A C 1
ATOM 2877 O O . THR A 1 364 ? -7.936 3.952 16.868 1.00 83.69 364 THR A O 1
ATOM 2880 N N . ALA A 1 365 ? -8.677 5.642 15.601 1.00 87.25 365 ALA A N 1
ATOM 2881 C CA . ALA A 1 365 ? -10.068 5.221 15.566 1.00 87.25 365 ALA A CA 1
ATOM 2882 C C . ALA A 1 365 ? -10.492 5.023 14.112 1.00 87.25 365 ALA A C 1
ATOM 2884 O O . ALA A 1 365 ? -10.110 5.796 13.240 1.00 87.25 365 ALA A O 1
ATOM 2885 N N . SER A 1 366 ? -11.288 4.004 13.827 1.00 85.81 366 SER A N 1
ATOM 2886 C CA . SER A 1 366 ? -11.884 3.816 12.509 1.00 85.81 366 SER A CA 1
ATOM 2887 C C . SER A 1 366 ? -13.338 3.400 12.613 1.00 85.81 366 SER A C 1
ATOM 2889 O O . SER A 1 366 ? -13.761 2.769 13.582 1.00 85.81 366 SER A O 1
ATOM 2891 N N . LEU A 1 367 ? -14.099 3.771 11.594 1.00 88.56 367 LEU A N 1
ATOM 2892 C CA . LEU A 1 367 ? -15.498 3.435 11.424 1.00 88.56 367 LEU A CA 1
ATOM 2893 C C . LEU A 1 367 ? -15.693 2.932 9.996 1.00 88.56 367 LEU A C 1
ATOM 2895 O O . LEU A 1 367 ? -15.369 3.613 9.025 1.00 88.56 367 LEU A O 1
ATOM 2899 N N . SER A 1 368 ? -16.232 1.727 9.894 1.00 88.69 368 SER A N 1
ATOM 2900 C CA . SER A 1 368 ? -16.592 1.039 8.667 1.00 88.69 368 SER A CA 1
ATOM 2901 C C . SER A 1 368 ? -18.107 0.937 8.599 1.00 88.69 368 SER A C 1
ATOM 2903 O O . SER A 1 368 ? -18.752 0.423 9.512 1.00 88.69 368 SER A O 1
ATOM 2905 N N . PHE A 1 369 ? -18.673 1.401 7.498 1.00 92.06 369 PHE A N 1
ATOM 2906 C CA . PHE A 1 369 ? -20.062 1.201 7.135 1.00 92.06 369 PHE A CA 1
ATOM 2907 C C . PHE A 1 369 ? -20.103 0.508 5.779 1.00 92.06 369 PHE A C 1
ATOM 2909 O O . PHE A 1 369 ? -19.541 0.995 4.799 1.00 92.06 369 PHE A O 1
ATOM 2916 N N . GLN A 1 370 ? -20.794 -0.621 5.705 1.00 90.31 370 GLN A N 1
ATOM 2917 C CA . GLN A 1 370 ? -21.037 -1.330 4.464 1.00 90.31 370 GLN A CA 1
ATOM 2918 C C . GLN A 1 370 ? -22.523 -1.632 4.318 1.00 90.31 370 GLN A C 1
ATOM 2920 O O . GLN A 1 370 ? -23.133 -2.308 5.149 1.00 90.31 370 GLN A O 1
ATOM 2925 N N . HIS A 1 371 ? -23.070 -1.200 3.193 1.00 91.00 371 HIS A N 1
ATOM 2926 C CA . HIS A 1 371 ? -24.395 -1.545 2.725 1.00 91.00 371 HIS A CA 1
ATOM 2927 C C . HIS A 1 371 ? -24.303 -2.451 1.492 1.00 91.00 371 HIS A C 1
ATOM 2929 O O . HIS A 1 371 ? -23.406 -2.288 0.664 1.00 91.00 371 HIS A O 1
ATOM 2935 N N . GLY A 1 372 ? -25.233 -3.402 1.379 1.00 88.38 372 GLY A N 1
ATOM 2936 C CA . GLY A 1 372 ? -25.300 -4.330 0.250 1.00 88.38 372 GLY A CA 1
ATOM 2937 C C . GLY A 1 372 ? -24.599 -5.667 0.441 1.00 88.38 372 GLY A C 1
ATOM 2938 O O . GLY A 1 372 ? -23.681 -5.811 1.249 1.00 88.38 372 GLY A O 1
ATOM 2939 N N . HIS A 1 373 ? -25.043 -6.648 -0.346 1.00 86.88 373 HIS A N 1
ATOM 2940 C CA . HIS A 1 373 ? -24.531 -8.025 -0.310 1.00 86.88 373 HIS A CA 1
ATOM 2941 C C . HIS A 1 373 ? -23.552 -8.326 -1.452 1.00 86.88 373 HIS A C 1
ATOM 2943 O O . HIS A 1 373 ? -23.041 -9.442 -1.545 1.00 86.88 373 HIS A O 1
ATOM 2949 N N . PHE A 1 374 ? -23.320 -7.352 -2.337 1.00 88.06 374 PHE A N 1
ATOM 2950 C CA . PHE A 1 374 ? -22.464 -7.471 -3.516 1.00 88.06 374 PHE A CA 1
ATOM 2951 C C . PHE A 1 374 ? -22.789 -8.713 -4.373 1.00 88.06 374 PHE A C 1
ATOM 2953 O O . PHE A 1 374 ? -21.915 -9.463 -4.804 1.00 88.06 374 PHE A O 1
ATOM 2960 N N . GLN A 1 375 ? -24.084 -8.944 -4.589 1.00 88.12 375 GLN A N 1
ATOM 2961 C CA . GLN A 1 375 ? -24.675 -10.023 -5.385 1.00 88.12 375 GLN A CA 1
ATOM 2962 C C . GLN A 1 375 ? -25.435 -9.482 -6.603 1.00 88.12 375 GLN A C 1
ATOM 2964 O O . GLN A 1 375 ? -25.443 -10.110 -7.664 1.00 88.12 375 GLN A O 1
ATOM 2969 N N . LYS A 1 376 ? -26.103 -8.329 -6.470 1.00 89.62 376 LYS A N 1
ATOM 2970 C CA . LYS A 1 376 ? -26.901 -7.749 -7.558 1.00 89.62 376 LYS A CA 1
ATOM 2971 C C . LYS A 1 376 ? -26.004 -7.169 -8.644 1.00 89.62 376 LYS A C 1
ATOM 2973 O O . LYS A 1 376 ? -24.834 -6.861 -8.432 1.00 89.62 376 LYS A O 1
ATOM 2978 N N . ARG A 1 377 ? -26.576 -7.012 -9.840 1.00 88.25 377 ARG A N 1
ATOM 2979 C CA . ARG A 1 377 ? -25.846 -6.532 -11.020 1.00 88.25 377 ARG A CA 1
ATOM 2980 C C . ARG A 1 377 ? -25.432 -5.067 -10.940 1.00 88.25 377 ARG A C 1
ATOM 2982 O O . ARG A 1 377 ? -24.472 -4.724 -11.604 1.00 88.25 377 ARG A O 1
ATOM 2989 N N . PHE A 1 378 ? -26.120 -4.216 -10.187 1.00 91.50 378 PHE A N 1
ATOM 2990 C CA . PHE A 1 378 ? -25.836 -2.781 -10.152 1.00 91.50 378 PHE A CA 1
ATOM 2991 C C . PHE A 1 378 ? -26.101 -2.235 -8.756 1.00 91.50 378 PHE A C 1
ATOM 2993 O O . PHE A 1 378 ? -27.082 -2.646 -8.134 1.00 91.50 378 PHE A O 1
ATOM 3000 N N . LEU A 1 379 ? -25.243 -1.309 -8.311 1.00 90.31 379 LEU A N 1
ATOM 3001 C CA . LEU A 1 379 ? -25.424 -0.498 -7.101 1.00 90.31 379 LEU A CA 1
ATOM 3002 C C . LEU A 1 379 ? -25.820 -1.293 -5.837 1.00 90.31 379 LEU A C 1
ATOM 3004 O O . LEU A 1 379 ? -26.576 -0.793 -5.011 1.00 90.31 379 LEU A O 1
ATOM 3008 N N . ASP A 1 380 ? -25.350 -2.534 -5.683 1.00 92.19 380 ASP A N 1
ATOM 3009 C CA . ASP A 1 380 ? -25.606 -3.322 -4.471 1.00 92.19 380 ASP A CA 1
ATOM 3010 C C . ASP A 1 380 ? -24.686 -2.847 -3.353 1.00 92.19 380 ASP A C 1
ATOM 3012 O O . ASP A 1 380 ? -25.151 -2.528 -2.271 1.00 92.19 380 ASP A O 1
ATOM 3016 N N . LEU A 1 381 ? -23.380 -2.779 -3.624 1.00 91.06 381 LEU A N 1
ATOM 3017 C CA . LEU A 1 381 ? -22.373 -2.444 -2.623 1.00 91.06 381 LEU A CA 1
ATOM 3018 C C . LEU A 1 381 ? -22.134 -0.936 -2.544 1.00 91.06 381 LEU A C 1
ATOM 3020 O O . LEU A 1 381 ? -21.652 -0.330 -3.503 1.00 91.06 381 LEU A O 1
ATOM 3024 N N . THR A 1 382 ? -22.341 -0.384 -1.355 1.00 93.81 382 THR A N 1
ATOM 3025 C CA . THR A 1 382 ? -21.854 0.938 -0.957 1.00 93.81 382 THR A CA 1
ATOM 3026 C C . THR A 1 382 ? -21.079 0.776 0.334 1.00 93.81 382 THR A C 1
ATOM 3028 O O . THR A 1 382 ? -21.588 0.233 1.313 1.00 93.81 382 THR A O 1
ATOM 3031 N N . ARG A 1 383 ? -19.841 1.245 0.358 1.00 89.25 383 ARG A N 1
ATOM 3032 C CA . ARG A 1 383 ? -18.978 1.165 1.524 1.00 89.25 383 ARG A CA 1
ATOM 3033 C C . ARG A 1 383 ? -18.345 2.513 1.792 1.00 89.25 383 ARG A C 1
ATOM 3035 O O . ARG A 1 383 ? -17.861 3.193 0.893 1.00 89.25 383 ARG A O 1
ATOM 3042 N N . PHE A 1 384 ? -18.353 2.860 3.061 1.00 90.94 384 PHE A N 1
ATOM 3043 C CA . PHE A 1 384 ? -17.763 4.055 3.605 1.00 90.94 384 PHE A CA 1
ATOM 3044 C C . PHE A 1 384 ? -16.838 3.632 4.734 1.00 90.94 384 PHE A C 1
ATOM 3046 O O . PHE A 1 384 ? -17.223 2.864 5.614 1.00 90.94 384 PHE A O 1
ATOM 3053 N N . TYR A 1 385 ? -15.608 4.105 4.699 1.00 86.88 385 TYR A N 1
ATOM 3054 C CA . TYR A 1 385 ? -14.639 3.861 5.745 1.00 86.88 385 TYR A CA 1
ATOM 3055 C C . TYR A 1 385 ? -13.963 5.178 6.079 1.00 86.88 385 TYR A C 1
ATOM 3057 O O . TYR A 1 385 ? -13.468 5.875 5.199 1.00 86.88 385 TYR A O 1
ATOM 3065 N N . THR A 1 386 ? -13.965 5.522 7.356 1.00 86.62 386 THR A N 1
ATOM 3066 C CA . THR A 1 386 ? -13.275 6.698 7.865 1.00 86.62 386 THR A CA 1
ATOM 3067 C C . THR A 1 386 ? -12.339 6.269 8.971 1.00 86.62 386 THR A C 1
ATOM 3069 O O . THR A 1 386 ? -12.670 5.412 9.791 1.00 86.62 386 THR A O 1
ATOM 3072 N N . ARG A 1 387 ? -11.166 6.883 9.012 1.00 81.25 387 ARG A N 1
ATOM 3073 C CA . ARG A 1 387 ? -10.157 6.635 10.032 1.00 81.25 387 ARG A CA 1
ATOM 3074 C C . ARG A 1 387 ? -9.604 7.962 10.523 1.00 81.25 387 ARG A C 1
ATOM 3076 O O . ARG A 1 387 ? -9.409 8.882 9.742 1.00 81.25 387 ARG A O 1
ATOM 3083 N N . LEU A 1 388 ? -9.379 8.045 11.824 1.00 84.81 388 LEU A N 1
ATOM 3084 C CA . LEU A 1 388 ? -8.816 9.180 12.532 1.00 84.81 388 LEU A CA 1
ATOM 3085 C C . LEU A 1 388 ? -7.548 8.709 13.231 1.00 84.81 388 LEU A C 1
ATOM 3087 O O . LEU A 1 388 ? -7.598 7.781 14.037 1.00 84.81 388 LEU A O 1
ATOM 3091 N N . ASP A 1 389 ? -6.433 9.352 12.922 1.00 78.75 389 ASP A N 1
ATOM 3092 C CA . ASP A 1 389 ? -5.124 9.063 13.483 1.00 78.75 389 ASP A CA 1
ATOM 3093 C C . ASP A 1 389 ? -4.629 10.240 14.322 1.00 78.75 389 ASP A C 1
ATOM 3095 O O . ASP A 1 389 ? -4.593 11.391 13.877 1.00 78.75 389 ASP A O 1
ATOM 3099 N N . ILE A 1 390 ? -4.207 9.917 15.540 1.00 81.44 390 ILE A N 1
ATOM 3100 C CA . ILE A 1 390 ? -3.508 10.801 16.463 1.00 81.44 390 ILE A CA 1
ATOM 3101 C C . ILE A 1 390 ? -2.067 10.282 16.551 1.00 81.44 390 ILE A C 1
ATOM 3103 O O . ILE A 1 390 ? -1.800 9.326 17.286 1.00 81.44 390 ILE A O 1
ATOM 3107 N N . PRO A 1 391 ? -1.141 10.875 15.778 1.00 67.44 391 PRO A N 1
ATOM 3108 C CA . PRO A 1 391 ? 0.233 10.394 15.655 1.00 67.44 391 PRO A CA 1
ATOM 3109 C C . PRO A 1 391 ? 1.106 10.642 16.883 1.00 67.44 391 PRO A C 1
ATOM 3111 O O . PRO A 1 391 ? 2.070 9.923 17.111 1.00 67.44 391 PRO A O 1
ATOM 3114 N N . LEU A 1 392 ? 0.788 11.707 17.616 1.00 74.50 392 LEU A N 1
ATOM 3115 C CA . LEU A 1 392 ? 1.582 12.273 18.698 1.00 74.50 392 LEU A CA 1
ATOM 3116 C C . LEU A 1 392 ? 0.663 12.459 19.901 1.00 74.50 392 LEU A C 1
ATOM 3118 O O . LEU A 1 392 ? 0.120 13.542 20.129 1.00 74.50 392 LEU A O 1
ATOM 3122 N N . GLY A 1 393 ? 0.420 11.377 20.629 1.00 76.44 393 GLY A N 1
ATOM 3123 C CA . GLY A 1 393 ? -0.530 11.329 21.732 1.00 76.44 393 GLY A CA 1
ATOM 3124 C C . GLY A 1 393 ? -0.143 12.261 22.877 1.00 76.44 393 GLY A C 1
ATOM 3125 O O . GLY A 1 393 ? -1.019 12.898 23.453 1.00 76.44 393 GLY A O 1
ATOM 3126 N N . LEU A 1 394 ? 1.150 12.432 23.169 1.00 77.12 394 LEU A N 1
ATOM 3127 C CA . LEU A 1 394 ? 1.597 13.389 24.184 1.00 77.12 394 LEU A CA 1
ATOM 3128 C C . LEU A 1 394 ? 1.362 14.839 23.747 1.00 77.12 394 LEU A C 1
ATOM 3130 O O . LEU A 1 394 ? 0.858 15.633 24.541 1.00 77.12 394 LEU A O 1
ATOM 3134 N N . LYS A 1 395 ? 1.629 15.181 22.476 1.00 79.62 395 LYS A N 1
ATOM 3135 C CA . LYS A 1 395 ? 1.282 16.513 21.942 1.00 79.62 395 LYS A CA 1
ATOM 3136 C C . LYS A 1 395 ? -0.224 16.760 21.998 1.00 79.62 395 LYS A C 1
ATOM 3138 O O . LYS A 1 395 ? -0.646 17.848 22.380 1.00 79.62 395 LYS A O 1
ATOM 3143 N N . PHE A 1 396 ? -1.018 15.744 21.666 1.00 83.62 396 PHE A N 1
ATOM 3144 C CA . PHE A 1 396 ? -2.472 15.805 21.751 1.00 83.62 396 PHE A CA 1
ATOM 3145 C C . PHE A 1 396 ? -2.946 16.055 23.189 1.00 83.62 396 PHE A C 1
ATOM 3147 O O . PHE A 1 396 ? -3.770 16.935 23.405 1.00 83.62 396 PHE A O 1
ATOM 3154 N N . LEU A 1 397 ? -2.411 15.333 24.182 1.00 85.56 397 LEU A N 1
ATOM 3155 C CA . LEU A 1 397 ? -2.787 15.498 25.592 1.00 85.56 397 LEU A CA 1
ATOM 3156 C C . LEU A 1 397 ? -2.422 16.885 26.132 1.00 85.56 397 LEU A C 1
ATOM 3158 O O . LEU A 1 397 ? -3.243 17.513 26.800 1.00 85.56 397 LEU A O 1
ATOM 3162 N N . VAL A 1 398 ? -1.223 17.382 25.811 1.00 84.44 398 VAL A N 1
ATOM 3163 C CA . VAL A 1 398 ? -0.791 18.736 26.191 1.00 84.44 398 VAL A CA 1
ATOM 3164 C C . VAL A 1 398 ? -1.699 19.780 25.542 1.00 84.44 398 VAL A C 1
ATOM 3166 O O . VAL A 1 398 ? -2.264 20.613 26.250 1.00 84.44 398 VAL A O 1
ATOM 3169 N N . GLY A 1 399 ? -1.925 19.686 24.228 1.00 84.06 399 GLY A N 1
ATOM 3170 C CA . GLY A 1 399 ? -2.838 20.574 23.506 1.00 84.06 399 GLY A CA 1
ATOM 3171 C C . GLY A 1 399 ? -4.251 20.557 24.093 1.00 84.06 399 GLY A C 1
ATOM 3172 O O . GLY A 1 399 ? -4.808 21.612 24.386 1.00 84.06 399 GLY A O 1
ATOM 3173 N N . ALA A 1 400 ? -4.803 19.369 24.355 1.00 87.69 400 ALA A N 1
ATOM 3174 C CA . ALA A 1 400 ? -6.128 19.193 24.946 1.00 87.69 400 ALA A CA 1
ATOM 3175 C C . ALA A 1 400 ? -6.226 19.800 26.349 1.00 87.69 400 ALA A C 1
ATOM 3177 O O . ALA A 1 400 ? -7.218 20.459 26.658 1.00 87.69 400 ALA A O 1
ATOM 3178 N N . SER A 1 401 ? -5.193 19.631 27.181 1.00 87.00 401 SER A N 1
ATOM 3179 C CA . SER A 1 401 ? -5.150 20.232 28.516 1.00 87.00 401 SER A CA 1
ATOM 3180 C C . SER A 1 401 ? -5.112 21.760 28.458 1.00 87.00 401 SER A C 1
ATOM 3182 O O . SER A 1 401 ? -5.838 22.412 29.207 1.00 87.00 401 SER A O 1
ATOM 3184 N N . GLN A 1 402 ? -4.349 22.328 27.518 1.00 87.00 402 GLN A N 1
ATOM 3185 C CA . GLN A 1 402 ? -4.252 23.770 27.326 1.00 87.00 402 GLN A CA 1
ATOM 3186 C C . GLN A 1 402 ? -5.582 24.353 26.840 1.00 87.00 402 GLN A C 1
ATOM 3188 O O . GLN A 1 402 ? -6.067 25.326 27.409 1.00 87.00 402 GLN A O 1
ATOM 3193 N N . VAL A 1 403 ? -6.226 23.718 25.854 1.00 88.88 403 VAL A N 1
ATOM 3194 C CA . VAL A 1 403 ? -7.545 24.148 25.366 1.00 88.88 403 VAL A CA 1
ATOM 3195 C C . VAL A 1 403 ? -8.607 24.040 26.461 1.00 88.88 403 VAL A C 1
ATOM 3197 O O . VAL A 1 403 ? -9.399 24.964 26.628 1.00 88.88 403 VAL A O 1
ATOM 3200 N N . ALA A 1 404 ? -8.617 22.957 27.242 1.00 90.06 404 ALA A N 1
ATOM 3201 C CA . ALA A 1 404 ? -9.547 22.808 28.360 1.00 90.06 404 ALA A CA 1
ATOM 3202 C C . ALA A 1 404 ? -9.325 23.880 29.440 1.00 90.06 404 ALA A C 1
ATOM 3204 O O . ALA A 1 404 ? -10.292 24.448 29.948 1.00 90.06 404 ALA A O 1
ATOM 3205 N N . PHE A 1 405 ? -8.065 24.190 29.762 1.00 89.50 405 PHE A N 1
ATOM 3206 C CA . PHE A 1 405 ? -7.705 25.235 30.718 1.00 89.50 405 PHE A CA 1
ATOM 3207 C C . PHE A 1 405 ? -8.097 26.633 30.225 1.00 89.50 405 PHE A C 1
ATOM 3209 O O . PHE A 1 405 ? -8.647 27.423 30.994 1.00 89.50 405 PHE A O 1
ATOM 3216 N N . ASP A 1 406 ? -7.858 26.944 28.952 1.00 89.75 406 ASP A N 1
ATOM 3217 C CA . ASP A 1 406 ? -8.232 28.229 28.361 1.00 89.75 406 ASP A CA 1
ATOM 3218 C C . ASP A 1 406 ? -9.757 28.402 28.351 1.00 89.75 406 ASP A C 1
ATOM 3220 O O . ASP A 1 406 ? -10.255 29.431 28.811 1.00 89.75 406 ASP A O 1
ATOM 3224 N N . LEU A 1 407 ? -10.507 27.366 27.954 1.00 89.75 407 LEU A N 1
ATOM 3225 C CA . LEU A 1 407 ? -11.974 27.368 27.987 1.00 89.75 407 LEU A CA 1
ATOM 3226 C C . LEU A 1 407 ? -12.529 27.508 29.410 1.00 89.75 407 LEU A C 1
ATOM 3228 O O . LEU A 1 407 ? -13.443 28.302 29.627 1.00 89.75 407 LEU A O 1
ATOM 3232 N N . TYR A 1 408 ? -11.961 26.792 30.387 1.00 91.75 408 TYR A N 1
ATOM 3233 C CA . TYR A 1 408 ? -12.350 26.911 31.797 1.00 91.75 408 TYR A CA 1
ATOM 3234 C C . TYR A 1 408 ? -12.159 28.341 32.321 1.00 91.75 408 TYR A C 1
ATOM 3236 O O . TYR A 1 408 ? -12.998 28.861 33.054 1.00 91.75 408 TYR A O 1
ATOM 3244 N N . ASN A 1 409 ? -11.093 29.014 31.883 1.00 92.88 409 ASN A N 1
ATOM 3245 C CA . ASN A 1 409 ? -10.803 30.401 32.240 1.00 92.88 409 ASN A CA 1
ATOM 3246 C C . ASN A 1 409 ? -11.479 31.435 31.321 1.00 92.88 409 ASN A C 1
ATOM 3248 O O . ASN A 1 409 ? -11.141 32.616 31.397 1.00 92.88 409 ASN A O 1
ATOM 3252 N N . SER A 1 410 ? -12.411 31.021 30.452 1.00 89.12 410 SER A N 1
ATOM 3253 C CA . SER A 1 410 ? -13.090 31.894 29.478 1.00 89.12 410 SER A CA 1
ATOM 3254 C C . SER A 1 410 ? -12.131 32.675 28.562 1.00 89.12 410 SER A C 1
ATOM 3256 O O . SER A 1 410 ? -12.429 33.790 28.132 1.00 89.12 410 SER A O 1
ATOM 3258 N N . LYS A 1 411 ? -10.965 32.097 28.258 1.00 90.12 411 LYS A N 1
ATOM 3259 C CA . LYS A 1 411 ? -9.992 32.614 27.292 1.00 90.12 411 LYS A CA 1
ATOM 3260 C C . LYS A 1 411 ? -10.192 31.934 25.941 1.00 90.12 411 LYS A C 1
ATOM 3262 O O . LYS A 1 411 ? -10.542 30.758 25.865 1.00 90.12 411 LYS A O 1
ATOM 3267 N N . ALA A 1 412 ? -9.948 32.675 24.862 1.00 84.00 412 ALA A N 1
ATOM 3268 C CA . ALA A 1 412 ? -9.931 32.091 23.528 1.00 84.00 412 ALA A CA 1
ATOM 3269 C C . ALA A 1 412 ? -8.733 31.124 23.411 1.00 84.00 412 ALA A C 1
ATOM 3271 O O . ALA A 1 412 ? -7.608 31.543 23.702 1.00 84.00 412 ALA A O 1
ATOM 3272 N N . PRO A 1 413 ? -8.947 29.859 23.005 1.00 82.81 413 PRO A N 1
ATOM 3273 C CA . PRO A 1 413 ? -7.869 28.886 22.885 1.00 82.81 413 PRO A CA 1
ATOM 3274 C C . PRO A 1 413 ? -6.890 29.293 21.781 1.00 82.81 413 PRO A C 1
ATOM 3276 O O . PRO A 1 413 ? -7.289 29.818 20.736 1.00 82.81 413 PRO A O 1
ATOM 3279 N N . SER A 1 414 ? -5.599 29.033 21.994 1.00 82.88 414 SER A N 1
ATOM 3280 C CA . SER A 1 414 ? -4.583 29.346 20.990 1.00 82.88 414 SER A CA 1
ATOM 3281 C C . SER A 1 414 ? -4.747 28.465 19.746 1.00 82.88 414 SER A C 1
ATOM 3283 O O . SER A 1 414 ? -5.019 27.266 19.833 1.00 82.88 414 SER A O 1
ATOM 3285 N N . ILE A 1 415 ? -4.550 29.054 18.562 1.00 82.19 415 ILE A N 1
ATOM 3286 C CA . ILE A 1 415 ? -4.651 28.336 17.277 1.00 82.19 415 ILE A CA 1
ATOM 3287 C C . ILE A 1 415 ? -3.685 27.141 17.243 1.00 82.19 415 ILE A C 1
ATOM 3289 O O . ILE A 1 415 ? -4.014 26.092 16.695 1.00 82.19 415 ILE A O 1
ATOM 3293 N N . GLU A 1 416 ? -2.515 27.280 17.866 1.00 80.38 416 GLU A N 1
ATOM 3294 C CA . GLU A 1 416 ? -1.493 26.236 17.969 1.00 80.38 416 GLU A CA 1
ATOM 3295 C C . GLU A 1 416 ? -1.947 25.066 18.850 1.00 80.38 416 GLU A C 1
ATOM 3297 O O . GLU A 1 416 ? -1.775 23.912 18.456 1.00 80.38 416 GLU A O 1
ATOM 3302 N N . ALA A 1 417 ? -2.593 25.340 19.990 1.00 78.69 417 ALA A N 1
ATOM 3303 C CA . ALA A 1 417 ? -3.134 24.294 20.854 1.00 78.69 417 ALA A CA 1
ATOM 3304 C C . ALA A 1 417 ? -4.302 23.556 20.184 1.00 78.69 417 ALA A C 1
ATOM 3306 O O . ALA A 1 417 ? -4.373 22.331 20.260 1.00 78.69 417 ALA A O 1
ATOM 3307 N N . VAL A 1 418 ? -5.175 24.266 19.459 1.00 80.62 418 VAL A N 1
ATOM 3308 C CA . VAL A 1 418 ? -6.256 23.629 18.687 1.00 80.62 418 VAL A CA 1
ATOM 3309 C C . VAL A 1 418 ? -5.680 22.780 17.549 1.00 80.62 418 VAL A C 1
ATOM 3311 O O . VAL A 1 418 ? -6.097 21.638 17.364 1.00 80.62 418 VAL A O 1
ATOM 3314 N N . GLN A 1 419 ? -4.676 23.285 16.826 1.00 81.00 419 GLN A N 1
ATOM 3315 C CA . GLN A 1 419 ? -4.012 22.539 15.755 1.00 81.00 419 GLN A CA 1
ATOM 3316 C C . GLN A 1 419 ? -3.292 21.282 16.277 1.00 81.00 419 GLN A C 1
ATOM 3318 O O . GLN A 1 419 ? -3.262 20.274 15.576 1.00 81.00 419 GLN A O 1
ATOM 3323 N N . ALA A 1 420 ? -2.766 21.307 17.507 1.00 75.31 420 ALA A N 1
ATOM 3324 C CA . ALA A 1 420 ? -2.152 20.145 18.153 1.00 75.31 420 ALA A CA 1
ATOM 3325 C C . ALA A 1 420 ? -3.158 19.029 18.509 1.00 75.31 420 ALA A C 1
ATOM 3327 O O . ALA A 1 420 ? -2.763 17.869 18.624 1.00 75.31 420 ALA A O 1
ATOM 3328 N N . ILE A 1 421 ? -4.445 19.360 18.665 1.00 81.69 421 ILE A N 1
ATOM 3329 C CA . ILE A 1 421 ? -5.529 18.400 18.945 1.00 81.69 421 ILE A CA 1
ATOM 3330 C C . ILE A 1 421 ? -6.099 17.804 17.648 1.00 81.69 421 ILE A C 1
ATOM 3332 O O . ILE A 1 421 ? -6.703 16.733 17.674 1.00 81.69 421 ILE A O 1
ATOM 3336 N N . CYS A 1 422 ? -5.931 18.469 16.501 1.00 78.75 422 CYS A N 1
ATOM 3337 C CA . CYS A 1 422 ? -6.542 18.035 15.248 1.00 78.75 422 CYS A CA 1
ATOM 3338 C C . CYS A 1 422 ? -5.969 16.687 14.758 1.00 78.75 422 CYS A C 1
ATOM 3340 O O . CYS A 1 422 ? -4.790 16.622 14.399 1.00 78.75 422 CYS A O 1
ATOM 3342 N N . PRO A 1 423 ? -6.788 15.618 14.672 1.00 76.88 423 PRO A N 1
ATOM 3343 C CA . PRO A 1 423 ? -6.338 14.348 14.118 1.00 76.88 423 PRO A CA 1
ATOM 3344 C C . PRO A 1 423 ? -6.156 14.448 12.600 1.00 76.88 423 PRO A C 1
ATOM 3346 O O . PRO A 1 423 ? -6.787 15.265 11.923 1.00 76.88 423 PRO A O 1
ATOM 3349 N N . THR A 1 424 ? -5.329 13.560 12.051 1.00 77.88 424 THR A N 1
ATOM 3350 C CA . THR A 1 424 ? -5.310 13.317 10.604 1.00 77.88 424 THR A CA 1
ATOM 3351 C C . THR A 1 424 ? -6.425 12.337 10.274 1.00 77.88 424 THR A C 1
ATOM 3353 O O . THR A 1 424 ? -6.530 11.288 10.904 1.00 77.88 424 THR A O 1
ATOM 3356 N N . ALA A 1 425 ? -7.274 12.673 9.311 1.00 81.19 425 ALA A N 1
ATOM 3357 C CA . ALA A 1 425 ? -8.356 11.809 8.874 1.00 81.19 425 ALA A CA 1
ATOM 3358 C C . ALA A 1 425 ? -8.008 11.148 7.535 1.00 81.19 425 ALA A C 1
ATOM 3360 O O . ALA A 1 425 ? -7.312 11.726 6.707 1.00 81.19 425 ALA A O 1
ATOM 3361 N N . SER A 1 426 ? -8.506 9.942 7.303 1.00 79.88 426 SER A N 1
ATOM 3362 C CA . SER A 1 426 ? -8.533 9.313 5.982 1.00 79.88 426 SER A CA 1
ATOM 3363 C C . SER A 1 426 ? -9.941 8.828 5.683 1.00 79.88 426 SER A C 1
ATOM 3365 O O . SER A 1 426 ? -10.663 8.366 6.572 1.00 79.88 426 SER A O 1
ATOM 3367 N N . LEU A 1 427 ? -10.335 8.984 4.427 1.00 83.12 427 LEU A N 1
ATOM 3368 C CA . LEU A 1 427 ? -11.668 8.721 3.927 1.00 83.12 427 LEU A CA 1
ATOM 3369 C C . LEU A 1 427 ? -11.581 7.786 2.730 1.00 83.12 427 LEU A C 1
ATOM 3371 O O . LEU A 1 427 ? -10.919 8.091 1.744 1.00 83.12 427 LEU A O 1
ATOM 3375 N N . LEU A 1 428 ? -12.320 6.688 2.792 1.00 84.44 428 LEU A N 1
ATOM 3376 C CA . LEU A 1 428 ? -12.452 5.732 1.711 1.00 84.44 428 LEU A CA 1
ATOM 3377 C C . LEU A 1 428 ? -13.927 5.543 1.388 1.00 84.44 428 LEU A C 1
ATOM 3379 O O . LEU A 1 428 ? -14.736 5.160 2.236 1.00 84.44 428 LEU A O 1
ATOM 3383 N N . ILE A 1 429 ? -14.266 5.780 0.128 1.00 88.62 429 ILE A N 1
ATOM 3384 C CA . ILE A 1 429 ? -15.599 5.558 -0.422 1.00 88.62 429 ILE A CA 1
ATOM 3385 C C . ILE A 1 429 ? -15.477 4.509 -1.516 1.00 88.62 429 ILE A C 1
ATOM 3387 O O . ILE A 1 429 ? -14.644 4.631 -2.408 1.00 88.62 429 ILE A O 1
ATOM 3391 N N . GLN A 1 430 ? -16.316 3.481 -1.462 1.00 90.50 430 GLN A N 1
ATOM 3392 C CA . GLN A 1 430 ? -16.386 2.434 -2.471 1.00 90.50 430 GLN A CA 1
ATOM 3393 C C . GLN A 1 430 ? -17.839 2.201 -2.887 1.00 90.50 430 GLN A C 1
ATOM 3395 O O . GLN A 1 430 ? -18.714 2.004 -2.049 1.00 90.50 430 GLN A O 1
ATOM 3400 N N . GLN A 1 431 ? -18.091 2.186 -4.191 1.00 94.88 431 GLN A N 1
ATOM 3401 C CA . GLN A 1 431 ? -19.411 1.995 -4.779 1.00 94.88 431 GLN A CA 1
ATOM 3402 C C . GLN A 1 431 ? -19.327 0.986 -5.922 1.00 94.88 431 GLN A C 1
ATOM 3404 O O . GLN A 1 431 ? -18.567 1.172 -6.871 1.00 94.88 431 GLN A O 1
ATOM 3409 N N . GLN A 1 432 ? -20.127 -0.078 -5.879 1.00 94.56 432 GLN A N 1
ATOM 3410 C CA . GLN A 1 432 ? -20.287 -0.964 -7.031 1.00 94.56 432 GLN A CA 1
ATOM 3411 C C . GLN A 1 432 ? -20.953 -0.206 -8.172 1.00 94.56 432 GLN A C 1
ATOM 3413 O O . GLN A 1 432 ? -22.011 0.388 -7.976 1.00 94.56 432 GLN A O 1
ATOM 3418 N N . ILE A 1 433 ? -20.365 -0.293 -9.364 1.00 92.94 433 ILE A N 1
ATOM 3419 C CA . ILE A 1 433 ? -20.945 0.252 -10.591 1.00 92.94 433 ILE A CA 1
ATOM 3420 C C . ILE A 1 433 ? -21.821 -0.826 -11.227 1.00 92.94 433 ILE A C 1
ATOM 3422 O O . ILE A 1 433 ? -23.043 -0.699 -11.273 1.00 92.94 433 ILE A O 1
ATOM 3426 N N . ALA A 1 434 ? -21.191 -1.912 -11.680 1.00 93.31 434 ALA A N 1
ATOM 3427 C CA . ALA A 1 434 ? -21.834 -2.981 -12.428 1.00 93.31 434 ALA A CA 1
ATOM 3428 C C . ALA A 1 434 ? -21.100 -4.314 -12.226 1.00 93.31 434 ALA A C 1
ATOM 3430 O O . ALA A 1 434 ? -19.881 -4.392 -12.355 1.00 93.31 434 ALA A O 1
ATOM 3431 N N . GLY A 1 435 ? -21.844 -5.380 -11.944 1.00 90.38 435 GLY A N 1
ATOM 3432 C CA . GLY A 1 435 ? -21.320 -6.723 -11.714 1.00 90.38 435 GLY A CA 1
ATOM 3433 C C . GLY A 1 435 ? -20.173 -6.727 -10.688 1.00 90.38 435 GLY A C 1
ATOM 3434 O O . GLY A 1 435 ? -20.318 -6.118 -9.632 1.00 90.38 435 GLY A O 1
ATOM 3435 N N . PRO A 1 436 ? -19.026 -7.360 -10.979 1.00 90.12 436 PRO A N 1
ATOM 3436 C CA . PRO A 1 436 ? -17.874 -7.398 -10.073 1.00 90.12 436 PRO A CA 1
ATOM 3437 C C . PRO A 1 436 ? -17.083 -6.081 -9.992 1.00 90.12 436 PRO A C 1
ATOM 3439 O O . PRO A 1 436 ? -16.088 -6.036 -9.268 1.00 90.12 436 PRO A O 1
ATOM 3442 N N . PHE A 1 437 ? -17.470 -5.038 -10.738 1.00 92.88 437 PHE A N 1
ATOM 3443 C CA . PHE A 1 437 ? -16.747 -3.770 -10.772 1.00 92.88 437 PHE A CA 1
ATOM 3444 C C . PHE A 1 437 ? -17.231 -2.803 -9.695 1.00 92.88 437 PHE A C 1
ATOM 3446 O O . PHE A 1 437 ? -18.424 -2.493 -9.596 1.00 92.88 437 PHE A O 1
ATOM 3453 N N . SER A 1 438 ? -16.284 -2.245 -8.948 1.00 91.06 438 SER A N 1
ATOM 3454 C CA . SER A 1 438 ? -16.530 -1.145 -8.019 1.00 91.06 438 SER A CA 1
ATOM 3455 C C . SER A 1 438 ? -15.568 0.006 -8.239 1.00 91.06 438 SER A C 1
ATOM 3457 O O . SER A 1 438 ? -14.383 -0.200 -8.476 1.00 91.06 438 SER A O 1
ATOM 3459 N N . PHE A 1 439 ? -16.083 1.218 -8.119 1.00 93.06 439 PHE A N 1
ATOM 3460 C CA . PHE A 1 439 ? -15.293 2.429 -8.034 1.00 93.06 439 PHE A CA 1
ATOM 3461 C C . PHE A 1 439 ? -14.901 2.681 -6.585 1.00 93.06 439 PHE A C 1
ATOM 3463 O O . PHE A 1 439 ? -15.728 2.511 -5.689 1.00 93.06 439 PHE A O 1
ATOM 3470 N N . ARG A 1 440 ? -13.662 3.098 -6.356 1.00 88.06 440 ARG A N 1
ATOM 3471 C CA . ARG A 1 440 ? -13.137 3.436 -5.040 1.00 88.06 440 ARG A CA 1
ATOM 3472 C C . ARG A 1 440 ? -12.386 4.758 -5.102 1.00 88.06 440 ARG A C 1
ATOM 3474 O O . ARG A 1 440 ? -11.624 5.001 -6.030 1.00 88.06 440 ARG A O 1
ATOM 3481 N N . VAL A 1 441 ? -12.574 5.577 -4.080 1.00 86.62 441 VAL A N 1
ATOM 3482 C CA . VAL A 1 441 ? -11.796 6.788 -3.832 1.00 86.62 441 VAL A CA 1
ATOM 3483 C C . VAL A 1 441 ? -11.237 6.697 -2.425 1.00 86.62 441 VAL A C 1
ATOM 3485 O O . VAL A 1 441 ? -11.970 6.363 -1.497 1.00 86.62 441 VAL A O 1
ATOM 3488 N N . ASP A 1 442 ? -9.949 6.969 -2.290 1.00 81.56 442 ASP A N 1
ATOM 3489 C CA . ASP A 1 442 ? -9.226 7.072 -1.027 1.00 81.56 442 ASP A CA 1
ATOM 3490 C C . ASP A 1 442 ? -8.646 8.485 -0.930 1.00 81.56 442 ASP A C 1
ATOM 3492 O O . ASP A 1 442 ? -8.154 9.006 -1.929 1.00 81.56 442 ASP A O 1
ATOM 3496 N N . ALA A 1 443 ? -8.747 9.139 0.220 1.00 78.06 443 ALA A N 1
ATOM 3497 C CA . ALA A 1 443 ? -8.238 10.492 0.405 1.00 78.06 443 ALA A CA 1
ATOM 3498 C C . ALA A 1 443 ? -7.838 10.741 1.859 1.00 78.06 443 ALA A C 1
ATOM 3500 O O . ALA A 1 443 ? -8.602 10.468 2.786 1.00 78.06 443 ALA A O 1
ATOM 3501 N N . GLY A 1 444 ? -6.662 11.332 2.057 1.00 77.56 444 GLY A N 1
ATOM 3502 C CA . GLY A 1 444 ? -6.275 11.920 3.331 1.00 77.56 444 GLY A CA 1
ATOM 3503 C C . GLY A 1 444 ? -6.925 13.290 3.505 1.00 77.56 444 GLY A C 1
ATOM 3504 O O . GLY A 1 444 ? -7.047 14.065 2.561 1.00 77.56 444 GLY A O 1
ATOM 3505 N N . VAL A 1 445 ? -7.325 13.624 4.723 1.00 80.12 445 VAL A N 1
ATOM 3506 C CA . VAL A 1 445 ? -7.859 14.935 5.086 1.00 80.12 445 VAL A CA 1
ATOM 3507 C C . VAL A 1 445 ? -7.109 15.421 6.317 1.00 80.12 445 VAL A C 1
ATOM 3509 O O . VAL A 1 445 ? -7.118 14.774 7.363 1.00 80.12 445 VAL A O 1
ATOM 3512 N N . SER A 1 446 ? -6.452 16.572 6.202 1.00 75.69 446 SER A N 1
ATOM 3513 C CA . SER A 1 446 ? -5.852 17.260 7.343 1.00 75.69 446 SER A CA 1
ATOM 3514 C C . SER A 1 446 ? -6.501 18.620 7.558 1.00 75.69 446 SER A C 1
ATOM 3516 O O . SER A 1 446 ? -6.900 19.302 6.613 1.00 75.69 446 SER A O 1
ATOM 3518 N N . LEU A 1 447 ? -6.626 19.009 8.823 1.00 74.25 447 LEU A N 1
ATOM 3519 C CA . LEU A 1 447 ? -7.148 20.315 9.202 1.00 74.25 447 LEU A CA 1
ATOM 3520 C C . LEU A 1 447 ? -5.997 21.318 9.284 1.00 74.25 447 LEU A C 1
ATOM 3522 O O . LEU A 1 447 ? -5.019 21.096 9.999 1.00 74.25 447 LEU A O 1
ATOM 3526 N N . ASN A 1 448 ? -6.110 22.429 8.559 1.00 72.88 448 ASN A N 1
ATOM 3527 C CA . ASN A 1 448 ? -5.165 23.536 8.645 1.00 72.88 448 ASN A CA 1
ATOM 3528 C C . ASN A 1 448 ? -5.908 24.832 8.969 1.00 72.88 448 ASN A C 1
ATOM 3530 O O . ASN A 1 448 ? -6.457 25.492 8.093 1.00 72.88 448 ASN A O 1
ATOM 3534 N N . LEU A 1 449 ? -5.881 25.204 10.248 1.00 68.06 449 LEU A N 1
ATOM 3535 C CA . LEU A 1 449 ? -6.570 26.383 10.775 1.00 68.06 449 LEU A CA 1
ATOM 3536 C C . LEU A 1 449 ? -5.911 27.715 10.375 1.00 68.06 449 LEU A C 1
ATOM 3538 O O . LEU A 1 449 ? -6.474 28.769 10.645 1.00 68.06 449 LEU A O 1
ATOM 3542 N N . LYS A 1 450 ? -4.730 27.684 9.737 1.00 67.25 450 LYS A N 1
ATOM 3543 C CA . LYS A 1 450 ? -3.999 28.883 9.289 1.00 67.25 450 LYS A CA 1
ATOM 3544 C C . LYS A 1 450 ? -4.381 29.338 7.872 1.00 67.25 450 LYS A C 1
ATOM 3546 O O . LYS A 1 450 ? -3.898 30.375 7.430 1.00 67.25 450 LYS A O 1
ATOM 3551 N N . LYS A 1 451 ? -5.190 28.565 7.138 1.00 66.38 451 LYS A N 1
ATOM 3552 C CA . LYS A 1 451 ? -5.636 28.884 5.769 1.00 66.38 451 LYS A CA 1
ATOM 3553 C C . LYS A 1 451 ? -7.115 29.283 5.759 1.00 66.38 451 LYS A C 1
ATOM 3555 O O . LYS A 1 451 ? -7.872 28.831 6.609 1.00 66.38 451 LYS A O 1
ATOM 3560 N N . GLU A 1 452 ? -7.528 30.064 4.756 1.00 58.78 452 GLU A N 1
ATOM 3561 C CA . GLU A 1 452 ? -8.945 30.411 4.522 1.00 58.78 452 GLU A CA 1
ATOM 3562 C C . GLU A 1 452 ? -9.827 29.166 4.321 1.00 58.78 452 GLU A C 1
ATOM 3564 O O . GLU A 1 452 ? -11.001 29.166 4.681 1.00 58.78 452 GLU A O 1
ATOM 3569 N N . TRP A 1 453 ? -9.244 28.080 3.797 1.00 58.09 453 TRP A N 1
ATOM 3570 C CA . TRP A 1 453 ? -9.890 26.775 3.709 1.00 58.09 453 TRP A CA 1
ATOM 3571 C C . TRP A 1 453 ? -9.356 25.839 4.797 1.00 58.09 453 TRP A C 1
ATOM 3573 O O . TRP A 1 453 ? -8.189 25.444 4.776 1.00 58.09 453 TRP A O 1
ATOM 3583 N N . TYR A 1 454 ? -10.230 25.460 5.731 1.00 67.19 454 TYR A N 1
ATOM 3584 C CA . TYR A 1 454 ? -9.863 24.656 6.902 1.00 67.19 454 TYR A CA 1
ATOM 3585 C C . TYR A 1 454 ? -9.466 23.211 6.583 1.00 67.19 454 TYR A C 1
ATOM 3587 O O . TYR A 1 454 ? -8.752 22.590 7.369 1.00 67.19 454 TYR A O 1
ATOM 3595 N N . PHE A 1 455 ? -9.912 22.670 5.447 1.00 71.62 455 PHE A N 1
ATOM 3596 C CA . PHE A 1 455 ? -9.661 21.289 5.043 1.00 71.62 455 PHE A CA 1
ATOM 3597 C C . PHE A 1 455 ? -8.634 21.241 3.919 1.00 71.62 455 PHE A C 1
ATOM 3599 O O . PHE A 1 455 ? -8.807 21.870 2.877 1.00 71.62 455 PHE A O 1
ATOM 3606 N N . ASN A 1 456 ? -7.588 20.448 4.114 1.00 74.44 456 ASN A N 1
ATOM 3607 C CA . ASN A 1 456 ? -6.637 20.104 3.074 1.00 74.44 456 ASN A CA 1
ATOM 3608 C C . ASN A 1 456 ? -6.828 18.632 2.698 1.00 74.44 456 ASN A C 1
ATOM 3610 O O . ASN A 1 456 ? -6.648 17.749 3.539 1.00 74.44 456 ASN A O 1
ATOM 3614 N N . VAL A 1 457 ? -7.214 18.377 1.447 1.00 77.06 457 VAL A N 1
ATOM 3615 C CA . VAL A 1 457 ? -7.307 17.018 0.906 1.00 77.06 457 VAL A CA 1
ATOM 3616 C C . VAL A 1 457 ? -5.923 16.620 0.414 1.00 77.06 457 VAL A C 1
ATOM 3618 O O . VAL A 1 457 ? -5.413 17.186 -0.551 1.00 77.06 457 VAL A O 1
ATOM 3621 N N . ASN A 1 458 ? -5.317 15.651 1.090 1.00 71.06 458 ASN A N 1
ATOM 3622 C CA . ASN A 1 458 ? -4.014 15.110 0.745 1.00 71.06 458 ASN A CA 1
ATOM 3623 C C . ASN A 1 458 ? -4.193 13.791 -0.009 1.00 71.06 458 ASN A C 1
ATOM 3625 O O . ASN A 1 458 ? -4.980 12.934 0.386 1.00 71.06 458 ASN A O 1
ATOM 3629 N N . ASP A 1 459 ? -3.411 13.637 -1.069 1.00 70.50 459 ASP A N 1
ATOM 3630 C CA . ASP A 1 459 ? -3.116 12.363 -1.729 1.00 70.50 459 ASP A CA 1
ATOM 3631 C C . ASP A 1 459 ? -4.368 11.578 -2.149 1.00 70.50 459 ASP A C 1
ATOM 3633 O O . ASP A 1 459 ? -4.511 10.410 -1.784 1.00 70.50 459 ASP A O 1
ATOM 3637 N N . PRO A 1 460 ? -5.302 12.195 -2.903 1.00 79.06 460 PRO A N 1
ATOM 3638 C CA . PRO A 1 460 ? -6.459 11.465 -3.390 1.00 79.06 460 PRO A CA 1
ATOM 3639 C C . PRO A 1 460 ? -5.997 10.350 -4.334 1.00 79.06 460 PRO A C 1
ATOM 3641 O O . PRO A 1 460 ? -5.222 10.594 -5.252 1.00 79.06 460 PRO A O 1
ATOM 3644 N N . VAL A 1 461 ? -6.496 9.135 -4.150 1.00 81.62 461 VAL A N 1
ATOM 3645 C CA . VAL A 1 461 ? -6.268 8.002 -5.048 1.00 81.62 461 VAL A CA 1
ATOM 3646 C C . VAL A 1 461 ? -7.615 7.512 -5.541 1.00 81.62 461 VAL A C 1
ATOM 3648 O O . VAL A 1 461 ? -8.521 7.210 -4.765 1.00 81.62 461 VAL A O 1
ATOM 3651 N N . VAL A 1 462 ? -7.748 7.424 -6.859 1.00 87.69 462 VAL A N 1
ATOM 3652 C CA . VAL A 1 462 ? -8.953 6.920 -7.516 1.00 87.69 462 VAL A CA 1
ATOM 3653 C C . VAL A 1 462 ? -8.663 5.535 -8.057 1.00 87.69 462 VAL A C 1
ATOM 3655 O O . VAL A 1 462 ? -7.622 5.316 -8.669 1.00 87.69 462 VAL A O 1
ATOM 3658 N N . ALA A 1 463 ? -9.575 4.594 -7.855 1.00 88.06 463 ALA A N 1
ATOM 3659 C CA . ALA A 1 463 ? -9.380 3.222 -8.271 1.00 88.06 463 ALA A CA 1
ATOM 3660 C C . ALA A 1 463 ? -10.650 2.562 -8.812 1.00 88.06 463 ALA A C 1
ATOM 3662 O O . ALA A 1 463 ? -11.772 2.851 -8.397 1.00 88.06 463 ALA A O 1
ATOM 3663 N N . VAL A 1 464 ? -10.451 1.623 -9.731 1.00 91.25 464 VAL A N 1
ATOM 3664 C CA . VAL A 1 464 ? -11.465 0.686 -10.210 1.00 91.25 464 VAL A CA 1
ATOM 3665 C C . VAL A 1 464 ? -11.049 -0.708 -9.762 1.00 91.25 464 VAL A C 1
ATOM 3667 O O . VAL A 1 464 ? -9.977 -1.193 -10.121 1.00 91.25 464 VAL A O 1
ATOM 3670 N N . GLU A 1 465 ? -11.894 -1.350 -8.964 1.00 89.12 465 GLU A N 1
ATOM 3671 C CA . GLU A 1 465 ? -11.687 -2.711 -8.476 1.00 89.12 465 GLU A CA 1
ATOM 3672 C C . GLU A 1 465 ? -12.551 -3.695 -9.271 1.00 89.12 465 GLU A C 1
ATOM 3674 O O . GLU A 1 465 ? -13.715 -3.419 -9.561 1.00 89.12 465 GLU A O 1
ATOM 3679 N N . TYR A 1 466 ? -11.992 -4.861 -9.576 1.00 90.19 466 TYR A N 1
ATOM 3680 C CA . TYR A 1 466 ? -12.676 -6.013 -10.148 1.00 90.19 466 TYR A CA 1
ATOM 3681 C C . TYR A 1 466 ? -12.529 -7.205 -9.203 1.00 90.19 466 TYR A C 1
ATOM 3683 O O . TYR A 1 466 ? -11.423 -7.713 -8.985 1.00 90.19 466 TYR A O 1
ATOM 3691 N N . ALA A 1 467 ? -13.647 -7.649 -8.633 1.00 87.44 467 ALA A N 1
ATOM 3692 C CA . ALA A 1 467 ? -13.678 -8.777 -7.713 1.00 87.44 467 ALA A CA 1
ATOM 3693 C C . ALA A 1 467 ? -13.602 -10.125 -8.450 1.00 87.44 467 ALA A C 1
ATOM 3695 O O . ALA A 1 467 ? -14.413 -10.429 -9.328 1.00 87.44 467 ALA A O 1
ATOM 3696 N N . LEU A 1 468 ? -12.632 -10.959 -8.069 1.00 85.12 468 LEU A N 1
ATOM 3697 C CA . LEU A 1 468 ? -12.394 -12.274 -8.662 1.00 85.12 468 LEU A CA 1
ATOM 3698 C C . LEU A 1 468 ? -13.157 -13.349 -7.883 1.00 85.12 468 LEU A C 1
ATOM 3700 O O . LEU A 1 468 ? -12.598 -14.011 -7.007 1.00 85.12 468 LEU A O 1
ATOM 3704 N N . GLN A 1 469 ? -14.420 -13.573 -8.260 1.00 76.31 469 GLN A N 1
ATOM 3705 C CA . GLN A 1 469 ? -15.310 -14.577 -7.649 1.00 76.31 469 GLN A CA 1
ATOM 3706 C C . GLN A 1 469 ? -14.657 -15.953 -7.445 1.00 76.31 469 GLN A C 1
ATOM 3708 O O . GLN A 1 469 ? -14.837 -16.589 -6.407 1.00 76.31 469 GLN A O 1
ATOM 3713 N N . VAL A 1 470 ? -13.878 -16.416 -8.429 1.00 69.25 470 VAL A N 1
ATOM 3714 C CA . VAL A 1 470 ? -13.288 -17.768 -8.439 1.00 69.25 470 VAL A CA 1
ATOM 3715 C C . VAL A 1 470 ? -12.176 -17.933 -7.393 1.00 69.25 470 VAL A C 1
ATOM 3717 O O . VAL A 1 470 ? -11.868 -19.050 -6.989 1.00 69.25 470 VAL A O 1
ATOM 3720 N N . LEU A 1 471 ? -11.599 -16.828 -6.917 1.00 69.25 471 LEU A N 1
ATOM 3721 C CA . LEU A 1 471 ? -10.561 -16.807 -5.881 1.00 69.25 471 LEU A CA 1
ATOM 3722 C C . LEU A 1 471 ? -11.109 -16.399 -4.510 1.00 69.25 471 LEU A C 1
ATOM 3724 O O . LEU A 1 471 ? -10.340 -16.065 -3.612 1.00 69.25 471 LEU A O 1
ATOM 3728 N N . GLY A 1 472 ? -12.436 -16.390 -4.352 1.00 65.25 472 GLY A N 1
ATOM 3729 C CA . GLY A 1 472 ? -13.144 -16.050 -3.120 1.00 65.25 472 GLY A CA 1
ATOM 3730 C C . GLY A 1 472 ? -13.130 -14.558 -2.776 1.00 65.25 472 GLY A C 1
ATOM 3731 O O . GLY A 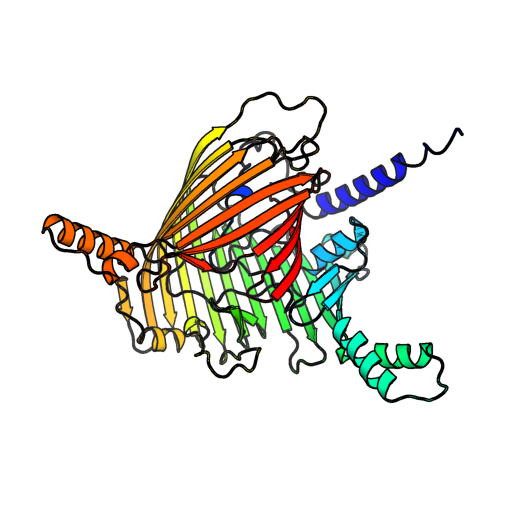1 472 ? -14.188 -14.005 -2.481 1.00 65.25 472 GLY A O 1
ATOM 3732 N N . SER A 1 473 ? -11.951 -13.926 -2.803 1.00 67.94 473 SER A N 1
ATOM 3733 C CA . SER A 1 473 ? -11.730 -12.550 -2.335 1.00 67.94 473 SER A CA 1
ATOM 3734 C C . SER A 1 473 ? -10.535 -11.824 -2.971 1.00 67.94 473 SER A C 1
ATOM 3736 O O . SER A 1 473 ? -10.188 -10.705 -2.593 1.00 67.94 473 SER A O 1
ATOM 3738 N N . ALA A 1 474 ? -9.872 -12.432 -3.959 1.00 79.38 474 ALA A N 1
ATOM 3739 C CA . ALA A 1 474 ? -8.853 -11.708 -4.712 1.00 79.38 474 ALA A CA 1
ATOM 3740 C C . ALA A 1 474 ? -9.494 -10.588 -5.550 1.00 79.38 474 ALA A C 1
ATOM 3742 O O . ALA A 1 474 ? -10.629 -10.708 -6.021 1.00 79.38 474 ALA A O 1
ATOM 3743 N N . LYS A 1 475 ? -8.757 -9.497 -5.756 1.00 85.00 475 LYS A N 1
ATOM 3744 C CA . LYS A 1 475 ? -9.215 -8.331 -6.517 1.00 85.00 475 LYS A CA 1
ATOM 3745 C C . LYS A 1 475 ? -8.122 -7.845 -7.444 1.00 85.00 475 LYS A C 1
ATOM 3747 O O . LYS A 1 475 ? -6.972 -7.698 -7.029 1.00 85.00 475 LYS A O 1
ATOM 3752 N N . ALA A 1 476 ? -8.499 -7.559 -8.681 1.00 88.25 476 ALA A N 1
ATOM 3753 C CA . ALA A 1 476 ? -7.687 -6.745 -9.569 1.00 88.25 476 ALA A CA 1
ATOM 3754 C C . ALA A 1 476 ? -8.054 -5.273 -9.347 1.00 88.25 476 ALA A C 1
ATOM 3756 O O . ALA A 1 476 ? -9.232 -4.928 -9.332 1.00 88.25 476 ALA A O 1
ATOM 3757 N N . LEU A 1 477 ? -7.061 -4.416 -9.151 1.00 87.31 477 LEU A N 1
ATOM 3758 C CA . LEU A 1 477 ? -7.222 -3.007 -8.817 1.00 87.31 477 LEU A CA 1
ATOM 3759 C C . LEU A 1 477 ? -6.451 -2.170 -9.830 1.00 87.31 477 LEU A C 1
ATOM 3761 O O . LEU A 1 477 ? -5.239 -2.305 -9.914 1.00 87.31 477 LEU A O 1
ATOM 3765 N N . ALA A 1 478 ? -7.121 -1.295 -10.566 1.00 90.62 478 ALA A N 1
ATOM 3766 C CA . ALA A 1 478 ? -6.469 -0.271 -11.374 1.00 90.62 478 ALA A CA 1
ATOM 3767 C C . ALA A 1 478 ? -6.606 1.067 -10.649 1.00 90.62 478 ALA A C 1
ATOM 3769 O O . ALA A 1 478 ? -7.730 1.526 -10.455 1.00 90.62 478 ALA A O 1
ATOM 3770 N N . TRP A 1 479 ? -5.499 1.669 -10.221 1.00 89.06 479 TRP A N 1
ATOM 3771 C CA . TRP A 1 479 ? -5.510 2.911 -9.445 1.00 89.06 479 TRP A CA 1
ATOM 3772 C C . TRP A 1 479 ? -4.739 4.027 -10.148 1.00 89.06 479 TRP A C 1
ATOM 3774 O O . TRP A 1 479 ? -3.820 3.759 -10.918 1.00 89.06 479 TRP A O 1
ATOM 3784 N N . TYR A 1 480 ? -5.128 5.272 -9.875 1.00 86.38 480 TYR A N 1
ATOM 3785 C CA . TYR A 1 480 ? -4.465 6.492 -10.319 1.00 86.38 480 TYR A CA 1
ATOM 3786 C C . TYR A 1 480 ? -4.318 7.480 -9.155 1.00 86.38 480 TYR A C 1
ATOM 3788 O O . TYR A 1 480 ? -5.289 7.769 -8.452 1.00 86.38 480 TYR A O 1
ATOM 3796 N N . SER A 1 481 ? -3.109 8.008 -8.979 1.00 84.19 481 SER A N 1
ATOM 3797 C CA . SER A 1 481 ? -2.754 9.046 -8.008 1.00 84.19 481 SER A CA 1
ATOM 3798 C C . SER A 1 481 ? -2.514 10.361 -8.758 1.00 84.19 481 SER A C 1
ATOM 3800 O O . SER A 1 481 ? -1.478 10.504 -9.408 1.00 84.19 481 SER A O 1
ATOM 3802 N N . PRO A 1 482 ? -3.426 11.352 -8.702 1.00 83.81 482 PRO A N 1
ATOM 3803 C CA . PRO A 1 482 ? -3.253 12.632 -9.384 1.00 83.81 482 PRO A CA 1
ATOM 3804 C C . PRO A 1 482 ? -2.057 13.436 -8.871 1.00 83.81 482 PRO A C 1
ATOM 3806 O O . PRO A 1 482 ? -1.468 14.190 -9.642 1.00 83.81 482 PRO A O 1
ATOM 3809 N N . LYS A 1 483 ? -1.692 13.281 -7.590 1.00 78.94 483 LYS A N 1
ATOM 3810 C CA . LYS A 1 483 ? -0.564 14.001 -6.985 1.00 78.94 483 LYS A CA 1
ATOM 3811 C C . LYS A 1 483 ? 0.770 13.559 -7.579 1.00 78.94 483 LYS A C 1
ATOM 3813 O O . LYS A 1 483 ? 1.564 14.403 -7.970 1.00 78.94 483 LYS A O 1
ATOM 3818 N N . GLN A 1 484 ? 0.983 12.249 -7.665 1.00 77.31 484 GLN A N 1
ATOM 3819 C CA . GLN A 1 484 ? 2.203 11.667 -8.234 1.00 77.31 484 GLN A CA 1
ATOM 3820 C C . GLN A 1 484 ? 2.118 11.512 -9.757 1.00 77.31 484 GLN A C 1
ATOM 3822 O O . GLN A 1 484 ? 3.123 11.252 -10.400 1.00 77.31 484 GLN A O 1
ATOM 3827 N N . ARG A 1 485 ? 0.920 11.679 -10.338 1.00 88.19 485 ARG A N 1
ATOM 3828 C CA . ARG A 1 485 ? 0.608 11.358 -11.740 1.00 88.19 485 ARG A CA 1
ATOM 3829 C C . ARG A 1 485 ? 0.926 9.902 -12.068 1.00 88.19 485 ARG A C 1
ATOM 3831 O O . ARG A 1 485 ? 1.405 9.595 -13.145 1.00 88.19 485 ARG A O 1
ATOM 3838 N N . GLU A 1 486 ? 0.608 8.993 -11.157 1.00 89.00 486 GLU A N 1
ATOM 3839 C CA . GLU A 1 486 ? 0.940 7.575 -11.297 1.00 89.00 486 GLU A CA 1
ATOM 3840 C C . GLU A 1 486 ? -0.294 6.719 -11.520 1.00 89.00 486 GLU A C 1
ATOM 3842 O O . GLU A 1 486 ? -1.322 6.938 -10.884 1.00 89.00 486 GLU A O 1
ATOM 3847 N N . PHE A 1 487 ? -0.179 5.713 -12.383 1.00 90.88 487 PHE A N 1
ATOM 3848 C CA . PHE A 1 487 ? -1.178 4.670 -12.575 1.00 90.88 487 PHE A CA 1
ATOM 3849 C C . PHE A 1 487 ? -0.538 3.286 -12.590 1.00 90.88 487 PHE A C 1
ATOM 3851 O O . PHE A 1 487 ? 0.469 3.041 -13.262 1.00 90.88 487 PHE A O 1
ATOM 3858 N N . MET A 1 488 ? -1.179 2.341 -11.907 1.00 87.12 488 MET A N 1
ATOM 3859 C CA . MET A 1 488 ? -0.771 0.943 -11.931 1.00 87.12 488 MET A CA 1
ATOM 3860 C C . MET A 1 488 ? -1.969 0.012 -11.749 1.00 87.12 488 MET A C 1
ATOM 3862 O O . MET A 1 488 ? -2.929 0.317 -11.041 1.00 87.12 488 MET A O 1
ATOM 3866 N N . ILE A 1 489 ? -1.890 -1.160 -12.383 1.00 90.12 489 ILE A N 1
ATOM 3867 C CA . ILE A 1 489 ? -2.821 -2.267 -12.147 1.00 90.12 489 ILE A CA 1
ATOM 3868 C C . ILE A 1 489 ? -2.173 -3.280 -11.215 1.00 90.12 489 ILE A C 1
ATOM 3870 O O . ILE A 1 489 ? -1.078 -3.750 -11.500 1.00 90.12 489 ILE A O 1
ATOM 3874 N N . GLU A 1 490 ? -2.850 -3.656 -10.139 1.00 85.75 490 GLU A N 1
ATOM 3875 C CA . GLU A 1 490 ? -2.381 -4.562 -9.096 1.00 85.75 490 GLU A CA 1
ATOM 3876 C C . GLU A 1 490 ? -3.329 -5.719 -8.860 1.00 85.75 490 GLU A C 1
ATOM 3878 O O . GLU A 1 490 ? -4.541 -5.604 -9.033 1.00 85.75 490 GLU A O 1
ATOM 3883 N N . LEU A 1 491 ? -2.768 -6.816 -8.368 1.00 84.62 491 LEU A N 1
ATOM 3884 C CA . LEU A 1 491 ? -3.538 -7.929 -7.844 1.00 84.62 491 LEU A CA 1
ATOM 3885 C C . LEU A 1 491 ? -3.367 -7.986 -6.327 1.00 84.62 491 LEU A C 1
ATOM 3887 O O . LEU A 1 491 ? -2.244 -8.081 -5.828 1.00 84.62 491 LEU A O 1
ATOM 3891 N N . ARG A 1 492 ? -4.483 -7.943 -5.601 1.00 77.62 492 ARG A N 1
ATOM 3892 C CA . ARG A 1 492 ? -4.518 -8.034 -4.139 1.00 77.62 492 ARG A CA 1
ATOM 3893 C C . ARG A 1 492 ? -5.287 -9.281 -3.720 1.00 77.62 492 ARG A C 1
ATOM 3895 O O . ARG A 1 492 ? -6.352 -9.565 -4.265 1.00 77.62 492 ARG A O 1
ATOM 3902 N N . PHE A 1 493 ? -4.741 -10.021 -2.761 1.00 68.56 493 PHE A N 1
ATOM 3903 C CA . PHE A 1 493 ? -5.382 -11.189 -2.158 1.00 68.56 493 PHE A CA 1
ATOM 3904 C C . PHE A 1 493 ? -5.832 -10.837 -0.756 1.00 68.56 493 PHE A C 1
ATOM 3906 O O . PHE A 1 493 ? -5.166 -10.065 -0.084 1.00 68.56 493 PHE A O 1
ATOM 3913 N N . VAL A 1 494 ? -6.937 -11.428 -0.323 1.00 55.53 494 VAL A N 1
ATOM 3914 C CA . VAL A 1 494 ? -7.392 -11.358 1.061 1.00 55.53 494 VAL A CA 1
ATOM 3915 C C . VAL A 1 494 ? -6.960 -12.651 1.742 1.00 55.53 494 VAL A C 1
ATOM 3917 O O . VAL A 1 494 ? -7.432 -13.728 1.388 1.00 55.53 494 VAL A O 1
ATOM 3920 N N . GLU A 1 495 ? -6.020 -12.540 2.676 1.00 39.34 495 GLU A N 1
ATOM 3921 C CA . GLU A 1 495 ? -5.614 -13.607 3.593 1.00 39.34 495 GLU A CA 1
ATOM 3922 C C . GLU A 1 495 ? -6.826 -14.135 4.386 1.00 39.34 495 GLU A C 1
ATOM 3924 O O . GLU A 1 495 ? -7.611 -13.348 4.927 1.00 39.34 495 GLU A O 1
ATOM 3929 N N . THR A 1 496 ? -6.971 -15.464 4.409 1.00 28.77 496 THR A N 1
ATOM 3930 C CA . THR A 1 496 ? -7.994 -16.237 5.137 1.00 28.77 496 THR A CA 1
ATOM 3931 C C . THR A 1 496 ? -7.506 -16.732 6.484 1.00 28.77 496 THR A C 1
ATOM 3933 O O . THR A 1 496 ? -6.367 -17.251 6.513 1.00 28.77 496 THR A O 1
#